Protein 4J2J (pdb70)

Secondary structure (DSSP, 8-state):
----TT-----B-TTS-B--GGG--HHHHHHHH---SEEEEEEEEEEEEEEEETTEEEEEEEETTTTEEEEEEEETTPPEEETTTEEEES-HHHHHHHH----EE--TT-EEEEEEE-/-EE-TT-----B-TTS-B--GGG--HHHHHHHH---SEEE--EEEEEEEE---EEEEEEESSS--EEEEEE-SSPPEEETTTEEEES-HHHHHHHT----EEP-TT-EE--EEE-/--TT-----B-TTS-B--GGG--HHHHHHHH------EEEEEEEEE-SSSTTEEEEEEEETTTTEEEEEEEETT--EEETTTEEEES-HHHHHHHH----EEP-TT-EEEE-/-EEE--BGGGSS---/--EEE--BGGGSS-B--/-------BGGGSS--

Structure (mmCIF, N/CA/C/O backbone):
data_4J2J
#
_entry.id   4J2J
#
_cell.length_a   77.722
_cell.length_b   89.096
_cell.length_c   132.663
_cell.angle_alpha   90.00
_cell.angle_beta   90.00
_cell.angle_gamma   90.00
#
_symmetry.space_group_name_H-M   'I 2 2 2'
#
loop_
_entity.id
_entity.type
_entity.pdbx_description
1 polymer Ataxin-1
2 polymer 'Protein capicua homolog'
3 water water
#
loop_
_atom_site.group_PDB
_atom_site.id
_atom_site.type_symbol
_atom_site.label_atom_id
_atom_site.label_alt_id
_atom_site.label_comp_id
_atom_site.label_asym_id
_atom_site.label_entity_id
_atom_site.label_seq_id
_atom_site.pdbx_PDB_ins_code
_atom_site.Cartn_x
_atom_site.Cartn_y
_atom_site.Cartn_z
_atom_site.occupancy
_atom_site.B_iso_or_equiv
_atom_site.auth_seq_id
_atom_site.auth_comp_id
_atom_site.auth_asym_id
_atom_site.auth_atom_id
_atom_site.pdbx_PDB_model_num
ATOM 1 N N . PRO A 1 9 ? 83.737 24.898 3.693 1.00 105.50 569 PRO A N 1
ATOM 2 C CA . PRO A 1 9 ? 83.299 24.341 4.997 1.00 105.50 569 PRO A CA 1
ATOM 3 C C . PRO A 1 9 ? 81.811 24.579 5.258 1.00 105.50 569 PRO A C 1
ATOM 4 O O . PRO A 1 9 ? 81.031 24.746 4.320 1.00 105.50 569 PRO A O 1
ATOM 8 N N . THR A 1 10 ? 81.420 24.588 6.530 1.00 83.65 570 THR A N 1
ATOM 9 C CA . THR A 1 10 ? 80.021 24.800 6.903 1.00 83.65 570 THR A CA 1
ATOM 10 C C . THR A 1 10 ? 79.869 25.705 8.129 1.00 83.65 570 THR A C 1
ATOM 11 O O . THR A 1 10 ? 80.862 26.167 8.695 1.00 83.65 570 THR A O 1
ATOM 15 N N . LEU A 1 11 ? 78.625 25.957 8.535 1.00 70.91 571 LEU A N 1
ATOM 16 C CA . LEU A 1 11 ? 78.367 26.830 9.676 1.00 70.91 571 LEU A CA 1
ATOM 17 C C . LEU A 1 11 ? 77.595 26.213 10.819 1.00 70.91 571 LEU A C 1
ATOM 18 O O . LEU A 1 11 ? 76.480 25.717 10.645 1.00 70.91 571 LEU A O 1
ATOM 23 N N . PRO A 1 12 ? 78.186 26.252 12.021 1.00 55.17 572 PRO A N 1
ATOM 24 C CA . PRO A 1 12 ? 77.573 25.700 13.227 1.00 55.17 572 PRO A CA 1
ATOM 25 C C . PRO A 1 12 ? 76.441 26.589 13.721 1.00 55.17 572 PRO A C 1
ATOM 26 O O . PRO A 1 12 ? 76.383 27.774 13.390 1.00 55.17 572 PRO A O 1
ATOM 30 N N . PRO A 1 13 ? 75.521 26.019 14.511 1.00 47.44 573 PRO A N 1
ATOM 31 C CA . PRO A 1 13 ? 74.370 26.737 15.069 1.00 47.44 573 PRO A CA 1
ATOM 32 C C . PRO A 1 13 ? 74.638 27.644 16.268 1.00 47.44 573 PRO A C 1
ATOM 33 O O . PRO A 1 13 ? 73.756 28.390 16.674 1.00 47.44 573 PRO A O 1
ATOM 37 N N . TYR A 1 14 ? 75.835 27.604 16.837 1.00 50.68 574 TYR A N 1
ATOM 38 C CA . TYR A 1 14 ? 76.069 28.424 18.012 1.00 50.68 574 TYR A CA 1
ATOM 39 C C . TYR A 1 14 ? 76.364 29.896 17.808 1.00 50.68 574 TYR A C 1
ATOM 40 O O . TYR A 1 14 ? 76.596 30.618 18.776 1.00 50.68 574 TYR A O 1
ATOM 49 N N . PHE A 1 15 ? 76.360 30.362 16.565 1.00 36.03 575 PHE A N 1
ATOM 50 C CA . PHE A 1 15 ? 76.579 31.782 16.351 1.00 36.03 575 PHE A CA 1
ATOM 51 C C . PHE A 1 15 ? 75.215 32.494 16.364 1.00 36.03 575 PHE A C 1
ATOM 52 O O . PHE A 1 15 ? 75.135 33.715 16.403 1.00 36.03 575 PHE A O 1
ATOM 68 N N . LYS A 1 17 ? 71.838 34.140 17.481 1.00 37.30 577 LYS A N 1
ATOM 69 C CA . LYS A 1 17 ? 71.491 34.978 18.623 1.00 37.30 577 LYS A CA 1
ATOM 70 C C . LYS A 1 17 ? 70.712 34.207 19.693 1.00 37.30 577 LYS A C 1
ATOM 71 O O . LYS A 1 17 ? 69.799 33.427 19.388 1.00 37.30 577 LYS A O 1
ATOM 77 N N . GLY A 1 18 ? 71.077 34.428 20.949 1.00 42.36 578 GLY A N 1
ATOM 78 C CA . GLY A 1 18 ? 70.399 33.744 22.028 1.00 42.36 578 GLY A CA 1
ATOM 79 C C . GLY A 1 18 ? 70.985 32.379 22.342 1.00 42.36 578 GLY A C 1
ATOM 80 O O . GLY A 1 18 ? 70.434 31.653 23.177 1.00 42.36 578 GLY A O 1
ATOM 81 N N . SER A 1 19 ? 72.084 32.017 21.674 1.00 46.18 579 SER A N 1
ATOM 82 C CA . SER A 1 19 ? 72.733 30.729 21.928 1.00 46.18 579 SER A CA 1
ATOM 83 C C . SER A 1 19 ? 73.444 30.756 23.276 1.00 46.18 579 SER A C 1
ATOM 84 O O . SER A 1 19 ? 74.314 31.594 23.519 1.00 46.18 579 SER A O 1
ATOM 95 N N . ILE A 1 21 ? 76.054 30.069 25.796 1.00 30.24 581 ILE A N 1
ATOM 96 C CA . ILE A 1 21 ? 77.455 29.685 25.755 1.00 30.24 581 ILE A CA 1
ATOM 97 C C . ILE A 1 21 ? 77.930 29.556 27.177 1.00 30.24 581 ILE A C 1
ATOM 98 O O . ILE A 1 21 ? 77.749 30.474 27.965 1.00 30.24 581 ILE A O 1
ATOM 103 N N . GLN A 1 22 ? 78.533 28.423 27.510 1.00 33.45 582 GLN A N 1
ATOM 104 C CA . GLN A 1 22 ? 79.052 28.206 28.860 1.00 33.45 582 GLN A CA 1
ATOM 105 C C . GLN A 1 22 ? 80.530 28.635 28.959 1.00 33.45 582 GLN A C 1
ATOM 106 O O . GLN A 1 22 ? 81.400 28.078 28.278 1.00 33.45 582 GLN A O 1
ATOM 112 N N . LEU A 1 23 ? 80.804 29.641 29.792 1.00 30.31 583 LEU A N 1
ATOM 113 C CA . LEU A 1 23 ? 82.172 30.107 29.981 1.00 30.31 583 LEU A CA 1
ATOM 114 C C . LEU A 1 23 ? 82.955 29.080 30.813 1.00 30.31 583 LEU A C 1
ATOM 115 O O . LEU A 1 23 ? 82.374 28.152 31.389 1.00 30.31 583 LEU A O 1
ATOM 120 N N . ALA A 1 24 ? 84.272 29.240 30.866 1.00 32.87 584 ALA A N 1
ATOM 121 C CA . ALA A 1 24 ? 85.138 28.326 31.613 1.00 32.87 584 ALA A CA 1
ATOM 122 C C . ALA A 1 24 ? 84.714 28.062 33.065 1.00 32.87 584 ALA A C 1
ATOM 123 O O . ALA A 1 24 ? 84.723 26.927 33.504 1.00 32.87 584 ALA A O 1
ATOM 125 N N . ASN A 1 25 ? 84.336 29.109 33.799 1.00 34.07 585 ASN A N 1
ATOM 126 C CA . ASN A 1 25 ? 83.931 28.965 35.197 1.00 34.07 585 ASN A CA 1
ATOM 127 C C . ASN A 1 25 ? 82.497 28.473 35.414 1.00 34.07 585 ASN A C 1
ATOM 128 O O . ASN A 1 25 ? 82.025 28.423 36.551 1.00 34.07 585 ASN A O 1
ATOM 133 N N . GLY A 1 26 ? 81.796 28.131 34.336 1.00 34.11 586 GLY A N 1
ATOM 134 C CA . GLY A 1 26 ? 80.436 27.631 34.483 1.00 34.11 586 GLY A CA 1
ATOM 135 C C . GLY A 1 26 ? 79.354 28.659 34.201 1.00 34.11 586 GLY A C 1
ATOM 136 O O . GLY A 1 26 ? 78.185 28.316 34.019 1.00 34.11 586 GLY A O 1
ATOM 137 N N . GLU A 1 27 ? 79.745 29.925 34.170 1.00 37.65 587 GLU A N 1
ATOM 138 C CA . GLU A 1 27 ? 78.803 31.003 33.911 1.00 37.65 587 GLU A CA 1
ATOM 139 C C . GLU A 1 27 ? 78.229 30.841 32.504 1.00 37.65 587 GLU A C 1
ATOM 140 O O . GLU A 1 27 ? 78.930 30.411 31.583 1.00 37.65 587 GLU A O 1
ATOM 146 N N . LEU A 1 28 ? 76.942 31.159 32.368 1.00 40.80 588 LEU A N 1
ATOM 147 C CA . LEU A 1 28 ? 76.216 31.075 31.107 1.00 40.80 588 LEU A CA 1
ATOM 148 C C . LEU A 1 28 ? 75.959 32.467 30.573 1.00 40.80 588 LEU A C 1
ATOM 149 O O . LEU A 1 28 ? 75.543 33.367 31.319 1.00 40.80 588 LEU A O 1
ATOM 154 N N . LYS A 1 29 ? 76.194 32.635 29.278 1.00 35.38 589 LYS A N 1
ATOM 155 C CA . LYS A 1 29 ? 75.988 33.912 28.603 1.00 35.38 589 LYS A CA 1
ATOM 156 C C . LYS A 1 29 ? 75.480 33.725 27.176 1.00 35.38 589 LYS A C 1
ATOM 157 O O . LYS A 1 29 ? 75.751 32.711 26.540 1.00 35.38 589 LYS A O 1
ATOM 163 N N . LYS A 1 30 ? 74.734 34.703 26.674 1.00 34.56 590 LYS A N 1
ATOM 164 C CA . LYS A 1 30 ? 74.237 34.623 25.314 1.00 34.56 590 LYS A CA 1
ATOM 165 C C . LYS A 1 30 ? 75.384 35.018 24.417 1.00 34.56 590 LYS A C 1
ATOM 166 O O . LYS A 1 30 ? 76.103 35.977 24.709 1.00 34.56 590 LYS A O 1
ATOM 172 N N . VAL A 1 31 ? 75.576 34.263 23.340 1.00 36.40 591 VAL A N 1
ATOM 173 C CA . VAL A 1 31 ? 76.666 34.517 22.405 1.00 36.40 591 VAL A CA 1
ATOM 174 C C . VAL A 1 31 ? 76.798 35.968 21.939 1.00 36.40 591 VAL A C 1
ATOM 175 O O . VAL A 1 31 ? 77.911 36.435 21.683 1.00 36.40 591 VAL A O 1
ATOM 179 N N . GLU A 1 32 ? 75.690 36.694 21.834 1.00 40.31 592 GLU A N 1
ATOM 180 C CA . GLU A 1 32 ? 75.776 38.085 21.398 1.00 40.31 592 GLU A CA 1
ATOM 181 C C . GLU A 1 32 ? 76.389 38.984 22.486 1.00 40.31 592 GLU A C 1
ATOM 182 O O . GLU A 1 32 ? 76.937 40.048 22.176 1.00 40.31 592 GLU A O 1
ATOM 188 N N . ASP A 1 33 ? 76.311 38.559 23.752 1.00 41.33 593 ASP A N 1
ATOM 189 C CA . ASP A 1 33 ? 76.855 39.361 24.857 1.00 41.33 593 ASP A CA 1
ATOM 190 C C . ASP A 1 33 ? 78.298 39.073 25.222 1.00 41.33 593 ASP A C 1
ATOM 191 O O . ASP A 1 33 ? 78.826 39.699 26.128 1.00 41.33 593 ASP A O 1
ATOM 196 N N . LEU A 1 34 ? 78.939 38.130 24.539 1.00 39.31 594 LEU A N 1
ATOM 197 C CA . LEU A 1 34 ? 80.321 37.782 24.857 1.00 39.31 594 LEU A CA 1
ATOM 198 C C . LEU A 1 34 ? 81.253 38.934 24.580 1.00 39.31 594 LEU A C 1
ATOM 199 O O . LEU A 1 34 ? 81.099 39.640 23.579 1.00 39.31 594 LEU A O 1
ATOM 204 N N . LYS A 1 35 ? 82.221 39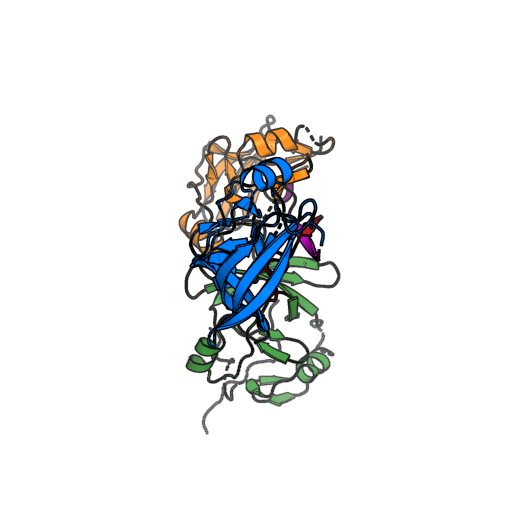.115 25.476 1.00 41.38 595 LYS A N 1
ATOM 205 C CA . LYS A 1 35 ? 83.207 40.187 25.359 1.00 41.38 595 LYS A CA 1
ATOM 206 C C . LYS A 1 35 ? 84.597 39.585 25.368 1.00 41.38 595 LYS A C 1
ATOM 207 O O . LYS A 1 35 ? 84.779 38.434 25.746 1.00 41.38 595 LYS A O 1
ATOM 213 N N . THR A 1 36 ? 85.580 40.377 24.976 1.00 39.76 596 THR A N 1
ATOM 214 C CA . THR A 1 36 ? 86.948 39.908 24.955 1.00 39.76 596 THR A CA 1
ATOM 215 C C . THR A 1 36 ? 87.356 39.302 26.286 1.00 39.76 596 THR A C 1
ATOM 216 O O . THR A 1 36 ? 87.881 38.194 26.322 1.00 39.76 596 THR A O 1
ATOM 220 N N . GLU A 1 37 ? 87.094 40.008 27.380 1.00 36.52 597 GLU A N 1
ATOM 221 C CA . GLU A 1 37 ? 87.470 39.509 28.688 1.00 36.52 597 GLU A CA 1
ATOM 222 C C . GLU A 1 37 ? 86.865 38.149 29.009 1.00 36.52 597 GLU A C 1
ATOM 223 O O . GLU A 1 37 ? 87.483 37.358 29.731 1.00 36.52 597 GLU A O 1
ATOM 229 N N . ASP A 1 38 ? 85.676 37.856 28.478 1.00 34.36 598 ASP A N 1
ATOM 230 C CA . ASP A 1 38 ? 85.075 36.555 28.750 1.00 34.36 598 ASP A CA 1
ATOM 231 C C . ASP A 1 38 ? 85.945 35.438 28.167 1.00 34.36 598 ASP A C 1
ATOM 232 O O . ASP A 1 38 ? 86.058 34.372 28.756 1.00 34.36 598 ASP A O 1
ATOM 237 N N . PHE A 1 39 ? 86.568 35.677 27.015 1.00 35.67 599 PHE A N 1
ATOM 238 C CA . PHE A 1 39 ? 87.413 34.656 26.406 1.00 35.67 599 PHE A CA 1
ATOM 239 C C . PHE A 1 39 ? 88.739 34.585 27.122 1.00 35.67 599 PHE A C 1
ATOM 240 O O . PHE A 1 39 ? 89.249 33.506 27.394 1.00 35.67 599 PHE A O 1
ATOM 248 N N . ILE A 1 40 ? 89.307 35.748 27.406 1.00 31.95 600 ILE A N 1
ATOM 249 C CA . ILE A 1 40 ? 90.573 35.823 28.109 1.00 31.95 600 ILE A CA 1
ATOM 250 C C . ILE A 1 40 ? 90.451 35.154 29.471 1.00 31.95 600 ILE A C 1
ATOM 251 O O . ILE A 1 40 ? 91.297 34.354 29.859 1.00 31.95 600 ILE A O 1
ATOM 256 N N . GLN A 1 41 ? 89.396 35.479 30.204 1.00 41.23 601 GLN A N 1
ATOM 257 C CA . GLN A 1 41 ? 89.193 34.878 31.511 1.00 41.23 601 GLN A CA 1
ATOM 258 C C . GLN A 1 41 ? 88.999 33.376 31.382 1.00 41.23 601 GLN A C 1
ATOM 259 O O . GLN A 1 41 ? 89.560 32.622 32.165 1.00 41.23 601 GLN A O 1
ATOM 265 N N . SER A 1 42 ? 88.227 32.936 30.389 1.00 37.65 602 SER A N 1
ATOM 266 C CA . SER A 1 42 ? 87.999 31.506 30.195 1.00 37.65 602 SER A CA 1
ATOM 267 C C . SER A 1 42 ? 89.268 30.724 29.875 1.00 37.65 602 SER A C 1
ATOM 268 O O . SER A 1 42 ? 89.392 29.565 30.260 1.00 37.65 602 SER A O 1
ATOM 271 N N . ALA A 1 43 ? 90.200 31.343 29.159 1.00 50.38 603 ALA A N 1
ATOM 272 C CA . ALA A 1 43 ? 91.447 30.672 28.828 1.00 50.38 603 ALA A CA 1
ATOM 273 C C . ALA A 1 43 ? 92.257 30.511 30.106 1.00 50.38 603 ALA A C 1
ATOM 274 O O . ALA A 1 43 ? 92.877 29.467 30.323 1.00 50.38 603 ALA A O 1
ATOM 276 N N . GLU A 1 44 ? 92.245 31.549 30.946 1.00 50.11 604 GLU A N 1
ATOM 277 C CA . GLU A 1 44 ? 92.961 31.532 32.225 1.00 50.11 604 GLU A CA 1
ATOM 278 C C . GLU A 1 44 ? 92.383 30.442 33.130 1.00 50.11 604 GLU A C 1
ATOM 279 O O . GLU A 1 44 ? 93.115 29.662 33.756 1.00 50.11 604 GLU A O 1
ATOM 293 N N . SER A 1 46 ? 90.753 27.800 32.277 1.00 39.81 606 SER A N 1
ATOM 294 C CA . SER A 1 46 ? 90.988 26.472 31.726 1.00 39.81 606 SER A CA 1
ATOM 295 C C . SER A 1 46 ? 92.363 25.913 32.047 1.00 39.81 606 SER A C 1
ATOM 296 O O . SER A 1 46 ? 93.316 26.656 32.211 1.00 39.81 606 SER A O 1
ATOM 299 N N . ASN A 1 47 ? 92.465 24.595 32.134 1.00 49.40 607 ASN A N 1
ATOM 300 C CA . ASN A 1 47 ? 93.741 23.958 32.432 1.00 49.40 607 ASN A CA 1
ATOM 301 C C . ASN A 1 47 ? 94.428 23.445 31.176 1.00 49.40 607 ASN A C 1
ATOM 302 O O . ASN A 1 47 ? 95.577 23.024 31.244 1.00 49.40 607 ASN A O 1
ATOM 307 N N . ASP A 1 48 ? 93.741 23.495 30.033 1.00 44.93 608 ASP A N 1
ATOM 308 C CA . ASP A 1 48 ? 94.320 22.990 28.783 1.00 44.93 608 ASP A CA 1
ATOM 309 C C . ASP A 1 48 ? 94.357 23.920 27.574 1.00 44.93 608 ASP A C 1
ATOM 310 O O . ASP A 1 48 ? 95.165 23.722 26.661 1.00 44.93 608 ASP A O 1
ATOM 315 N N . LEU A 1 49 ? 93.490 24.922 27.554 1.00 55.24 609 LEU A N 1
ATOM 316 C CA . LEU A 1 49 ? 93.449 25.841 26.425 1.00 55.24 609 LEU A CA 1
ATOM 317 C C . LEU A 1 49 ? 93.981 27.212 26.800 1.00 55.24 609 LEU A C 1
ATOM 318 O O . LEU A 1 49 ? 93.779 27.686 27.915 1.00 55.24 609 LEU A O 1
ATOM 323 N N . LYS A 1 50 ? 94.683 27.834 25.865 1.00 49.54 610 LYS A N 1
ATOM 324 C CA . LYS A 1 50 ? 95.218 29.171 26.072 1.00 49.54 610 LYS A CA 1
ATOM 325 C C . LYS A 1 50 ? 94.883 29.980 24.826 1.00 49.54 610 LYS A C 1
ATOM 326 O O . LYS A 1 50 ? 94.569 29.412 23.787 1.00 49.54 610 LYS A O 1
ATOM 332 N N . ILE A 1 51 ? 94.942 31.301 24.934 1.00 44.57 611 ILE A N 1
ATOM 333 C CA . ILE A 1 51 ? 94.613 32.168 23.810 1.00 44.57 611 ILE A CA 1
ATOM 334 C C . ILE A 1 51 ? 95.832 32.561 22.992 1.00 44.57 611 ILE A C 1
ATOM 335 O O . ILE A 1 51 ? 96.894 32.876 23.538 1.00 44.57 611 ILE A O 1
ATOM 340 N N . ASP A 1 52 ? 95.663 32.535 21.676 1.00 53.81 612 ASP A N 1
ATOM 341 C CA . ASP A 1 52 ? 96.726 32.884 20.748 1.00 53.81 612 ASP A CA 1
ATOM 342 C C . ASP A 1 52 ? 96.223 33.939 19.770 1.00 53.81 612 ASP A C 1
ATOM 343 O O . ASP A 1 52 ? 95.271 33.703 19.040 1.00 53.81 612 ASP A O 1
ATOM 348 N N . SER A 1 53 ? 96.852 35.104 19.756 1.00 50.07 613 SER A N 1
ATOM 349 C CA . SER A 1 53 ? 96.448 36.164 18.839 1.00 50.07 613 SER A CA 1
ATOM 350 C C . SER A 1 53 ? 96.743 35.738 17.411 1.00 50.07 613 SER A C 1
ATOM 351 O O . SER A 1 53 ? 97.826 35.243 17.119 1.00 50.07 613 SER A O 1
ATOM 354 N N . SER A 1 54 ? 95.776 35.924 16.522 1.00 37.90 614 SER A N 1
ATOM 355 C CA . SER A 1 54 ? 95.967 35.596 15.120 1.00 37.90 614 SER A CA 1
ATOM 356 C C . SER A 1 54 ? 95.643 36.850 14.315 1.00 37.90 614 SER A C 1
ATOM 357 O O . SER A 1 54 ? 94.514 37.331 14.333 1.00 37.90 614 SER A O 1
ATOM 360 N N . THR A 1 55 ? 96.647 37.381 13.619 1.00 49.02 615 THR A N 1
ATOM 361 C CA . THR A 1 55 ? 96.486 38.598 12.834 1.00 49.02 615 THR A CA 1
ATOM 362 C C . THR A 1 55 ? 96.200 38.366 11.357 1.00 49.02 615 THR A C 1
ATOM 363 O O . THR A 1 55 ? 96.985 37.732 10.663 1.00 49.02 615 THR A O 1
ATOM 367 N N . VAL A 1 56 ? 95.082 38.911 10.884 1.00 42.75 616 VAL A N 1
ATOM 368 C CA . VAL A 1 56 ? 94.675 38.778 9.491 1.00 42.75 616 VAL A CA 1
ATOM 369 C C . VAL A 1 56 ? 95.633 39.537 8.596 1.00 42.75 616 VAL A C 1
ATOM 370 O O . VAL A 1 56 ? 95.672 40.763 8.637 1.00 42.75 616 VAL A O 1
ATOM 374 N N . GLU A 1 57 ? 96.391 38.809 7.779 1.00 63.46 617 GLU A N 1
ATOM 375 C CA . GLU A 1 57 ? 97.357 39.430 6.883 1.00 63.46 617 GLU A CA 1
ATOM 376 C C . GLU A 1 57 ? 96.780 39.684 5.500 1.00 63.46 617 GLU A C 1
ATOM 377 O O . GLU A 1 57 ? 97.279 40.531 4.765 1.00 63.46 617 GLU A O 1
ATOM 383 N N . ARG A 1 58 ? 95.719 38.964 5.153 1.00 39.83 618 ARG A N 1
ATOM 384 C CA . ARG A 1 58 ? 95.088 39.133 3.856 1.00 39.83 618 ARG A CA 1
ATOM 385 C C . ARG A 1 58 ? 93.789 38.343 3.698 1.00 39.83 618 ARG A C 1
ATOM 386 O O . ARG A 1 58 ? 93.659 37.215 4.181 1.00 39.83 618 ARG A O 1
ATOM 394 N N . ILE A 1 59 ? 92.832 38.955 3.004 1.00 51.05 619 ILE A N 1
ATOM 395 C CA . ILE A 1 59 ? 91.533 38.346 2.743 1.00 51.05 619 ILE A CA 1
ATOM 396 C C . ILE A 1 59 ? 91.344 38.216 1.230 1.00 51.05 619 ILE A C 1
ATOM 397 O O . ILE A 1 59 ? 91.286 39.215 0.521 1.00 51.05 619 ILE A O 1
ATOM 402 N N . GLU A 1 60 ? 91.259 36.988 0.732 1.00 61.43 620 GLU A N 1
ATOM 403 C CA . GLU A 1 60 ? 91.082 36.786 -0.698 1.00 61.43 620 GLU A CA 1
ATOM 404 C C . GLU A 1 60 ? 89.680 36.283 -0.973 1.00 61.43 620 GLU A C 1
ATOM 405 O O . GLU A 1 60 ? 89.477 35.118 -1.296 1.00 61.43 620 GLU A O 1
ATOM 411 N N . ASP A 1 61 ? 88.724 37.197 -0.843 1.00 71.37 621 ASP A N 1
ATOM 412 C CA . ASP A 1 61 ? 87.305 36.934 -1.035 1.00 71.37 621 ASP A CA 1
ATOM 413 C C . ASP A 1 61 ? 86.926 36.224 -2.341 1.00 71.37 621 ASP A C 1
ATOM 414 O O . ASP A 1 61 ? 87.715 36.155 -3.294 1.00 71.37 621 ASP A O 1
ATOM 419 N N . SER A 1 62 ? 85.696 35.713 -2.371 1.00 56.77 622 SER A N 1
ATOM 420 C CA . SER A 1 62 ? 85.156 34.994 -3.521 1.00 56.77 622 SER A CA 1
ATOM 421 C C . SER A 1 62 ? 86.118 33.992 -4.142 1.00 56.77 622 SER A C 1
ATOM 422 O O . SER A 1 62 ? 86.444 34.073 -5.326 1.00 56.77 622 SER A O 1
ATOM 425 N N . HIS A 1 63 ? 86.559 33.045 -3.321 1.00 68.04 623 HIS A N 1
ATOM 426 C CA . HIS A 1 63 ? 87.465 31.978 -3.735 1.00 68.04 623 HIS A CA 1
ATOM 427 C C . HIS A 1 63 ? 86.630 31.034 -4.604 1.00 68.04 623 HIS A C 1
ATOM 428 O O . HIS A 1 63 ? 87.046 30.607 -5.683 1.00 68.04 623 HIS A O 1
ATOM 435 N N . SER A 1 64 ? 85.434 30.735 -4.110 1.00 37.38 624 SER A N 1
ATOM 436 C CA . SER A 1 64 ? 84.475 29.879 -4.789 1.00 37.38 624 SER A CA 1
ATOM 437 C C . SER A 1 64 ? 83.118 30.291 -4.217 1.00 37.38 624 SER A C 1
ATOM 438 O O . SER A 1 64 ? 83.063 31.086 -3.282 1.00 37.38 624 SER A O 1
ATOM 441 N N . PRO A 1 65 ? 82.011 29.766 -4.761 1.00 55.21 625 PRO A N 1
ATOM 442 C CA . PRO A 1 65 ? 80.699 30.156 -4.235 1.00 55.21 625 PRO A CA 1
ATOM 443 C C . PRO A 1 65 ? 80.572 30.148 -2.704 1.00 55.21 625 PRO A C 1
ATOM 444 O O . PRO A 1 65 ? 80.705 29.101 -2.070 1.00 55.21 625 PRO A O 1
ATOM 448 N N . GLY A 1 66 ? 80.318 31.325 -2.130 1.00 59.21 626 GLY A N 1
ATOM 449 C CA . GLY A 1 66 ? 80.138 31.467 -0.690 1.00 59.21 626 GLY A CA 1
ATOM 450 C C . GLY A 1 66 ? 81.323 31.286 0.250 1.00 59.21 626 GLY A C 1
ATOM 451 O O . GLY A 1 66 ? 81.151 31.257 1.471 1.00 59.21 626 GLY A O 1
ATOM 452 N N . VAL A 1 67 ? 82.526 31.198 -0.306 1.00 46.49 627 VAL A N 1
ATOM 453 C CA . VAL A 1 67 ? 83.729 30.984 0.485 1.00 46.49 627 VAL A CA 1
ATOM 454 C C . VAL A 1 67 ? 84.806 32.032 0.290 1.00 46.49 627 VAL A C 1
ATOM 455 O O . VAL A 1 67 ? 85.026 32.524 -0.815 1.00 46.49 627 VAL A O 1
ATOM 459 N N . ALA A 1 68 ? 85.498 32.334 1.383 1.00 41.68 628 ALA A N 1
ATOM 460 C CA . ALA A 1 68 ? 86.599 33.286 1.407 1.00 41.68 628 ALA A CA 1
ATOM 461 C C . ALA A 1 68 ? 87.816 32.533 1.910 1.00 41.68 628 ALA A C 1
ATOM 462 O O . ALA A 1 68 ? 87.692 31.527 2.593 1.00 41.68 628 ALA A O 1
ATOM 464 N N . VAL A 1 69 ? 88.993 33.023 1.558 1.00 43.65 629 VAL A N 1
ATOM 465 C CA . VAL A 1 69 ? 90.234 32.427 2.009 1.00 43.65 629 VAL A CA 1
ATOM 466 C C . VAL A 1 69 ? 90.927 33.513 2.796 1.00 43.65 629 VAL A C 1
ATOM 467 O O . VAL A 1 69 ? 91.192 34.595 2.280 1.00 43.65 629 VAL A O 1
ATOM 471 N N . ILE A 1 70 ? 91.197 33.232 4.060 1.00 37.63 630 ILE A N 1
ATOM 472 C CA . ILE A 1 70 ? 91.860 34.198 4.912 1.00 37.63 630 ILE A CA 1
ATOM 473 C C . ILE A 1 70 ? 93.242 33.685 5.266 1.00 37.63 630 ILE A C 1
ATOM 474 O O . ILE A 1 70 ? 93.445 32.495 5.499 1.00 37.63 630 ILE A O 1
ATOM 479 N N . GLN A 1 71 ? 94.198 34.596 5.292 1.00 42.40 631 GLN A N 1
ATOM 480 C CA . GLN A 1 71 ? 95.569 34.259 5.598 1.00 42.40 631 GLN A CA 1
ATOM 481 C C . GLN A 1 71 ? 95.955 34.981 6.887 1.00 42.40 631 GLN A C 1
ATOM 482 O O . GLN A 1 71 ? 95.972 36.214 6.944 1.00 42.40 631 GLN A O 1
ATOM 488 N N . PHE A 1 72 ? 96.250 34.203 7.923 1.00 42.82 632 PHE A N 1
ATOM 489 C CA . PHE A 1 72 ? 96.612 34.747 9.230 1.00 42.82 632 PHE A CA 1
ATOM 490 C C . PHE A 1 72 ? 98.077 34.530 9.531 1.00 42.82 632 PHE A C 1
ATOM 491 O O . PHE A 1 72 ? 98.746 33.749 8.868 1.00 42.82 632 PHE A O 1
ATOM 499 N N . ALA A 1 73 ? 98.551 35.225 10.558 1.00 54.46 633 ALA A N 1
ATOM 500 C CA . ALA A 1 73 ? 99.907 35.081 11.066 1.00 54.46 633 ALA A CA 1
ATOM 501 C C . ALA A 1 73 ? 99.568 34.677 12.491 1.00 54.46 633 ALA A C 1
ATOM 502 O O . ALA A 1 73 ? 99.242 35.533 13.316 1.00 54.46 633 ALA A O 1
ATOM 504 N N . VAL A 1 74 ? 99.615 33.375 12.767 1.00 56.13 634 VAL A N 1
ATOM 505 C CA . VAL A 1 74 ? 99.252 32.848 14.079 1.00 56.13 634 VAL A CA 1
ATOM 506 C C . VAL A 1 74 ? 100.313 32.818 15.167 1.00 56.13 634 VAL A C 1
ATOM 507 O O . VAL A 1 74 ? 101.425 32.325 14.964 1.00 56.13 634 VAL A O 1
ATOM 511 N N . GLY A 1 75 ? 99.943 33.342 16.331 1.00 56.59 635 GLY A N 1
ATOM 512 C CA . GLY A 1 75 ? 100.826 33.349 17.485 1.00 56.59 635 GLY A CA 1
ATOM 513 C C . GLY A 1 75 ? 102.164 34.055 17.403 1.00 56.59 635 GLY A C 1
ATOM 514 O O . GLY A 1 75 ? 102.531 34.624 16.372 1.00 56.59 635 GLY A O 1
ATOM 515 N N . GLU A 1 76 ? 102.885 33.995 18.522 1.00 109.27 636 GLU A N 1
ATOM 516 C CA . GLU A 1 76 ? 104.206 34.597 18.707 1.00 109.27 636 GLU A CA 1
ATOM 517 C C . GLU A 1 76 ? 105.053 34.656 17.438 1.00 109.27 636 GLU A C 1
ATOM 518 O O . GLU A 1 76 ? 105.245 35.723 16.853 1.00 109.27 636 GLU A O 1
ATOM 524 N N . HIS A 1 77 ? 105.561 33.498 17.029 1.00 168.42 637 HIS A N 1
ATOM 525 C CA . HIS A 1 77 ? 106.404 33.383 15.844 1.00 168.42 637 HIS A CA 1
ATOM 526 C C . HIS A 1 77 ? 105.775 33.938 14.568 1.00 168.42 637 HIS A C 1
ATOM 527 O O . HIS A 1 77 ? 106.486 34.347 13.650 1.00 168.42 637 HIS A O 1
ATOM 534 N N . ARG A 1 78 ? 104.446 33.946 14.513 1.00 96.09 63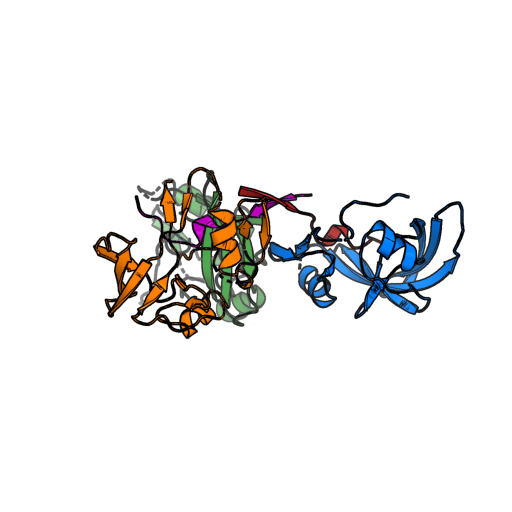8 ARG A N 1
ATOM 535 C CA . ARG A 1 78 ? 103.714 34.445 13.350 1.00 96.09 638 ARG A CA 1
ATOM 536 C C . ARG A 1 78 ? 103.783 33.464 12.182 1.00 96.09 638 ARG A C 1
ATOM 537 O O . ARG A 1 78 ? 104.257 33.810 11.098 1.00 96.09 638 ARG A O 1
ATOM 545 N N . ALA A 1 79 ? 103.312 32.241 12.405 1.00 99.74 639 ALA A N 1
ATOM 546 C CA . ALA A 1 79 ? 103.318 31.223 11.358 1.00 99.74 639 ALA A CA 1
ATOM 547 C C . ALA A 1 79 ? 102.202 31.511 10.360 1.00 99.74 639 ALA A C 1
ATOM 548 O O . ALA A 1 79 ? 101.048 31.681 10.750 1.00 99.74 639 ALA A O 1
ATOM 550 N N . GLN A 1 80 ? 102.542 31.566 9.075 1.00 70.23 640 GLN A N 1
ATOM 551 C CA . GLN A 1 80 ? 101.541 31.840 8.051 1.00 70.23 640 GLN A CA 1
ATOM 552 C C . GLN A 1 80 ? 100.550 30.686 7.899 1.00 70.23 640 GLN A C 1
ATOM 553 O O . GLN A 1 80 ? 100.920 29.574 7.538 1.00 70.23 640 GLN A O 1
ATOM 559 N N . VAL A 1 81 ? 99.285 30.967 8.192 1.00 47.80 641 VAL A N 1
ATOM 560 C CA . VAL A 1 81 ? 98.222 29.982 8.097 1.00 47.80 641 VAL A CA 1
ATOM 561 C C . VAL A 1 81 ? 97.120 30.551 7.222 1.00 47.80 641 VAL A C 1
ATOM 562 O O . VAL A 1 81 ? 96.684 31.682 7.425 1.00 47.80 641 VAL A O 1
ATOM 566 N N . SER A 1 82 ? 96.678 29.769 6.246 1.00 36.59 642 SER A N 1
ATOM 567 C CA . SER A 1 82 ? 95.608 30.189 5.367 1.00 36.59 642 SER A CA 1
ATOM 568 C C . SER A 1 82 ? 94.469 29.223 5.624 1.00 36.59 642 SER A C 1
ATOM 569 O O . SER A 1 82 ? 94.681 28.022 5.773 1.00 36.59 642 SER A O 1
ATOM 572 N N . VAL A 1 83 ? 93.258 29.756 5.693 1.00 45.35 643 VAL A N 1
ATOM 573 C CA . VAL A 1 83 ? 92.109 28.931 5.976 1.00 45.35 643 VAL A CA 1
ATOM 574 C C . VAL A 1 83 ? 90.971 29.282 5.019 1.00 45.35 643 VAL A C 1
ATOM 575 O O . VAL A 1 83 ? 90.978 30.333 4.390 1.00 45.35 643 VAL A O 1
ATOM 579 N N . GLU A 1 84 ? 90.005 28.388 4.893 1.00 48.01 644 GLU A N 1
ATOM 580 C CA . GLU A 1 84 ? 88.890 28.586 3.984 1.00 48.01 644 GLU A CA 1
ATOM 581 C C . GLU A 1 84 ? 87.579 28.523 4.760 1.00 48.01 644 GLU A C 1
ATOM 582 O O . GLU A 1 84 ? 87.304 27.520 5.434 1.00 48.01 644 GLU A O 1
ATOM 588 N N . VAL A 1 85 ? 86.767 29.580 4.669 1.00 35.14 645 VAL A N 1
ATOM 589 C CA . VAL A 1 85 ? 85.499 29.610 5.394 1.00 35.14 645 VAL A CA 1
ATOM 590 C C . VAL A 1 85 ? 84.349 30.213 4.628 1.00 35.14 645 VAL A C 1
ATOM 591 O O . VAL A 1 85 ? 84.551 30.942 3.673 1.00 35.14 645 VAL A O 1
ATOM 595 N N . LEU A 1 86 ? 83.133 29.887 5.058 1.00 31.76 646 LEU A N 1
ATOM 596 C CA . LEU A 1 86 ? 81.933 30.447 4.461 1.00 31.76 646 LEU A CA 1
ATOM 597 C C . LEU A 1 86 ? 82.028 31.925 4.812 1.00 31.76 646 LEU A C 1
ATOM 598 O O . LEU A 1 86 ? 82.431 32.280 5.928 1.00 31.76 646 LEU A O 1
ATOM 603 N N . VAL A 1 87 ? 81.675 32.785 3.861 1.00 45.17 647 VAL A N 1
ATOM 604 C CA . VAL A 1 87 ? 81.784 34.227 4.072 1.00 45.17 647 VAL A CA 1
ATOM 605 C C . VAL A 1 87 ? 81.148 34.740 5.355 1.00 45.17 647 VAL A C 1
ATOM 606 O O . VAL A 1 87 ? 81.658 35.682 5.959 1.00 45.17 647 VAL A O 1
ATOM 610 N N . GLU A 1 88 ? 80.062 34.106 5.791 1.00 42.81 648 GLU A N 1
ATOM 611 C CA . GLU A 1 88 ? 79.379 34.549 7.000 1.00 42.81 648 GLU A CA 1
ATOM 612 C C . GLU A 1 88 ? 79.945 34.066 8.336 1.00 42.81 648 GLU A C 1
ATOM 613 O O . GLU A 1 88 ? 79.370 34.360 9.386 1.00 42.81 648 GLU A O 1
ATOM 619 N N . TYR A 1 89 ? 81.075 33.353 8.300 1.00 38.91 649 TYR A N 1
ATOM 620 C CA . TYR A 1 89 ? 81.722 32.838 9.512 1.00 38.91 649 TYR A CA 1
ATOM 621 C C . TYR A 1 89 ? 82.337 33.979 10.315 1.00 38.91 649 TYR A C 1
ATOM 622 O O . TYR A 1 89 ? 83.169 34.727 9.808 1.00 38.91 649 TYR A O 1
ATOM 631 N N . PRO A 1 90 ? 81.964 34.104 11.593 1.00 34.53 650 PRO A N 1
ATOM 632 C CA . PRO A 1 90 ? 82.523 35.191 12.396 1.00 34.53 650 PRO A CA 1
ATOM 633 C C . PRO A 1 90 ? 83.701 34.876 13.306 1.00 34.53 650 PRO A C 1
ATOM 634 O O . PRO A 1 90 ? 83.682 33.885 14.045 1.00 34.53 650 PRO A O 1
ATOM 638 N N . PHE A 1 91 ? 84.714 35.740 13.257 1.00 32.17 651 PHE A N 1
ATOM 639 C CA . PHE A 1 91 ? 85.887 35.601 14.100 1.00 32.17 651 PHE A CA 1
ATOM 640 C C . PHE A 1 91 ? 85.701 36.597 15.221 1.00 32.17 651 PHE A C 1
ATOM 641 O O . PHE A 1 91 ? 84.943 37.556 15.076 1.00 32.17 651 PHE A O 1
ATOM 649 N N . PHE A 1 92 ? 86.357 36.381 16.353 1.00 46.46 652 PHE A N 1
ATOM 650 C CA . PHE A 1 92 ? 86.201 37.322 17.442 1.00 46.46 652 PHE A CA 1
ATOM 651 C C . PHE A 1 92 ? 87.460 38.149 17.549 1.00 46.46 652 PHE A C 1
ATOM 652 O O . PHE A 1 92 ? 88.505 37.658 17.981 1.00 46.46 652 PHE A O 1
ATOM 660 N N . VAL A 1 93 ? 87.355 39.409 17.140 1.00 38.99 653 VAL A N 1
ATOM 661 C CA . VAL A 1 93 ? 88.493 40.323 17.157 1.00 38.99 653 VAL A CA 1
ATOM 662 C C . VAL A 1 93 ? 88.700 40.964 18.521 1.00 38.99 653 VAL A C 1
ATOM 663 O O . VAL A 1 93 ? 87.767 41.485 19.118 1.00 38.99 653 VAL A O 1
ATOM 667 N N . PHE A 1 94 ? 89.934 40.916 19.009 1.00 41.67 654 PHE A N 1
ATOM 668 C CA . PHE A 1 94 ? 90.260 41.488 20.312 1.00 41.67 654 PHE A CA 1
ATOM 669 C C . PHE A 1 94 ? 89.764 42.915 20.438 1.00 41.67 654 PHE A C 1
ATOM 670 O O . PHE A 1 94 ? 90.107 43.773 19.631 1.00 41.67 654 PHE A O 1
ATOM 678 N N . GLY A 1 95 ? 88.956 43.163 21.457 1.00 41.19 655 GLY A N 1
ATOM 679 C CA . GLY A 1 95 ? 88.426 44.496 21.693 1.00 41.19 655 GLY A CA 1
ATOM 680 C C . GLY A 1 95 ? 87.384 44.977 20.700 1.00 41.19 655 GLY A C 1
ATOM 681 O O . GLY A 1 95 ? 86.986 46.134 20.747 1.00 41.19 655 GLY A O 1
ATOM 682 N N . GLN A 1 96 ? 86.917 44.094 19.824 1.00 41.64 656 GLN A N 1
ATOM 683 C CA . GLN A 1 96 ? 85.940 44.474 18.808 1.00 41.64 656 GLN A CA 1
ATOM 684 C C . GLN A 1 96 ? 84.760 43.514 18.683 1.00 41.64 656 GLN A C 1
ATOM 685 O O . GLN A 1 96 ? 83.646 43.944 18.403 1.00 41.64 656 GLN A O 1
ATOM 691 N N . GLY A 1 97 ? 85.001 42.217 18.871 1.00 30.61 657 GLY A N 1
ATOM 692 C CA . GLY A 1 97 ? 83.916 41.256 18.792 1.00 30.61 657 GLY A CA 1
ATOM 693 C C . GLY A 1 97 ? 83.698 40.624 17.436 1.00 30.61 657 GLY A C 1
ATOM 694 O O . GLY A 1 97 ? 84.538 40.725 16.554 1.00 30.61 657 GLY A O 1
ATOM 695 N N . TRP A 1 98 ? 82.549 39.988 17.259 1.00 39.78 658 TRP A N 1
ATOM 696 C CA . TRP A 1 98 ? 82.242 39.310 16.015 1.00 39.78 658 TRP A CA 1
ATOM 697 C C . TRP A 1 98 ? 82.560 40.129 14.772 1.00 39.78 658 TRP A C 1
ATOM 698 O O . TRP A 1 98 ? 82.062 41.237 14.596 1.00 39.78 658 TRP A O 1
ATOM 709 N N . SER A 1 99 ? 83.405 39.576 13.916 1.00 44.09 659 SER A N 1
ATOM 710 C CA . SER A 1 99 ? 83.796 40.243 12.683 1.00 44.09 659 SER A CA 1
ATOM 711 C C . SER A 1 99 ? 83.883 39.213 11.561 1.00 44.09 659 SER A C 1
ATOM 712 O O . SER A 1 99 ? 84.489 38.158 11.737 1.00 44.09 659 SER A O 1
ATOM 715 N N . SER A 1 100 ? 83.271 39.515 10.416 1.00 45.80 660 SER A N 1
ATOM 716 C CA . SER A 1 100 ? 83.286 38.600 9.278 1.00 45.80 660 SER A CA 1
ATOM 717 C C . SER A 1 100 ? 83.584 39.314 7.962 1.00 45.80 660 SER A C 1
ATOM 718 O O . SER A 1 100 ? 83.807 40.525 7.933 1.00 45.80 660 SER A O 1
ATOM 721 N N . CYS A 1 101 ? 83.591 38.549 6.873 1.00 73.81 661 CYS A N 1
ATOM 722 C CA . CYS A 1 101 ? 83.852 39.099 5.548 1.00 73.81 661 CYS A CA 1
ATOM 723 C C . CYS A 1 101 ? 82.649 39.891 5.089 1.00 73.81 661 CYS A C 1
ATOM 724 O O . CYS A 1 101 ? 82.778 40.990 4.552 1.00 73.81 661 CYS A O 1
ATOM 727 N N . CYS A 1 102 ? 81.476 39.306 5.300 1.00 40.98 662 CYS A N 1
ATOM 728 C CA . CYS A 1 102 ? 80.219 39.919 4.918 1.00 40.98 662 CYS A CA 1
ATOM 729 C C . CYS A 1 102 ? 79.389 40.164 6.164 1.00 40.98 662 CYS A C 1
ATOM 730 O O . CYS A 1 102 ? 78.457 39.406 6.459 1.00 40.98 662 CYS A O 1
ATOM 733 N N . PRO A 1 103 ? 79.723 41.218 6.924 1.00 33.37 663 PRO A N 1
ATOM 734 C CA . PRO A 1 103 ? 78.987 41.556 8.149 1.00 33.37 663 PRO A CA 1
ATOM 735 C C . PRO A 1 103 ? 77.495 41.454 7.888 1.00 33.37 663 PRO A C 1
ATOM 736 O O . PRO A 1 103 ? 76.747 40.841 8.659 1.00 33.37 663 PRO A O 1
ATOM 740 N N . GLU A 1 104 ? 77.076 42.048 6.772 1.00 42.79 664 GLU A N 1
ATOM 741 C CA . GLU A 1 104 ? 75.675 42.059 6.387 1.00 42.79 664 GLU A CA 1
ATOM 742 C C . GLU A 1 104 ? 75.069 40.668 6.409 1.00 42.79 664 GLU A C 1
ATOM 743 O O . GLU A 1 104 ? 74.053 40.445 7.063 1.00 42.79 664 GLU A O 1
ATOM 749 N N . ARG A 1 105 ? 75.697 39.724 5.717 1.00 43.57 665 ARG A N 1
ATOM 750 C CA . ARG A 1 105 ? 75.173 38.361 5.669 1.00 43.57 665 ARG A CA 1
ATOM 751 C C . ARG A 1 105 ? 75.231 37.660 7.031 1.00 43.57 665 ARG A C 1
ATOM 752 O O . ARG A 1 105 ? 74.308 36.930 7.399 1.00 43.57 665 ARG A O 1
ATOM 760 N N . THR A 1 106 ? 76.304 37.882 7.781 1.00 39.27 666 THR A N 1
ATOM 761 C CA . THR A 1 106 ? 76.426 37.271 9.100 1.00 39.27 666 THR A CA 1
ATOM 762 C C . THR A 1 106 ? 75.279 37.782 9.985 1.00 39.27 666 THR A C 1
ATOM 763 O O . THR A 1 106 ? 74.644 37.015 10.721 1.00 39.27 666 THR A O 1
ATOM 767 N N . SER A 1 107 ? 75.027 39.088 9.914 1.00 34.40 667 SER A N 1
ATOM 768 C CA . SER A 1 107 ? 73.947 39.697 10.666 1.00 34.40 667 SER A CA 1
ATOM 769 C C . SER A 1 107 ? 72.595 39.159 10.198 1.00 34.40 667 SER A C 1
ATOM 770 O O . SER A 1 107 ? 71.750 38.783 11.005 1.00 34.40 667 SER A O 1
ATOM 773 N N . GLN A 1 108 ? 72.372 39.112 8.894 1.00 44.84 668 GLN A N 1
ATOM 774 C CA . GLN A 1 108 ? 71.085 38.618 8.424 1.00 44.84 668 GLN A CA 1
ATOM 775 C C . GLN A 1 108 ? 70.857 37.160 8.802 1.00 44.84 668 GLN A C 1
ATOM 776 O O . GLN A 1 108 ? 69.814 36.794 9.346 1.00 44.84 668 GLN A O 1
ATOM 782 N N . LEU A 1 109 ? 71.855 36.336 8.515 1.00 50.50 669 LEU A N 1
ATOM 783 C CA . LEU A 1 109 ? 71.791 34.913 8.785 1.00 50.50 669 LEU A CA 1
ATOM 784 C C . LEU A 1 109 ? 71.787 34.587 10.272 1.00 50.50 669 LEU A C 1
ATOM 785 O O . LEU A 1 109 ? 70.977 33.778 10.729 1.00 50.50 669 LEU A O 1
ATOM 790 N N . PHE A 1 110 ? 72.679 35.230 11.027 1.00 48.64 670 PHE A N 1
ATOM 791 C CA . PHE A 1 110 ? 72.795 34.958 12.456 1.00 48.64 670 PHE A CA 1
ATOM 792 C C . PHE A 1 110 ? 72.104 35.908 13.417 1.00 48.64 670 PHE A C 1
ATOM 793 O O . PHE A 1 110 ? 71.921 35.569 14.587 1.00 48.64 670 PHE A O 1
ATOM 801 N N . ASP A 1 111 ? 71.721 37.087 12.936 1.00 42.27 671 ASP A N 1
ATOM 802 C CA . ASP A 1 111 ? 71.059 38.077 13.782 1.00 42.27 671 ASP A CA 1
ATOM 803 C C . ASP A 1 111 ? 72.081 38.466 14.844 1.00 42.27 671 ASP A C 1
ATOM 804 O O . ASP A 1 111 ? 71.768 38.596 16.027 1.00 42.27 671 ASP A O 1
ATOM 809 N N . LEU A 1 112 ? 73.314 38.648 14.381 1.00 31.15 672 LEU A N 1
ATOM 810 C CA . LEU A 1 112 ? 74.441 38.998 15.223 1.00 31.15 672 LEU A CA 1
ATOM 811 C C . LEU A 1 112 ? 75.058 40.310 14.766 1.00 31.15 672 LEU A C 1
ATOM 812 O O . LEU A 1 112 ? 75.565 40.402 13.655 1.00 31.15 672 LEU A O 1
ATOM 817 N N . PRO A 1 113 ? 75.017 41.351 15.598 1.00 36.11 673 PRO A N 1
ATOM 818 C CA . PRO A 1 113 ? 75.652 42.561 15.068 1.00 36.11 673 PRO A CA 1
ATOM 819 C C . PRO A 1 113 ? 77.081 42.123 14.721 1.00 36.11 673 PRO A C 1
ATOM 820 O O . PRO A 1 113 ? 77.633 41.270 15.408 1.00 36.11 673 PRO A O 1
ATOM 824 N N . CYS A 1 114 ? 77.683 42.692 13.678 1.00 45.31 674 CYS A N 1
ATOM 825 C CA . CYS A 1 114 ? 79.003 42.232 13.265 1.00 45.31 674 CYS A CA 1
ATOM 826 C C . CYS A 1 114 ? 79.852 43.264 12.520 1.00 45.31 674 CYS A C 1
ATOM 827 O O . CYS A 1 114 ? 79.329 44.069 11.768 1.00 45.31 674 CYS A O 1
ATOM 830 N N . SER A 1 115 ? 81.164 43.241 12.733 1.00 41.73 675 SER A N 1
ATOM 831 C CA . SER A 1 115 ? 82.061 44.177 12.060 1.00 41.73 675 SER A CA 1
ATOM 832 C C . SER A 1 115 ? 82.587 43.613 10.747 1.00 41.73 675 SER A C 1
ATOM 833 O O . SER A 1 115 ? 82.303 42.465 10.381 1.00 41.73 675 SER A O 1
ATOM 836 N N . LYS A 1 116 ? 83.368 44.425 10.043 1.00 36.68 676 LYS A N 1
ATOM 837 C CA . LYS A 1 116 ? 83.959 44.011 8.785 1.00 36.68 676 LYS A CA 1
ATOM 838 C C . LYS A 1 116 ? 85.371 43.509 9.095 1.00 36.68 676 LYS A C 1
ATOM 839 O O . LYS A 1 116 ? 86.234 44.303 9.468 1.00 36.68 676 LYS A O 1
ATOM 845 N N . LEU A 1 117 ? 85.604 42.202 8.957 1.00 36.42 677 LEU A N 1
ATOM 846 C CA . LEU A 1 117 ? 86.930 41.637 9.239 1.00 36.42 677 LEU A CA 1
ATOM 847 C C . LEU A 1 117 ? 87.934 42.364 8.367 1.00 36.42 677 LEU A C 1
ATOM 848 O O . LEU A 1 117 ? 87.676 42.597 7.202 1.00 36.42 677 LEU A O 1
ATOM 853 N N . SER A 1 118 ? 89.088 42.721 8.908 1.00 45.23 678 SER A N 1
ATOM 854 C CA . SER A 1 118 ? 90.047 43.441 8.084 1.00 45.23 678 SER A CA 1
ATOM 855 C C . SER A 1 118 ? 91.520 43.131 8.295 1.00 45.23 678 SER A C 1
ATOM 856 O O . SER A 1 118 ? 91.948 42.762 9.381 1.00 45.23 678 SER A O 1
ATOM 859 N N . VAL A 1 119 ? 92.289 43.300 7.230 1.00 42.87 679 VAL A N 1
ATOM 860 C CA . VAL A 1 119 ? 93.716 43.078 7.279 1.00 42.87 679 VAL A CA 1
ATOM 861 C C . VAL A 1 119 ? 94.237 43.853 8.470 1.00 42.87 679 VAL A C 1
ATOM 862 O O . VAL A 1 119 ? 94.036 45.064 8.550 1.00 42.87 679 VAL A O 1
ATOM 866 N N . GLY A 1 120 ? 94.888 43.152 9.396 1.00 37.03 680 GLY A N 1
ATOM 867 C CA . GLY A 1 120 ? 95.407 43.803 10.586 1.00 37.03 680 GLY A CA 1
ATOM 868 C C . GLY A 1 120 ? 94.592 43.471 11.832 1.00 37.03 680 GLY A C 1
ATOM 869 O O . GLY A 1 120 ? 95.056 43.687 12.942 1.00 37.03 680 GLY A O 1
ATOM 870 N N . ASP A 1 121 ? 93.375 42.956 11.674 1.00 42.16 681 ASP A N 1
ATOM 871 C CA . ASP A 1 121 ? 92.576 42.600 12.849 1.00 42.16 681 ASP A CA 1
ATOM 872 C C . ASP A 1 121 ? 93.160 41.395 13.590 1.00 42.16 681 ASP A C 1
ATOM 873 O O . ASP A 1 121 ? 93.420 40.347 12.999 1.00 42.16 681 ASP A O 1
ATOM 878 N N . VAL A 1 122 ? 93.356 41.545 14.891 1.00 45.39 682 VAL A N 1
ATOM 879 C CA . VAL A 1 122 ? 93.893 40.468 15.699 1.00 45.39 682 VAL A CA 1
ATOM 880 C C . VAL A 1 122 ? 92.752 39.622 16.228 1.00 45.39 682 VAL A C 1
ATOM 881 O O . VAL A 1 122 ? 91.983 40.059 17.072 1.00 45.39 682 VAL A O 1
ATOM 885 N N . CYS A 1 123 ? 92.639 38.404 15.725 1.00 38.60 683 CYS A N 1
ATOM 886 C CA . CYS A 1 123 ? 91.575 37.510 16.147 1.00 38.60 683 CYS A CA 1
ATOM 887 C C . CYS A 1 123 ? 91.941 36.601 17.309 1.00 38.60 683 CYS A C 1
ATOM 888 O O . CYS A 1 123 ? 93.111 36.361 17.587 1.00 38.60 683 CYS A O 1
ATOM 891 N N . ILE A 1 124 ? 90.925 36.092 17.988 1.00 35.58 684 ILE A N 1
ATOM 892 C CA . ILE A 1 124 ? 91.154 35.181 19.089 1.00 35.58 684 ILE A CA 1
ATOM 893 C C . ILE A 1 124 ? 91.148 33.772 18.517 1.00 35.58 684 ILE A C 1
ATOM 894 O O . ILE A 1 124 ? 90.222 33.392 17.810 1.00 35.58 684 ILE A O 1
ATOM 899 N N . SER A 1 125 ? 92.204 33.016 18.797 1.00 53.68 685 SER A N 1
ATOM 900 C CA . SER A 1 125 ? 92.302 31.630 18.352 1.00 53.68 685 SER A CA 1
ATOM 901 C C . SER A 1 125 ? 92.801 30.852 19.552 1.00 53.68 685 SER A C 1
ATOM 902 O O . SER A 1 125 ? 93.227 31.447 20.542 1.00 53.68 685 SER A O 1
ATOM 905 N N . LEU A 1 126 ? 92.751 29.529 19.483 1.00 43.04 686 LEU A N 1
ATOM 906 C CA . LEU A 1 126 ? 93.177 28.719 20.615 1.00 43.04 686 LEU A CA 1
ATOM 907 C C . LEU A 1 126 ? 94.225 27.676 20.274 1.00 43.04 686 LEU A C 1
ATOM 908 O O . LEU A 1 126 ? 94.294 27.192 19.139 1.00 43.04 686 LEU A O 1
ATOM 913 N N . THR A 1 127 ? 95.021 27.324 21.283 1.00 48.07 687 THR A N 1
ATOM 914 C CA . THR A 1 127 ? 96.064 26.303 21.182 1.00 48.07 687 THR A CA 1
ATOM 915 C C . THR A 1 127 ? 96.143 25.633 22.554 1.00 48.07 687 THR A C 1
ATOM 916 O O . THR A 1 127 ? 95.802 26.242 23.565 1.00 48.07 687 THR A O 1
ATOM 920 N N . LEU A 1 128 ? 96.599 24.388 22.594 1.00 43.09 688 LEU A N 1
ATOM 921 C CA . LEU A 1 128 ? 96.694 23.674 23.858 1.00 43.09 688 LEU A CA 1
ATOM 922 C C . LEU A 1 128 ? 97.798 24.264 24.716 1.00 43.09 688 LEU A C 1
ATOM 923 O O . LEU A 1 128 ? 98.743 24.854 24.199 1.00 43.09 688 LEU A O 1
ATOM 928 N N . LYS A 1 129 ? 97.671 24.124 26.030 1.00 43.85 689 LYS A N 1
ATOM 929 C CA . LYS A 1 129 ? 98.705 24.630 26.923 1.00 43.85 689 LYS A CA 1
ATOM 930 C C . LYS A 1 129 ? 98.942 23.695 28.110 1.00 43.85 689 LYS A C 1
ATOM 931 O O . LYS A 1 129 ? 98.055 22.863 28.400 1.00 43.85 689 LYS A O 1
ATOM 938 N N . PRO B 1 9 ? 78.217 25.378 55.168 1.00 116.70 569 PRO B N 1
ATOM 939 C CA . PRO B 1 9 ? 77.887 26.761 54.731 1.00 116.70 569 PRO B CA 1
ATOM 940 C C . PRO B 1 9 ? 77.122 26.704 53.406 1.00 116.70 569 PRO B C 1
ATOM 941 O O . PRO B 1 9 ? 77.526 27.327 52.423 1.00 116.70 569 PRO B O 1
ATOM 945 N N . THR B 1 10 ? 76.008 25.970 53.398 1.00 61.83 570 THR B N 1
ATOM 946 C CA . THR B 1 10 ? 75.201 25.772 52.188 1.00 61.83 570 THR B CA 1
ATOM 947 C C . THR B 1 10 ? 74.156 26.820 51.853 1.00 61.83 570 THR B C 1
ATOM 948 O O . THR B 1 10 ? 73.295 27.141 52.665 1.00 61.83 570 THR B O 1
ATOM 952 N N . LEU B 1 11 ? 74.210 27.308 50.619 1.00 42.95 571 LEU B N 1
ATOM 953 C CA . LEU B 1 11 ? 73.286 28.331 50.142 1.00 42.95 571 LEU B CA 1
ATOM 954 C C . LEU B 1 11 ? 72.479 27.874 48.923 1.00 42.95 571 LEU B C 1
ATOM 955 O O . LEU B 1 11 ? 72.831 26.890 48.260 1.00 42.95 571 LEU B O 1
ATOM 960 N N . PRO B 1 12 ? 71.368 28.580 48.627 1.00 44.38 572 PRO B N 1
ATOM 961 C CA . PRO B 1 12 ? 70.501 28.270 47.484 1.00 44.38 572 PRO B CA 1
ATOM 962 C C . PRO B 1 12 ? 71.222 28.817 46.260 1.00 44.38 572 PRO B C 1
ATOM 963 O O . PRO B 1 12 ? 71.323 30.026 46.082 1.00 44.38 572 PRO B O 1
ATOM 967 N N . PRO B 1 13 ? 71.699 27.931 45.383 1.00 46.33 573 PRO B N 1
ATOM 968 C CA . PRO B 1 13 ? 72.427 28.315 44.171 1.00 46.33 573 PRO B CA 1
ATOM 969 C C . PRO B 1 13 ? 71.708 29.202 43.155 1.00 46.33 573 PRO B C 1
ATOM 970 O O . PRO B 1 13 ? 72.357 29.852 42.337 1.00 46.33 573 PRO B O 1
ATOM 974 N N . TYR B 1 14 ? 70.383 29.247 43.195 1.00 35.90 574 TYR B N 1
ATOM 975 C CA . TYR B 1 14 ? 69.677 30.037 42.192 1.00 35.90 574 TYR B CA 1
ATOM 976 C C . TYR B 1 14 ? 69.536 31.551 42.400 1.00 35.90 574 TYR B C 1
ATOM 977 O O . TYR B 1 14 ? 69.048 32.242 41.508 1.00 35.90 574 TYR B O 1
ATOM 986 N N . PHE B 1 15 ? 69.966 32.077 43.543 1.00 47.86 575 PHE B N 1
ATOM 987 C CA . PHE B 1 15 ? 69.880 33.519 43.756 1.00 47.86 575 PHE B CA 1
ATOM 988 C C . PHE B 1 15 ? 71.182 34.193 43.317 1.00 47.86 575 PHE B C 1
ATOM 989 O O . PHE B 1 15 ? 71.268 35.418 43.232 1.00 47.86 575 PHE B O 1
ATOM 1005 N N . LYS B 1 17 ? 73.820 35.861 41.208 1.00 39.76 577 LYS B N 1
ATOM 1006 C CA . LYS B 1 17 ? 73.748 36.650 39.994 1.00 39.76 577 LYS B CA 1
ATOM 1007 C C . LYS B 1 17 ? 74.193 35.777 38.831 1.00 39.76 577 LYS B C 1
ATOM 1008 O O . LYS B 1 17 ? 75.104 34.957 38.974 1.00 39.76 577 LYS B O 1
ATOM 1014 N N . GLY B 1 18 ? 73.541 35.939 37.685 1.00 36.10 578 GLY B N 1
ATOM 1015 C CA . GLY B 1 18 ? 73.897 35.145 36.529 1.00 36.10 578 GLY B CA 1
ATOM 1016 C C . GLY B 1 18 ? 73.181 33.810 36.393 1.00 36.10 578 GLY B C 1
ATOM 1017 O O . GLY B 1 18 ? 73.199 33.237 35.309 1.00 36.10 578 GLY B O 1
ATOM 1018 N N . SER B 1 19 ? 72.569 33.295 37.464 1.00 38.63 579 SER B N 1
ATOM 1019 C CA . SER B 1 19 ? 71.851 32.013 37.391 1.00 38.63 579 SER B CA 1
ATOM 1020 C C . SER B 1 19 ? 70.735 32.071 36.357 1.00 38.63 579 SER B C 1
ATOM 1021 O O . SER B 1 19 ? 69.912 32.977 36.390 1.00 38.63 579 SER B O 1
ATOM 1032 N N . ILE B 1 21 ? 67.256 31.308 34.823 1.00 31.09 581 ILE B N 1
ATOM 1033 C CA . ILE B 1 21 ? 65.964 30.911 35.350 1.00 31.09 581 ILE B CA 1
ATOM 1034 C C . ILE B 1 21 ? 65.078 30.579 34.166 1.00 31.09 581 ILE B C 1
ATOM 1035 O O . ILE B 1 21 ? 65.002 31.349 33.210 1.00 31.09 581 ILE B O 1
ATOM 1040 N N . GLN B 1 22 ? 64.422 29.427 34.211 1.00 28.99 582 GLN B N 1
ATOM 1041 C CA . GLN B 1 22 ? 63.538 29.023 33.118 1.00 28.99 582 GLN B CA 1
ATOM 1042 C C . GLN B 1 22 ? 62.087 29.418 33.424 1.00 28.99 582 GLN B C 1
ATOM 1043 O O . GLN B 1 22 ? 61.517 28.965 34.406 1.00 28.99 582 GLN B O 1
ATOM 1049 N N . LEU B 1 23 ? 61.489 30.262 32.596 1.00 44.30 583 LEU B N 1
ATOM 1050 C CA . LEU B 1 23 ? 60.114 30.672 32.845 1.00 44.30 583 LEU B CA 1
ATOM 1051 C C . LEU B 1 23 ? 59.096 29.650 32.298 1.00 44.30 583 LEU B C 1
ATOM 1052 O O . LEU B 1 23 ? 59.435 28.811 31.466 1.00 44.30 583 LEU B O 1
ATOM 1057 N N . ALA B 1 24 ? 57.853 29.714 32.761 1.00 41.96 584 ALA B N 1
ATOM 1058 C CA . ALA B 1 24 ? 56.841 28.765 32.311 1.00 41.96 584 ALA B CA 1
ATOM 1059 C C . ALA B 1 24 ? 56.868 28.514 30.812 1.00 41.96 584 ALA B C 1
ATOM 1060 O O . ALA B 1 24 ? 56.783 27.363 30.379 1.00 41.96 584 ALA B O 1
ATOM 1062 N N . ASN B 1 25 ? 56.995 29.571 30.013 1.00 38.03 585 ASN B N 1
ATOM 1063 C CA . ASN B 1 25 ? 57.035 29.402 28.562 1.00 38.03 585 ASN B CA 1
ATOM 1064 C C . ASN B 1 25 ? 58.356 28.779 28.079 1.00 38.03 585 ASN B C 1
ATOM 1065 O O . ASN B 1 25 ? 58.499 28.463 26.902 1.00 38.03 585 ASN B O 1
ATOM 1070 N N . GLY B 1 26 ? 59.325 28.608 28.973 1.00 42.86 586 GLY B N 1
ATOM 1071 C CA . GLY B 1 26 ? 60.583 28.001 28.565 1.00 42.86 586 GLY B CA 1
ATOM 1072 C C . GLY B 1 26 ? 61.714 28.976 28.266 1.00 42.86 586 GLY B C 1
ATOM 1073 O O . GLY B 1 26 ? 62.827 28.569 27.933 1.00 42.86 586 GLY B O 1
ATOM 1074 N N . GLU B 1 27 ? 61.436 30.266 28.383 1.00 42.70 587 GLU B N 1
ATOM 1075 C CA . GLU B 1 27 ? 62.443 31.285 28.134 1.00 42.70 587 GLU B CA 1
ATOM 1076 C C . GLU B 1 27 ? 63.444 31.276 29.287 1.00 42.70 587 GLU B C 1
ATOM 1077 O O . GLU B 1 27 ? 63.110 30.853 30.387 1.00 42.70 587 GLU B O 1
ATOM 1083 N N . LEU B 1 28 ? 64.663 31.738 29.035 1.00 36.42 588 LEU B N 1
ATOM 1084 C CA . LEU B 1 28 ? 65.681 31.816 30.076 1.00 36.42 588 LEU B CA 1
ATOM 1085 C C . LEU B 1 28 ? 66.021 33.274 30.365 1.00 36.42 588 LEU B C 1
ATOM 1086 O O . LEU B 1 28 ? 66.213 34.055 29.440 1.00 36.42 588 LEU B O 1
ATOM 1091 N N . LYS B 1 29 ? 66.098 33.633 31.644 1.00 32.53 589 LYS B N 1
ATOM 1092 C CA . LYS B 1 29 ? 66.446 34.995 32.073 1.00 32.53 589 LYS B CA 1
ATOM 1093 C C . LYS B 1 29 ? 67.426 34.921 33.236 1.00 32.53 589 LYS B C 1
ATOM 1094 O O . LYS B 1 29 ? 67.399 33.965 34.013 1.00 32.53 589 LYS B O 1
ATOM 1100 N N . LYS B 1 30 ? 68.296 35.916 33.362 1.00 36.37 590 LYS B N 1
ATOM 1101 C CA . LYS B 1 30 ? 69.237 35.920 34.473 1.00 36.37 590 LYS B CA 1
ATOM 1102 C C . LYS B 1 30 ? 68.375 36.271 35.669 1.00 36.37 590 LYS B C 1
ATOM 1103 O O . LYS B 1 30 ? 67.435 37.055 35.540 1.00 36.37 590 LYS B O 1
ATOM 1109 N N . VAL B 1 31 ? 68.671 35.687 36.824 1.00 34.47 591 VAL B N 1
ATOM 1110 C CA . VAL B 1 31 ? 67.870 35.944 38.011 1.00 34.47 591 VAL B CA 1
ATOM 1111 C C . VAL B 1 31 ? 67.817 37.425 38.426 1.00 34.47 591 VAL B C 1
ATOM 1112 O O . VAL B 1 31 ? 66.808 37.884 38.960 1.00 34.47 591 VAL B O 1
ATOM 1116 N N . GLU B 1 32 ? 68.889 38.177 38.172 1.00 39.36 592 GLU B N 1
ATOM 1117 C CA . GLU B 1 32 ? 68.906 39.592 38.543 1.00 39.36 592 GLU B CA 1
ATOM 1118 C C . GLU B 1 32 ? 67.975 40.426 37.666 1.00 39.36 592 GLU B C 1
ATOM 1119 O O . GLU B 1 32 ? 67.561 41.514 38.056 1.00 39.36 592 GLU B O 1
ATOM 1125 N N . ASP B 1 33 ? 67.626 39.900 36.497 1.00 34.31 593 ASP B N 1
ATOM 1126 C CA . ASP B 1 33 ? 66.757 40.612 35.562 1.00 34.31 593 ASP B CA 1
ATOM 1127 C C . ASP B 1 33 ? 65.276 40.278 35.689 1.00 34.31 593 ASP B C 1
ATOM 1128 O O . ASP B 1 33 ? 64.479 40.759 34.889 1.00 34.31 593 ASP B O 1
ATOM 1133 N N . LEU B 1 34 ? 64.893 39.454 36.660 1.00 34.45 594 LEU B N 1
ATOM 1134 C CA . LEU B 1 34 ? 63.480 39.096 36.811 1.00 34.45 594 LEU B CA 1
ATOM 1135 C C . LEU B 1 34 ? 62.529 40.250 37.191 1.00 34.45 594 LEU B C 1
ATOM 1136 O O . LEU B 1 34 ? 62.792 41.028 38.110 1.00 34.45 594 LEU B O 1
ATOM 1141 N N . LYS B 1 35 ? 61.416 40.339 36.474 1.00 48.65 595 LYS B N 1
ATOM 1142 C CA . LYS B 1 35 ? 60.411 41.367 36.725 1.00 48.65 595 LYS B CA 1
ATOM 1143 C C . LYS B 1 35 ? 59.119 40.721 37.215 1.00 48.65 595 LYS B C 1
ATOM 1144 O O . LYS B 1 35 ? 58.873 39.539 36.956 1.00 48.65 595 LYS B O 1
ATOM 1150 N N . THR B 1 36 ? 58.301 41.500 37.922 1.00 42.15 596 THR B N 1
ATOM 1151 C CA . THR B 1 36 ? 57.030 41.011 38.446 1.00 42.15 596 THR B CA 1
ATOM 1152 C C . THR B 1 36 ? 56.264 40.320 37.341 1.00 42.15 596 THR B C 1
ATOM 1153 O O . THR B 1 36 ? 55.744 39.229 37.533 1.00 42.15 596 THR B O 1
ATOM 1157 N N . GLU B 1 37 ? 56.201 40.960 36.183 1.00 35.05 597 GLU B N 1
ATOM 1158 C CA . GLU B 1 37 ? 55.498 40.405 35.040 1.00 35.05 597 GLU B CA 1
ATOM 1159 C C . GLU B 1 37 ? 56.066 39.035 34.624 1.00 35.05 597 GLU B C 1
ATOM 1160 O O . GLU B 1 37 ? 55.411 38.268 33.917 1.00 35.05 597 GLU B O 1
ATOM 1166 N N . ASP B 1 38 ? 57.285 38.723 35.047 1.00 40.10 598 ASP B N 1
ATOM 1167 C CA . ASP B 1 38 ? 57.854 37.431 34.704 1.00 40.10 598 ASP B CA 1
ATOM 1168 C C . ASP B 1 38 ? 57.171 36.335 35.524 1.00 40.10 598 ASP B C 1
ATOM 1169 O O . ASP B 1 38 ? 56.878 35.253 35.009 1.00 40.10 598 ASP B O 1
ATOM 1174 N N . PHE B 1 39 ? 56.908 36.613 36.794 1.00 46.75 599 PHE B N 1
ATOM 1175 C CA . PHE B 1 39 ? 56.239 35.628 37.620 1.00 46.75 599 PHE B CA 1
ATOM 1176 C C . PHE B 1 39 ? 54.774 35.546 37.207 1.00 46.75 599 PHE B C 1
ATOM 1177 O O . PHE B 1 39 ? 54.290 34.483 36.818 1.00 46.75 599 PHE B O 1
ATOM 1185 N N . ILE B 1 40 ? 54.081 36.677 37.283 1.00 39.68 600 ILE B N 1
ATOM 1186 C CA . ILE B 1 40 ? 52.680 36.750 36.915 1.00 39.68 600 ILE B CA 1
ATOM 1187 C C . ILE B 1 40 ? 52.428 36.056 35.582 1.00 39.68 600 ILE B C 1
ATOM 1188 O O . ILE B 1 40 ? 51.463 35.306 35.436 1.00 39.68 600 ILE B O 1
ATOM 1193 N N . GLN B 1 41 ? 53.298 36.290 34.608 1.00 48.37 601 GLN B N 1
ATOM 1194 C CA . GLN B 1 41 ? 53.118 35.656 33.317 1.00 48.37 601 GLN B CA 1
ATOM 1195 C C . GLN B 1 41 ? 53.327 34.147 33.422 1.00 48.37 601 GLN B C 1
ATOM 1196 O O . GLN B 1 41 ? 52.638 33.380 32.753 1.00 48.37 601 GLN B O 1
ATOM 1202 N N . SER B 1 42 ? 54.274 33.727 34.260 1.00 38.41 602 SER B N 1
ATOM 1203 C CA . SER B 1 42 ? 54.575 32.309 34.430 1.00 38.41 602 SER B CA 1
ATOM 1204 C C . SER B 1 42 ? 53.449 31.552 35.108 1.00 38.41 602 SER B C 1
ATOM 1205 O O . SER B 1 42 ? 53.058 30.474 34.645 1.00 38.41 602 SER B O 1
ATOM 1208 N N . ALA B 1 43 ? 52.928 32.116 36.195 1.00 46.38 603 ALA B N 1
ATOM 1209 C CA . ALA B 1 43 ? 51.824 31.496 36.916 1.00 46.38 603 ALA B CA 1
ATOM 1210 C C . ALA B 1 43 ? 50.631 31.303 35.972 1.00 46.38 603 ALA B C 1
ATOM 1211 O O . ALA B 1 43 ? 50.042 30.227 35.922 1.00 46.38 603 ALA B O 1
ATOM 1213 N N . GLU B 1 44 ? 50.290 32.350 35.222 1.00 50.15 604 GLU B N 1
ATOM 1214 C CA . GLU B 1 44 ? 49.194 32.291 34.260 1.00 50.15 604 GLU B CA 1
ATOM 1215 C C . GLU B 1 44 ? 49.463 31.141 33.292 1.00 50.15 604 GLU B C 1
ATOM 1216 O O . GLU B 1 44 ? 48.583 30.331 33.019 1.00 50.15 604 GLU B O 1
ATOM 1230 N N . SER B 1 46 ? 51.040 28.573 33.761 1.00 48.77 606 SER B N 1
ATOM 1231 C CA . SER B 1 46 ? 50.979 27.295 34.466 1.00 48.77 606 SER B CA 1
ATOM 1232 C C . SER B 1 46 ? 49.562 26.831 34.814 1.00 48.77 606 SER B C 1
ATOM 1233 O O . SER B 1 46 ? 48.722 27.627 35.220 1.00 48.77 606 SER B O 1
ATOM 1236 N N . ASN B 1 47 ? 49.289 25.540 34.654 1.00 43.54 607 ASN B N 1
ATOM 1237 C CA . ASN B 1 47 ? 47.959 25.050 35.001 1.00 43.54 607 ASN B CA 1
ATOM 1238 C C . ASN B 1 47 ? 47.900 24.567 36.451 1.00 43.54 607 ASN B C 1
ATOM 1239 O O . ASN B 1 47 ? 46.812 24.411 37.007 1.00 43.54 607 ASN B O 1
ATOM 1244 N N . ASP B 1 48 ? 49.064 24.362 37.070 1.00 43.08 608 ASP B N 1
ATOM 1245 C CA . ASP B 1 48 ? 49.114 23.897 38.457 1.00 43.08 608 ASP B CA 1
ATOM 1246 C C . ASP B 1 48 ? 49.468 24.914 39.534 1.00 43.08 608 ASP B C 1
ATOM 1247 O O . ASP B 1 48 ? 49.198 24.668 40.699 1.00 43.08 608 ASP B O 1
ATOM 1252 N N . LEU B 1 49 ? 50.072 26.041 39.170 1.00 59.21 609 LEU B N 1
ATOM 1253 C CA . LEU B 1 49 ? 50.468 27.031 40.174 1.00 59.21 609 LEU B CA 1
ATOM 1254 C C . LEU B 1 49 ? 49.870 28.420 39.969 1.00 59.21 609 LEU B C 1
ATOM 1255 O O . LEU B 1 49 ? 49.571 28.810 38.846 1.00 59.21 609 LEU B O 1
ATOM 1260 N N . LYS B 1 50 ? 49.697 29.160 41.062 1.00 35.82 610 LYS B N 1
ATOM 1261 C CA . LYS B 1 50 ? 49.153 30.515 41.007 1.00 35.82 610 LYS B CA 1
ATOM 1262 C C . LYS B 1 50 ? 49.895 31.432 41.970 1.00 35.82 610 LYS B C 1
ATOM 1263 O O . LYS B 1 50 ? 50.444 30.969 42.975 1.00 35.82 610 LYS B O 1
ATOM 1269 N N . ILE B 1 51 ? 49.922 32.726 41.649 1.00 44.05 611 ILE B N 1
ATOM 1270 C CA . ILE B 1 51 ? 50.584 33.729 42.482 1.00 44.05 611 ILE B CA 1
ATOM 1271 C C . ILE B 1 51 ? 49.778 33.869 43.760 1.00 44.05 611 ILE B C 1
ATOM 1272 O O . ILE B 1 51 ? 48.563 33.764 43.730 1.00 44.05 611 ILE B O 1
ATOM 1277 N N . ASP B 1 52 ? 50.435 34.123 44.882 1.00 69.47 612 ASP B N 1
ATOM 1278 C CA . ASP B 1 52 ? 49.697 34.244 46.132 1.00 69.47 612 ASP B CA 1
ATOM 1279 C C . ASP B 1 52 ? 50.210 35.370 47.025 1.00 69.47 612 ASP B C 1
ATOM 1280 O O . ASP B 1 52 ? 50.747 35.125 48.102 1.00 69.47 612 ASP B O 1
ATOM 1285 N N . SER B 1 53 ? 50.027 36.605 46.568 1.00 67.78 613 SER B N 1
ATOM 1286 C CA . SER B 1 53 ? 50.447 37.799 47.303 1.00 67.78 613 SER B CA 1
ATOM 1287 C C . SER B 1 53 ? 50.538 37.574 48.806 1.00 67.78 613 SER B C 1
ATOM 1288 O O . SER B 1 53 ? 49.556 37.218 49.444 1.00 67.78 613 SER B O 1
ATOM 1291 N N . SER B 1 54 ? 51.724 37.774 49.361 1.00 55.08 614 SER B N 1
ATOM 1292 C CA . SER B 1 54 ? 51.943 37.629 50.792 1.00 55.08 614 SER B CA 1
ATOM 1293 C C . SER B 1 54 ? 52.401 38.975 51.341 1.00 55.08 614 SER B C 1
ATOM 1294 O O . SER B 1 54 ? 53.504 39.431 51.036 1.00 55.08 614 SER B O 1
ATOM 1297 N N . THR B 1 55 ? 51.556 39.614 52.143 1.00 66.74 615 THR B N 1
ATOM 1298 C CA . THR B 1 55 ? 51.901 40.909 52.719 1.00 66.74 615 THR B CA 1
ATOM 1299 C C . THR B 1 55 ? 52.607 40.772 54.060 1.00 66.74 615 THR B C 1
ATOM 1300 O O . THR B 1 55 ? 52.092 40.148 54.987 1.00 66.74 615 THR B O 1
ATOM 1304 N N . VAL B 1 56 ? 53.794 41.361 54.150 1.00 72.30 616 VAL B N 1
ATOM 1305 C CA . VAL B 1 56 ? 54.583 41.324 55.373 1.00 72.30 616 VAL B CA 1
ATOM 1306 C C . VAL B 1 56 ? 53.949 42.229 56.428 1.00 72.30 616 VAL B C 1
ATOM 1307 O O . VAL B 1 56 ? 53.287 43.218 56.099 1.00 72.30 616 VAL B O 1
ATOM 1311 N N . GLU B 1 57 ? 54.152 41.881 57.695 1.00 94.79 617 GLU B N 1
ATOM 1312 C CA . GLU B 1 57 ? 53.589 42.655 58.794 1.00 94.79 617 GLU B CA 1
ATOM 1313 C C . GLU B 1 57 ? 54.449 42.632 60.053 1.00 94.79 617 GLU B C 1
ATOM 1314 O O . GLU B 1 57 ? 54.164 43.351 61.011 1.00 94.79 617 GLU B O 1
ATOM 1320 N N . ARG B 1 58 ? 55.503 41.820 60.052 1.00 77.37 618 ARG B N 1
ATOM 1321 C CA . ARG B 1 58 ? 56.370 41.730 61.221 1.00 77.37 618 ARG B CA 1
ATOM 1322 C C . ARG B 1 58 ? 57.762 41.181 60.915 1.00 77.37 618 ARG B C 1
ATOM 1323 O O . ARG B 1 58 ? 57.969 39.966 60.862 1.00 77.37 618 ARG B O 1
ATOM 1331 N N . ILE B 1 59 ? 58.718 42.083 60.726 1.00 141.48 619 ILE B N 1
ATOM 1332 C CA . ILE B 1 59 ? 60.091 41.689 60.436 1.00 141.48 619 ILE B CA 1
ATOM 1333 C C . ILE B 1 59 ? 60.938 41.837 61.695 1.00 141.48 619 ILE B C 1
ATOM 1334 O O . ILE B 1 59 ? 61.611 42.850 61.888 1.00 141.48 619 ILE B O 1
ATOM 1339 N N . GLU B 1 60 ? 60.898 40.823 62.552 1.00 77.21 620 GLU B N 1
ATOM 1340 C CA . GLU B 1 60 ? 61.655 40.851 63.797 1.00 77.21 620 GLU B CA 1
ATOM 1341 C C . GLU B 1 60 ? 62.943 40.044 63.699 1.00 77.21 620 GLU B C 1
ATOM 1342 O O . GLU B 1 60 ? 63.192 39.369 62.699 1.00 77.21 620 GLU B O 1
ATOM 1348 N N . ASP B 1 61 ? 63.756 40.123 64.749 1.00 118.64 621 ASP B N 1
ATOM 1349 C CA . ASP B 1 61 ? 65.030 39.416 64.800 1.00 118.64 621 ASP B CA 1
ATOM 1350 C C . ASP B 1 61 ? 64.871 38.083 65.517 1.00 118.64 621 ASP B C 1
ATOM 1351 O O . ASP B 1 61 ? 63.859 37.840 66.173 1.00 118.64 621 ASP B O 1
ATOM 1356 N N . SER B 1 62 ? 65.880 37.226 65.392 1.00 157.88 622 SER B N 1
ATOM 1357 C CA . SER B 1 62 ? 65.849 35.917 66.028 1.00 157.88 622 SER B CA 1
ATOM 1358 C C . SER B 1 62 ? 67.060 35.067 65.665 1.00 157.88 622 SER B C 1
ATOM 1359 O O . SER B 1 62 ? 67.041 34.342 64.671 1.00 157.88 622 SER B O 1
ATOM 1362 N N . HIS B 1 63 ? 68.109 35.153 66.477 1.00 86.49 623 HIS B N 1
ATOM 1363 C CA . HIS B 1 63 ? 69.330 34.374 66.263 1.00 86.49 623 HIS B CA 1
ATOM 1364 C C . HIS B 1 63 ? 69.992 34.672 64.918 1.00 86.49 623 HIS B C 1
ATOM 1365 O O . HIS B 1 63 ? 70.585 33.785 64.295 1.00 86.49 623 HIS B O 1
ATOM 1372 N N . VAL B 1 67 ? 70.114 35.016 60.900 1.00 96.25 627 VAL B N 1
ATOM 1373 C CA . VAL B 1 67 ? 68.746 34.526 60.766 1.00 96.25 627 VAL B CA 1
ATOM 1374 C C . VAL B 1 67 ? 67.746 35.556 61.298 1.00 96.25 627 VAL B C 1
ATOM 1375 O O . VAL B 1 67 ? 68.140 36.536 61.929 1.00 96.25 627 VAL B O 1
ATOM 1379 N N . ALA B 1 68 ? 66.459 35.338 61.031 1.00 88.12 628 ALA B N 1
ATOM 1380 C CA . ALA B 1 68 ? 65.410 36.251 61.482 1.00 88.12 628 ALA B CA 1
ATOM 1381 C C . ALA B 1 68 ? 64.036 35.635 61.279 1.00 88.12 628 ALA B C 1
ATOM 1382 O O . ALA B 1 68 ? 63.862 34.774 60.423 1.00 88.12 628 ALA B O 1
ATOM 1384 N N . VAL B 1 69 ? 63.063 36.086 62.068 1.00 113.94 629 VAL B N 1
ATOM 1385 C CA . VAL B 1 69 ? 61.691 35.589 61.975 1.00 113.94 629 VAL B CA 1
ATOM 1386 C C . VAL B 1 69 ? 60.835 36.582 61.202 1.00 113.94 629 VAL B C 1
ATOM 1387 O O . VAL B 1 69 ? 61.091 37.784 61.235 1.00 113.94 629 VAL B O 1
ATOM 1391 N N . ILE B 1 70 ? 59.814 36.081 60.513 1.00 85.24 630 ILE B N 1
ATOM 1392 C CA . ILE B 1 70 ? 58.942 36.945 59.722 1.00 85.24 630 ILE B CA 1
ATOM 1393 C C . ILE B 1 70 ? 57.489 36.477 59.763 1.00 85.24 630 ILE B C 1
ATOM 1394 O O . ILE B 1 70 ? 57.216 35.286 59.642 1.00 85.24 630 ILE B O 1
ATOM 1399 N N . GLN B 1 71 ? 56.563 37.418 59.920 1.00 80.96 631 GLN B N 1
ATOM 1400 C CA . GLN B 1 71 ? 55.139 37.092 59.972 1.00 80.96 631 GLN B CA 1
ATOM 1401 C C . GLN B 1 71 ? 54.418 37.585 58.713 1.00 80.96 631 GLN B C 1
ATOM 1402 O O . GLN B 1 71 ? 54.334 38.789 58.466 1.00 80.96 631 GLN B O 1
ATOM 1408 N N . PHE B 1 72 ? 53.890 36.643 57.933 1.00 70.01 632 PHE B N 1
ATOM 1409 C CA . PHE B 1 72 ? 53.189 36.950 56.687 1.00 70.01 632 PHE B CA 1
ATOM 1410 C C . PHE B 1 72 ? 51.663 36.775 56.726 1.00 70.01 632 PHE B C 1
ATOM 1411 O O . PHE B 1 72 ? 51.136 35.907 57.425 1.00 70.01 632 PHE B O 1
ATOM 1419 N N . ALA B 1 73 ? 50.968 37.602 55.947 1.00 94.28 633 ALA B N 1
ATOM 1420 C CA . ALA B 1 73 ? 49.513 37.544 55.836 1.00 94.28 633 ALA B CA 1
ATOM 1421 C C . ALA B 1 73 ? 49.191 37.039 54.429 1.00 94.28 633 ALA B C 1
ATOM 1422 O O . ALA B 1 73 ? 48.867 37.816 53.526 1.00 94.28 633 ALA B O 1
ATOM 1424 N N . VAL B 1 74 ? 49.291 35.724 54.263 1.00 86.51 634 VAL B N 1
ATOM 1425 C CA . VAL B 1 74 ? 49.052 35.050 52.992 1.00 86.51 634 VAL B CA 1
ATOM 1426 C C . VAL B 1 74 ? 47.662 35.229 52.381 1.00 86.51 634 VAL B C 1
ATOM 1427 O O . VAL B 1 74 ? 46.667 35.369 53.088 1.00 86.51 634 VAL B O 1
ATOM 1431 N N . GLY B 1 75 ? 47.618 35.215 51.053 1.00 87.26 635 GLY B N 1
ATOM 1432 C CA . GLY B 1 75 ? 46.370 35.336 50.319 1.00 87.26 635 GLY B CA 1
ATOM 1433 C C . GLY B 1 75 ? 45.407 36.448 50.689 1.00 87.26 635 GLY B C 1
ATOM 1434 O O . GLY B 1 75 ? 45.713 37.320 51.501 1.00 87.26 635 GLY B O 1
ATOM 1435 N N . GLU B 1 76 ? 44.231 36.409 50.068 1.00 147.35 636 GLU B N 1
ATOM 1436 C CA . GLU B 1 76 ? 43.181 37.393 50.304 1.00 147.35 636 GLU B CA 1
ATOM 1437 C C . GLU B 1 76 ? 42.401 37.030 51.559 1.00 147.35 636 GLU B C 1
ATOM 1438 O O . GLU B 1 76 ? 41.878 37.904 52.248 1.00 147.35 636 GLU B O 1
ATOM 1444 N N . HIS B 1 77 ? 42.312 35.737 51.850 1.00 136.09 637 HIS B N 1
ATOM 1445 C CA . HIS B 1 77 ? 41.609 35.292 53.043 1.00 136.09 637 HIS B CA 1
ATOM 1446 C C . HIS B 1 77 ? 42.497 35.615 54.235 1.00 136.09 637 HIS B C 1
ATOM 1447 O O . HIS B 1 77 ? 42.334 35.067 55.326 1.00 136.09 637 HIS B O 1
ATOM 1454 N N . ARG B 1 78 ? 43.445 36.515 53.987 1.00 84.46 638 ARG B N 1
ATOM 1455 C CA . ARG B 1 78 ? 44.400 37.002 54.976 1.00 84.46 638 ARG B CA 1
ATOM 1456 C C . ARG B 1 78 ? 45.007 35.929 55.879 1.00 84.46 638 ARG B C 1
ATOM 1457 O O . ARG B 1 78 ? 45.571 36.245 56.929 1.00 84.46 638 ARG B O 1
ATOM 1465 N N . ALA B 1 79 ? 44.902 34.670 55.463 1.00 90.34 639 ALA B N 1
ATOM 1466 C CA . ALA B 1 79 ? 45.431 33.550 56.233 1.00 90.34 639 ALA B CA 1
ATOM 1467 C C . ALA B 1 79 ? 46.750 33.894 56.919 1.00 90.34 639 ALA B C 1
ATOM 1468 O O . ALA B 1 79 ? 47.732 34.238 56.262 1.00 90.34 639 ALA B O 1
ATOM 1470 N N . GLN B 1 80 ? 46.768 33.804 58.245 1.00 79.89 640 GLN B N 1
ATOM 1471 C CA . GLN B 1 80 ? 47.973 34.105 59.004 1.00 79.89 640 GLN B CA 1
ATOM 1472 C C . GLN B 1 80 ? 48.969 32.952 58.912 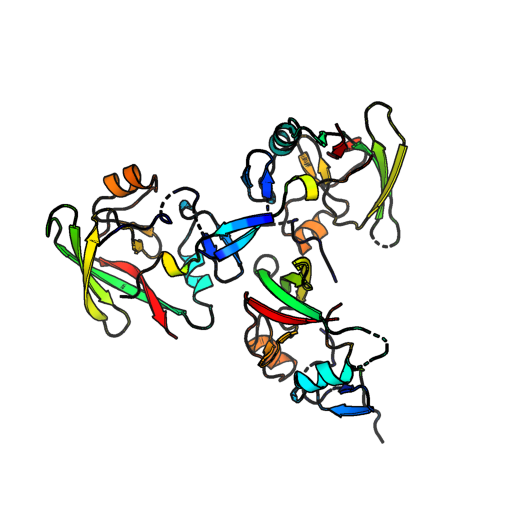1.00 79.89 640 GLN B C 1
ATOM 1473 O O . GLN B 1 80 ? 48.640 31.807 59.220 1.00 79.89 640 GLN B O 1
ATOM 1479 N N . VAL B 1 81 ? 50.189 33.262 58.486 1.00 128.00 641 VAL B N 1
ATOM 1480 C CA . VAL B 1 81 ? 51.230 32.250 58.353 1.00 128.00 641 VAL B CA 1
ATOM 1481 C C . VAL B 1 81 ? 52.591 32.804 58.762 1.00 128.00 641 VAL B C 1
ATOM 1482 O O . VAL B 1 81 ? 53.014 33.854 58.279 1.00 128.00 641 VAL B O 1
ATOM 1486 N N . SER B 1 82 ? 53.271 32.092 59.654 1.00 73.80 642 SER B N 1
ATOM 1487 C CA . SER B 1 82 ? 54.584 32.510 60.125 1.00 73.80 642 SER B CA 1
ATOM 1488 C C . SER B 1 82 ? 55.655 31.557 59.628 1.00 73.80 642 SER B C 1
ATOM 1489 O O . SER B 1 82 ? 55.427 30.352 59.525 1.00 73.80 642 SER B O 1
ATOM 1492 N N . VAL B 1 83 ? 56.823 32.109 59.319 1.00 106.61 643 VAL B N 1
ATOM 1493 C CA . VAL B 1 83 ? 57.952 31.327 58.829 1.00 106.61 643 VAL B CA 1
ATOM 1494 C C . VAL B 1 83 ? 59.259 32.065 59.104 1.00 106.61 643 VAL B C 1
ATOM 1495 O O . VAL B 1 83 ? 59.397 33.250 58.794 1.00 106.61 643 VAL B O 1
ATOM 1499 N N . GLU B 1 84 ? 60.216 31.354 59.689 1.00 89.21 644 GLU B N 1
ATOM 1500 C CA . GLU B 1 84 ? 61.511 31.936 60.012 1.00 89.21 644 GLU B CA 1
ATOM 1501 C C . GLU B 1 84 ? 62.589 31.419 59.070 1.00 89.21 644 GLU B C 1
ATOM 1502 O O . GLU B 1 84 ? 62.809 30.211 58.961 1.00 89.21 644 GLU B O 1
ATOM 1508 N N . VAL B 1 85 ? 63.262 32.347 58.396 1.00 120.22 645 VAL B N 1
ATOM 1509 C CA . VAL B 1 85 ? 64.323 32.002 57.459 1.00 120.22 645 VAL B CA 1
ATOM 1510 C C . VAL B 1 85 ? 65.482 32.978 57.598 1.00 120.22 645 VAL B C 1
ATOM 1511 O O . VAL B 1 85 ? 65.336 34.051 58.186 1.00 120.22 645 VAL B O 1
ATOM 1515 N N . LEU B 1 86 ? 66.629 32.597 57.049 1.00 95.16 646 LEU B N 1
ATOM 1516 C CA . LEU B 1 86 ? 67.825 33.429 57.082 1.00 95.16 646 LEU B CA 1
ATOM 1517 C C . LEU B 1 86 ? 67.506 34.887 56.757 1.00 95.16 646 LEU B C 1
ATOM 1518 O O . LEU B 1 86 ? 66.493 35.192 56.124 1.00 95.16 646 LEU B O 1
ATOM 1523 N N . VAL B 1 87 ? 68.389 35.780 57.189 1.00 85.06 647 VAL B N 1
ATOM 1524 C CA . VAL B 1 87 ? 68.222 37.208 56.962 1.00 85.06 647 VAL B CA 1
ATOM 1525 C C . VAL B 1 87 ? 68.375 37.557 55.485 1.00 85.06 647 VAL B C 1
ATOM 1526 O O . VAL B 1 87 ? 67.533 38.244 54.909 1.00 85.06 647 VAL B O 1
ATOM 1530 N N . GLU B 1 88 ? 69.456 37.070 54.883 1.00 88.04 648 GLU B N 1
ATOM 1531 C CA . GLU B 1 88 ? 69.760 37.339 53.480 1.00 88.04 648 GLU B CA 1
ATOM 1532 C C . GLU B 1 88 ? 68.825 36.736 52.436 1.00 88.04 648 GLU B C 1
ATOM 1533 O O . GLU B 1 88 ? 68.939 37.078 51.262 1.00 88.04 648 GLU B O 1
ATOM 1539 N N . TYR B 1 89 ? 67.916 35.847 52.834 1.00 78.06 649 TYR B N 1
ATOM 1540 C CA . TYR B 1 89 ? 67.002 35.253 51.859 1.00 78.06 649 TYR B CA 1
ATOM 1541 C C . TYR B 1 89 ? 66.258 36.392 51.169 1.00 78.06 649 TYR B C 1
ATOM 1542 O O . TYR B 1 89 ? 65.709 37.275 51.830 1.00 78.06 649 TYR B O 1
ATOM 1551 N N . PRO B 1 90 ? 66.233 36.386 49.829 1.00 38.73 650 PRO B N 1
ATOM 1552 C CA . PRO B 1 90 ? 65.555 37.439 49.072 1.00 38.73 650 PRO B CA 1
ATOM 1553 C C . PRO B 1 90 ? 64.111 37.191 48.656 1.00 38.73 650 PRO B C 1
ATOM 1554 O O . PRO B 1 90 ? 63.809 36.199 48.014 1.00 38.73 650 PRO B O 1
ATOM 1558 N N . PHE B 1 91 ? 63.221 38.106 49.026 1.00 39.78 651 PHE B N 1
ATOM 1559 C CA . PHE B 1 91 ? 61.825 38.001 48.644 1.00 39.78 651 PHE B CA 1
ATOM 1560 C C . PHE B 1 91 ? 61.679 38.903 47.434 1.00 39.78 651 PHE B C 1
ATOM 1561 O O . PHE B 1 91 ? 62.462 39.828 47.262 1.00 39.78 651 PHE B O 1
ATOM 1569 N N . PHE B 1 92 ? 60.702 38.636 46.580 1.00 39.18 652 PHE B N 1
ATOM 1570 C CA . PHE B 1 92 ? 60.490 39.492 45.429 1.00 39.18 652 PHE B CA 1
ATOM 1571 C C . PHE B 1 92 ? 59.222 40.274 45.718 1.00 39.18 652 PHE B C 1
ATOM 1572 O O . PHE B 1 92 ? 58.119 39.728 45.687 1.00 39.18 652 PHE B O 1
ATOM 1580 N N . VAL B 1 93 ? 59.381 41.554 46.030 1.00 47.37 653 VAL B N 1
ATOM 1581 C CA . VAL B 1 93 ? 58.238 42.397 46.336 1.00 47.37 653 VAL B CA 1
ATOM 1582 C C . VAL B 1 93 ? 57.655 42.963 45.053 1.00 47.37 653 VAL B C 1
ATOM 1583 O O . VAL B 1 93 ? 58.396 43.390 44.168 1.00 47.37 653 VAL B O 1
ATOM 1587 N N . PHE B 1 94 ? 56.330 42.950 44.945 1.00 52.81 654 PHE B N 1
ATOM 1588 C CA . PHE B 1 94 ? 55.648 43.468 43.756 1.00 52.81 654 PHE B CA 1
ATOM 1589 C C . PHE B 1 94 ? 56.081 44.898 43.390 1.00 52.81 654 PHE B C 1
ATOM 1590 O O . PHE B 1 94 ? 56.015 45.811 44.223 1.00 52.81 654 PHE B O 1
ATOM 1598 N N . GLY B 1 95 ? 56.514 45.083 42.142 1.00 51.55 655 GLY B N 1
ATOM 1599 C CA . GLY B 1 95 ? 56.939 46.393 41.681 1.00 51.55 655 GLY B CA 1
ATOM 1600 C C . GLY B 1 95 ? 58.164 46.931 42.406 1.00 51.55 655 GLY B C 1
ATOM 1601 O O . GLY B 1 95 ? 58.407 48.146 42.424 1.00 51.55 655 GLY B O 1
ATOM 1602 N N . GLN B 1 96 ? 58.941 46.029 43.003 1.00 51.79 656 GLN B N 1
ATOM 1603 C CA . GLN B 1 96 ? 60.142 46.406 43.734 1.00 51.79 656 GLN B CA 1
ATOM 1604 C C . GLN B 1 96 ? 61.296 45.462 43.432 1.00 51.79 656 GLN B C 1
ATOM 1605 O O . GLN B 1 96 ? 62.419 45.898 43.196 1.00 51.79 656 GLN B O 1
ATOM 1611 N N . GLY B 1 97 ? 61.020 44.164 43.441 1.00 45.42 657 GLY B N 1
ATOM 1612 C CA . GLY B 1 97 ? 62.061 43.201 43.163 1.00 45.42 657 GLY B CA 1
ATOM 1613 C C . GLY B 1 97 ? 62.638 42.624 44.434 1.00 45.42 657 GLY B C 1
ATOM 1614 O O . GLY B 1 97 ? 62.078 42.808 45.513 1.00 45.42 657 GLY B O 1
ATOM 1615 N N . TRP B 1 98 ? 63.762 41.926 44.304 1.00 42.45 658 TRP B N 1
ATOM 1616 C CA . TRP B 1 98 ? 64.428 41.295 45.439 1.00 42.45 658 TRP B CA 1
ATOM 1617 C C . TRP B 1 98 ? 64.568 42.234 46.625 1.00 42.45 658 TRP B C 1
ATOM 1618 O O . TRP B 1 98 ? 64.988 43.381 46.474 1.00 42.45 658 TRP B O 1
ATOM 1629 N N . SER B 1 99 ? 64.210 41.746 47.805 1.00 48.96 659 SER B N 1
ATOM 1630 C CA . SER B 1 99 ? 64.298 42.550 49.016 1.00 48.96 659 SER B CA 1
ATOM 1631 C C . SER B 1 99 ? 64.416 41.616 50.198 1.00 48.96 659 SER B C 1
ATOM 1632 O O . SER B 1 99 ? 63.540 40.783 50.415 1.00 48.96 659 SER B O 1
ATOM 1635 N N . SER B 1 100 ? 65.490 41.755 50.968 1.00 66.62 660 SER B N 1
ATOM 1636 C CA . SER B 1 100 ? 65.701 40.907 52.138 1.00 66.62 660 SER B CA 1
ATOM 1637 C C . SER B 1 100 ? 65.737 41.716 53.425 1.00 66.62 660 SER B C 1
ATOM 1638 O O . SER B 1 100 ? 65.407 42.901 53.431 1.00 66.62 660 SER B O 1
ATOM 1641 N N . CYS B 1 101 ? 66.129 41.067 54.516 1.00 84.61 661 CYS B N 1
ATOM 1642 C CA . CYS B 1 101 ? 66.221 41.743 55.803 1.00 84.61 661 CYS B CA 1
ATOM 1643 C C . CYS B 1 101 ? 67.589 42.398 55.926 1.00 84.61 661 CYS B C 1
ATOM 1644 O O . CYS B 1 101 ? 67.742 43.409 56.610 1.00 84.61 661 CYS B O 1
ATOM 1647 N N . CYS B 1 102 ? 68.586 41.821 55.263 1.00 78.42 662 CYS B N 1
ATOM 1648 C CA . CYS B 1 102 ? 69.932 42.381 55.296 1.00 78.42 662 CYS B CA 1
ATOM 1649 C C . CYS B 1 102 ? 70.490 42.549 53.885 1.00 78.42 662 CYS B C 1
ATOM 1650 O O . CYS B 1 102 ? 71.389 41.819 53.468 1.00 78.42 662 CYS B O 1
ATOM 1653 N N . PRO B 1 103 ? 69.962 43.529 53.137 1.00 56.44 663 PRO B N 1
ATOM 1654 C CA . PRO B 1 103 ? 70.368 43.834 51.764 1.00 56.44 663 PRO B CA 1
ATOM 1655 C C . PRO B 1 103 ? 71.861 43.724 51.486 1.00 56.44 663 PRO B C 1
ATOM 1656 O O . PRO B 1 103 ? 72.268 43.079 50.514 1.00 56.44 663 PRO B O 1
ATOM 1660 N N . GLU B 1 104 ? 72.672 44.360 52.328 1.00 60.52 664 GLU B N 1
ATOM 1661 C CA . GLU B 1 104 ? 74.120 44.330 52.158 1.00 60.52 664 GLU B CA 1
ATOM 1662 C C . GLU B 1 104 ? 74.659 42.906 52.210 1.00 60.52 664 GLU B C 1
ATOM 1663 O O . GLU B 1 104 ? 75.577 42.562 51.475 1.00 60.52 664 GLU B O 1
ATOM 1669 N N . ARG B 1 105 ? 74.090 42.077 53.076 1.00 70.97 665 ARG B N 1
ATOM 1670 C CA . ARG B 1 105 ? 74.543 40.699 53.182 1.00 70.97 665 ARG B CA 1
ATOM 1671 C C . ARG B 1 105 ? 74.128 39.955 51.913 1.00 70.97 665 ARG B C 1
ATOM 1672 O O . ARG B 1 105 ? 74.906 39.188 51.349 1.00 70.97 665 ARG B O 1
ATOM 1680 N N . THR B 1 106 ? 72.904 40.199 51.458 1.00 54.71 666 THR B N 1
ATOM 1681 C CA . THR B 1 106 ? 72.403 39.570 50.246 1.00 54.71 666 THR B CA 1
ATOM 1682 C C . THR B 1 106 ? 73.300 39.914 49.055 1.00 54.71 666 THR B C 1
ATOM 1683 O O . THR B 1 106 ? 73.519 39.082 48.176 1.00 54.71 666 THR B O 1
ATOM 1687 N N . SER B 1 107 ? 73.828 41.135 49.026 1.00 54.61 667 SER B N 1
ATOM 1688 C CA . SER B 1 107 ? 74.715 41.542 47.943 1.00 54.61 667 SER B CA 1
ATOM 1689 C C . SER B 1 107 ? 76.125 41.093 48.284 1.00 54.61 667 SER B C 1
ATOM 1690 O O . SER B 1 107 ? 77.064 41.272 47.502 1.00 54.61 667 SER B O 1
ATOM 1693 N N . GLN B 1 108 ? 76.273 40.510 49.468 1.00 74.26 668 GLN B N 1
ATOM 1694 C CA . GLN B 1 108 ? 77.571 40.016 49.906 1.00 74.26 668 GLN B CA 1
ATOM 1695 C C . GLN B 1 108 ? 77.721 38.628 49.296 1.00 74.26 668 GLN B C 1
ATOM 1696 O O . GLN B 1 108 ? 78.674 38.355 48.564 1.00 74.26 668 GLN B O 1
ATOM 1702 N N . LEU B 1 109 ? 76.751 37.767 49.588 1.00 63.64 669 LEU B N 1
ATOM 1703 C CA . LEU B 1 109 ? 76.739 36.402 49.074 1.00 63.64 669 LEU B CA 1
ATOM 1704 C C . LEU B 1 109 ? 76.471 36.326 47.572 1.00 63.64 669 LEU B C 1
ATOM 1705 O O . LEU B 1 109 ? 77.356 36.015 46.771 1.00 63.64 669 LEU B O 1
ATOM 1710 N N . PHE B 1 110 ? 75.232 36.641 47.214 1.00 46.82 670 PHE B N 1
ATOM 1711 C CA . PHE B 1 110 ? 74.743 36.553 45.845 1.00 46.82 670 PHE B CA 1
ATOM 1712 C C . PHE B 1 110 ? 75.082 37.623 44.815 1.00 46.82 670 PHE B C 1
ATOM 1713 O O . PHE B 1 110 ? 74.988 37.351 43.621 1.00 46.82 670 PHE B O 1
ATOM 1721 N N . ASP B 1 111 ? 75.468 38.822 45.255 1.00 43.15 671 ASP B N 1
ATOM 1722 C CA . ASP B 1 111 ? 75.776 39.911 44.323 1.00 43.15 671 ASP B CA 1
ATOM 1723 C C . ASP B 1 111 ? 74.472 40.211 43.591 1.00 43.15 671 ASP B C 1
ATOM 1724 O O . ASP B 1 111 ? 74.416 40.301 42.365 1.00 43.15 671 ASP B O 1
ATOM 1729 N N . LEU B 1 112 ? 73.420 40.363 44.380 1.00 34.01 672 LEU B N 1
ATOM 1730 C CA . LEU B 1 112 ? 72.082 40.625 43.876 1.00 34.01 672 LEU B CA 1
ATOM 1731 C C . LEU B 1 112 ? 71.589 41.961 44.448 1.00 34.01 672 LEU B C 1
ATOM 1732 O O . LEU B 1 112 ? 71.459 42.100 45.659 1.00 34.01 672 LEU B O 1
ATOM 1737 N N . PRO B 1 113 ? 71.337 42.966 43.592 1.00 45.37 673 PRO B N 1
ATOM 1738 C CA . PRO B 1 113 ? 70.860 44.237 44.145 1.00 45.37 673 PRO B CA 1
ATOM 1739 C C . PRO B 1 113 ? 69.631 43.906 44.977 1.00 45.37 673 PRO B C 1
ATOM 1740 O O . PRO B 1 113 ? 68.749 43.186 44.515 1.00 45.37 673 PRO B O 1
ATOM 1744 N N . CYS B 1 114 ? 69.556 44.427 46.193 1.00 55.08 674 CYS B N 1
ATOM 1745 C CA . CYS B 1 114 ? 68.439 44.086 47.052 1.00 55.08 674 CYS B CA 1
ATOM 1746 C C . CYS B 1 114 ? 67.823 45.243 47.842 1.00 55.08 674 CYS B C 1
ATOM 1747 O O . CYS B 1 114 ? 68.517 45.910 48.597 1.00 55.08 674 CYS B O 1
ATOM 1750 N N . SER B 1 115 ? 66.524 45.477 47.677 1.00 50.23 675 SER B N 1
ATOM 1751 C CA . SER B 1 115 ? 65.853 46.540 48.430 1.00 50.23 675 SER B CA 1
ATOM 1752 C C . SER B 1 115 ? 65.680 46.044 49.856 1.00 50.23 675 SER B C 1
ATOM 1753 O O . SER B 1 115 ? 65.723 44.840 50.104 1.00 50.23 675 SER B O 1
ATOM 1756 N N . LYS B 1 116 ? 65.494 46.961 50.798 1.00 55.01 676 LYS B N 1
ATOM 1757 C CA . LYS B 1 116 ? 65.307 46.580 52.196 1.00 55.01 676 LYS B CA 1
ATOM 1758 C C . LYS B 1 116 ? 63.873 46.089 52.393 1.00 55.01 676 LYS B C 1
ATOM 1759 O O . LYS B 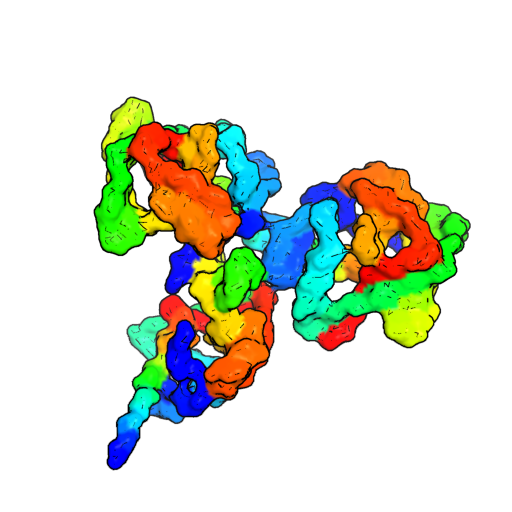1 116 ? 62.916 46.793 52.058 1.00 55.01 676 LYS B O 1
ATOM 1765 N N . LEU B 1 117 ? 63.716 44.876 52.916 1.00 69.65 677 LEU B N 1
ATOM 1766 C CA . LEU B 1 117 ? 62.380 44.332 53.149 1.00 69.65 677 LEU B CA 1
ATOM 1767 C C . LEU B 1 117 ? 61.787 44.968 54.401 1.00 69.65 677 LEU B C 1
ATOM 1768 O O . LEU B 1 117 ? 62.341 44.843 55.494 1.00 69.65 677 LEU B O 1
ATOM 1773 N N . SER B 1 118 ? 60.662 45.654 54.242 1.00 79.76 678 SER B N 1
ATOM 1774 C CA . SER B 1 118 ? 60.019 46.302 55.375 1.00 79.76 678 SER B CA 1
ATOM 1775 C C . SER B 1 118 ? 58.561 45.877 55.481 1.00 79.76 678 SER B C 1
ATOM 1776 O O . SER B 1 118 ? 58.002 45.295 54.550 1.00 79.76 678 SER B O 1
ATOM 1779 N N . VAL B 1 119 ? 57.952 46.169 56.625 1.00 70.57 679 VAL B N 1
ATOM 1780 C CA . VAL B 1 119 ? 56.557 45.828 56.855 1.00 70.57 679 VAL B CA 1
ATOM 1781 C C . VAL B 1 119 ? 55.684 46.525 55.819 1.00 70.57 679 VAL B C 1
ATOM 1782 O O . VAL B 1 119 ? 55.904 47.695 55.493 1.00 70.57 679 VAL B O 1
ATOM 1786 N N . GLY B 1 120 ? 54.701 45.797 55.298 1.00 71.17 680 GLY B N 1
ATOM 1787 C CA . GLY B 1 120 ? 53.806 46.355 54.301 1.00 71.17 680 GLY B CA 1
ATOM 1788 C C . GLY B 1 120 ? 54.103 45.863 52.896 1.00 71.17 680 GLY B C 1
ATOM 1789 O O . GLY B 1 120 ? 53.235 45.908 52.023 1.00 71.17 680 GLY B O 1
ATOM 1790 N N . ASP B 1 121 ? 55.330 45.399 52.669 1.00 53.03 681 ASP B N 1
ATOM 1791 C CA . ASP B 1 121 ? 55.729 44.899 51.351 1.00 53.03 681 ASP B CA 1
ATOM 1792 C C . ASP B 1 121 ? 55.019 43.598 51.000 1.00 53.03 681 ASP B C 1
ATOM 1793 O O . ASP B 1 121 ? 55.115 42.604 51.724 1.00 53.03 681 ASP B O 1
ATOM 1798 N N . VAL B 1 122 ? 54.308 43.617 49.881 1.00 47.58 682 VAL B N 1
ATOM 1799 C CA . VAL B 1 122 ? 53.580 42.454 49.389 1.00 47.58 682 VAL B CA 1
ATOM 1800 C C . VAL B 1 122 ? 54.514 41.559 48.557 1.00 47.58 682 VAL B C 1
ATOM 1801 O O . VAL B 1 122 ? 54.822 41.861 47.398 1.00 47.58 682 VAL B O 1
ATOM 1805 N N . CYS B 1 123 ? 54.967 40.464 49.153 1.00 40.23 683 CYS B N 1
ATOM 1806 C CA . CYS B 1 123 ? 55.863 39.547 48.460 1.00 40.23 683 CYS B CA 1
ATOM 1807 C C . CYS B 1 123 ? 55.123 38.589 47.542 1.00 40.23 683 CYS B C 1
ATOM 1808 O O . CYS B 1 123 ? 53.921 38.397 47.669 1.00 40.23 683 CYS B O 1
ATOM 1811 N N . ILE B 1 124 ? 55.839 38.002 46.597 1.00 41.75 684 ILE B N 1
ATOM 1812 C CA . ILE B 1 124 ? 55.221 37.057 45.690 1.00 41.75 684 ILE B CA 1
ATOM 1813 C C . ILE B 1 124 ? 55.426 35.677 46.280 1.00 41.75 684 ILE B C 1
ATOM 1814 O O . ILE B 1 124 ? 56.471 35.387 46.856 1.00 41.75 684 ILE B O 1
ATOM 1819 N N . SER B 1 125 ? 54.424 34.825 46.152 1.00 39.03 685 SER B N 1
ATOM 1820 C CA . SER B 1 125 ? 54.530 33.468 46.669 1.00 39.03 685 SER B CA 1
ATOM 1821 C C . SER B 1 125 ? 53.608 32.610 45.826 1.00 39.03 685 SER B C 1
ATOM 1822 O O . SER B 1 125 ? 52.918 33.125 44.947 1.00 39.03 685 SER B O 1
ATOM 1825 N N . LEU B 1 126 ? 53.596 31.311 46.081 1.00 41.37 686 LEU B N 1
ATOM 1826 C CA . LEU B 1 126 ? 52.782 30.427 45.271 1.00 41.37 686 LEU B CA 1
ATOM 1827 C C . LEU B 1 126 ? 51.936 29.437 46.043 1.00 41.37 686 LEU B C 1
ATOM 1828 O O . LEU B 1 126 ? 52.175 29.179 47.221 1.00 41.37 686 LEU B O 1
ATOM 1833 N N . THR B 1 127 ? 50.949 28.888 45.339 1.00 44.50 687 THR B N 1
AT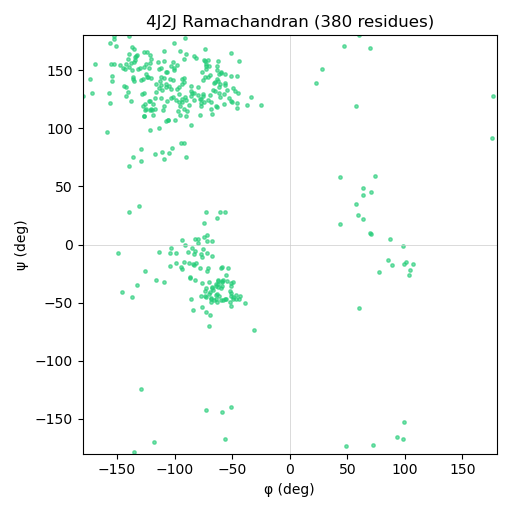OM 1834 C CA . THR B 1 127 ? 50.044 27.867 45.851 1.00 44.50 687 THR B CA 1
ATOM 1835 C C . THR B 1 127 ? 49.621 27.097 44.619 1.00 44.50 687 THR B C 1
ATOM 1836 O O . THR B 1 127 ? 50.038 27.419 43.510 1.00 44.50 687 THR B O 1
ATOM 1840 N N . LEU B 1 128 ? 48.782 26.089 44.812 1.00 42.91 688 LEU B N 1
ATOM 1841 C CA . LEU B 1 128 ? 48.309 25.266 43.713 1.00 42.91 688 LEU B CA 1
ATOM 1842 C C . LEU B 1 128 ? 47.014 25.818 43.165 1.00 42.91 688 LEU B C 1
ATOM 1843 O O . LEU B 1 128 ? 46.206 26.333 43.918 1.00 42.91 688 LEU B O 1
ATOM 1848 N N . LYS B 1 129 ? 46.828 25.733 41.852 1.00 78.09 689 LYS B N 1
ATOM 1849 C CA . LYS B 1 129 ? 45.604 26.221 41.234 1.00 78.09 689 LYS B CA 1
ATOM 1850 C C . LYS B 1 129 ? 44.480 25.232 41.503 1.00 78.09 689 LYS B C 1
ATOM 1851 O O . LYS B 1 129 ? 43.877 24.744 40.522 1.00 78.09 689 LYS B O 1
ATOM 1858 N N . LEU C 1 11 ? 88.994 29.398 56.909 1.00 86.46 571 LEU C N 1
ATOM 1859 C CA . LEU C 1 11 ? 90.484 29.430 56.937 1.00 86.46 571 LEU C CA 1
ATOM 1860 C C . LEU C 1 11 ? 91.030 28.447 57.981 1.00 86.46 571 LEU C C 1
ATOM 1861 O O . LEU C 1 11 ? 91.991 28.750 58.688 1.00 86.46 571 LEU C O 1
ATOM 1866 N N . PRO C 1 12 ? 90.432 27.246 58.076 1.00 88.90 572 PRO C N 1
ATOM 1867 C CA . PRO C 1 12 ? 90.855 26.223 59.036 1.00 88.90 572 PRO C CA 1
ATOM 1868 C C . PRO C 1 12 ? 92.368 26.014 59.090 1.00 88.90 572 PRO C C 1
ATOM 1869 O O . PRO C 1 12 ? 93.058 26.104 58.076 1.00 88.90 572 PRO C O 1
ATOM 1873 N N . PRO C 1 13 ? 92.899 25.723 60.285 1.00 53.32 573 PRO C N 1
ATOM 1874 C CA . PRO C 1 13 ? 94.332 25.498 60.483 1.00 53.32 573 PRO C CA 1
ATOM 1875 C C . PRO C 1 13 ? 94.803 24.093 60.112 1.00 53.32 573 PRO C C 1
ATOM 1876 O O . PRO C 1 13 ? 96.005 23.864 59.949 1.00 53.32 573 PRO C O 1
ATOM 1880 N N . TYR C 1 14 ? 93.869 23.154 59.981 1.00 45.17 574 TYR C N 1
ATOM 1881 C CA . TYR C 1 14 ? 94.254 21.791 59.630 1.00 45.17 574 TYR C CA 1
ATOM 1882 C C . TYR C 1 14 ? 94.717 21.612 58.195 1.00 45.17 574 TYR C C 1
ATOM 1883 O O . TYR C 1 14 ? 95.041 20.506 57.775 1.00 45.17 574 TYR C O 1
ATOM 1892 N N . PHE C 1 15 ? 94.773 22.706 57.449 1.00 52.06 575 PHE C N 1
ATOM 1893 C CA . PHE C 1 15 ? 95.229 22.644 56.072 1.00 52.06 575 PHE C CA 1
ATOM 1894 C C . PHE C 1 15 ? 96.723 22.953 56.033 1.00 52.06 575 PHE C C 1
ATOM 1895 O O . PHE C 1 15 ? 97.410 22.667 55.041 1.00 52.06 575 PHE C O 1
ATOM 1911 N N . LYS C 1 17 ? 100.454 22.751 56.094 1.00 48.36 577 LYS C N 1
ATOM 1912 C CA . LYS C 1 17 ? 101.311 21.611 55.782 1.00 48.36 577 LYS C CA 1
ATOM 1913 C C . LYS C 1 17 ? 101.810 20.956 57.070 1.00 48.36 577 LYS C C 1
ATOM 1914 O O . LYS C 1 17 ? 102.123 21.639 58.043 1.00 48.36 577 LYS C O 1
ATOM 1920 N N . GLY C 1 18 ? 101.876 19.633 57.074 1.00 79.59 578 GLY C N 1
ATOM 1921 C CA . GLY C 1 18 ? 102.341 18.930 58.251 1.00 79.59 578 GLY C CA 1
ATOM 1922 C C . GLY C 1 18 ? 101.266 18.664 59.288 1.00 79.59 578 GLY C C 1
ATOM 1923 O O . GLY C 1 18 ? 101.487 17.871 60.205 1.00 79.59 578 GLY C O 1
ATOM 1924 N N . SER C 1 19 ? 100.110 19.312 59.154 1.00 58.60 579 SER C N 1
ATOM 1925 C CA . SER C 1 19 ? 99.015 19.127 60.106 1.00 58.60 579 SER C CA 1
ATOM 1926 C C . SER C 1 19 ? 98.708 17.656 60.309 1.00 58.60 579 SER C C 1
ATOM 1927 O O . SER C 1 19 ? 98.678 16.884 59.352 1.00 58.60 579 SER C O 1
ATOM 1938 N N . ILE C 1 21 ? 96.381 14.683 60.789 1.00 58.40 581 ILE C N 1
ATOM 1939 C CA . ILE C 1 21 ? 95.005 14.260 60.563 1.00 58.40 581 ILE C CA 1
ATOM 1940 C C . ILE C 1 21 ? 94.901 12.810 60.983 1.00 58.40 581 ILE C C 1
ATOM 1941 O O . ILE C 1 21 ? 95.681 11.977 60.536 1.00 58.40 581 ILE C O 1
ATOM 1946 N N . GLN C 1 22 ? 93.934 12.509 61.836 1.00 48.46 582 GLN C N 1
ATOM 1947 C CA . GLN C 1 22 ? 93.754 11.151 62.319 1.00 48.46 582 GLN C CA 1
ATOM 1948 C C . GLN C 1 22 ? 92.653 10.389 61.598 1.00 48.46 582 GLN C C 1
ATOM 1949 O O . GLN C 1 22 ? 91.468 10.641 61.807 1.00 48.46 582 GLN C O 1
ATOM 1955 N N . LEU C 1 23 ? 93.052 9.446 60.755 1.00 46.64 583 LEU C N 1
ATOM 1956 C CA . LEU C 1 23 ? 92.101 8.628 60.026 1.00 46.64 583 LEU C CA 1
ATOM 1957 C C . LEU C 1 23 ? 91.142 7.927 60.995 1.00 46.64 583 LEU C C 1
ATOM 1958 O O . LEU C 1 23 ? 91.073 8.260 62.184 1.00 46.64 583 LEU C O 1
ATOM 1963 N N . ALA C 1 24 ? 90.404 6.952 60.482 1.00 77.59 584 ALA C N 1
ATOM 1964 C CA . ALA C 1 24 ? 89.450 6.213 61.295 1.00 77.59 584 ALA C CA 1
ATOM 1965 C C . ALA C 1 24 ? 90.135 5.197 62.206 1.00 77.59 584 ALA C C 1
ATOM 1966 O O . ALA C 1 24 ? 89.917 5.191 63.421 1.00 77.59 584 ALA C O 1
ATOM 1968 N N . ASN C 1 25 ? 90.961 4.339 61.617 1.00 78.01 585 ASN C N 1
ATOM 1969 C CA . ASN C 1 25 ? 91.668 3.321 62.384 1.00 78.01 585 ASN C CA 1
ATOM 1970 C C . ASN C 1 25 ? 92.799 3.889 63.235 1.00 78.01 585 ASN C C 1
ATOM 1971 O O . ASN C 1 25 ? 93.779 3.204 63.520 1.00 78.01 585 ASN C O 1
ATOM 1976 N N . GLY C 1 26 ? 92.662 5.145 63.637 1.00 52.71 586 GLY C N 1
ATOM 1977 C CA . GLY C 1 26 ? 93.673 5.759 64.475 1.00 52.71 586 GLY C CA 1
ATOM 1978 C C . GLY C 1 26 ? 94.949 6.209 63.798 1.00 52.71 586 GLY C C 1
ATOM 1979 O O . GLY C 1 26 ? 95.632 7.081 64.329 1.00 52.71 586 GLY C O 1
ATOM 1980 N N . GLU C 1 27 ? 95.289 5.629 62.649 1.00 66.31 587 GLU C N 1
ATOM 1981 C CA . GLU C 1 27 ? 96.508 6.023 61.945 1.00 66.31 587 GLU C CA 1
ATOM 1982 C C . GLU C 1 27 ? 96.531 7.542 61.798 1.00 66.31 587 GLU C C 1
ATOM 1983 O O . GLU C 1 27 ? 95.485 8.168 61.636 1.00 66.31 587 GLU C O 1
ATOM 1989 N N . LEU C 1 28 ? 97.714 8.139 61.871 1.00 56.89 588 LEU C N 1
ATOM 1990 C CA . LEU C 1 28 ? 97.831 9.584 61.730 1.00 56.89 588 LEU C CA 1
ATOM 1991 C C . LEU C 1 28 ? 98.639 9.888 60.483 1.00 56.89 588 LEU C C 1
ATOM 1992 O O . LEU C 1 28 ? 99.710 9.315 60.272 1.00 56.89 588 LEU C O 1
ATOM 1997 N N . LYS C 1 29 ? 98.125 10.790 59.657 1.00 53.95 589 LYS C N 1
ATOM 1998 C CA . LYS C 1 29 ? 98.811 11.170 58.438 1.00 53.95 589 LYS C CA 1
ATOM 1999 C C . LYS C 1 29 ? 98.847 12.683 58.356 1.00 53.95 589 LYS C C 1
ATOM 2000 O O . LYS C 1 29 ? 97.977 13.356 58.908 1.00 53.95 589 LYS C O 1
ATOM 2006 N N . LYS C 1 30 ? 99.873 13.212 57.695 1.00 49.64 590 LYS C N 1
ATOM 2007 C CA . LYS C 1 30 ? 99.992 14.646 57.503 1.00 49.64 590 LYS C CA 1
ATOM 2008 C C . LYS C 1 30 ? 98.972 14.969 56.410 1.00 49.64 590 LYS C C 1
ATOM 2009 O O . LYS C 1 30 ? 98.803 14.185 55.465 1.00 49.64 590 LYS C O 1
ATOM 2015 N N . VAL C 1 31 ? 98.299 16.111 56.543 1.00 51.54 591 VAL C N 1
ATOM 2016 C CA . VAL C 1 31 ? 97.283 16.536 55.588 1.00 51.54 591 VAL C CA 1
ATOM 2017 C C . VAL C 1 31 ? 97.709 16.516 54.110 1.00 51.54 591 VAL C C 1
ATOM 2018 O O . VAL C 1 31 ? 96.898 16.186 53.241 1.00 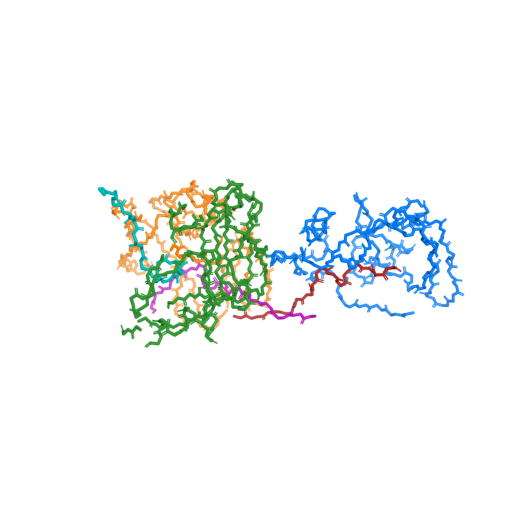51.54 591 VAL C O 1
ATOM 2022 N N . GLU C 1 32 ? 98.968 16.850 53.822 1.00 62.27 592 GLU C N 1
ATOM 2023 C CA . GLU C 1 32 ? 99.451 16.873 52.438 1.00 62.27 592 GLU C CA 1
ATOM 2024 C C . GLU C 1 32 ? 99.718 15.491 51.867 1.00 62.27 592 GLU C C 1
ATOM 2025 O O . GLU C 1 32 ? 99.938 15.339 50.665 1.00 62.27 592 GLU C O 1
ATOM 2031 N N . ASP C 1 33 ? 99.710 14.482 52.721 1.00 52.45 593 ASP C N 1
ATOM 2032 C CA . ASP C 1 33 ? 99.968 13.137 52.249 1.00 52.45 593 ASP C CA 1
ATOM 2033 C C . ASP C 1 33 ? 98.670 12.351 52.154 1.00 52.45 593 ASP C C 1
ATOM 2034 O O . ASP C 1 33 ? 98.657 11.195 51.716 1.00 52.45 593 ASP C O 1
ATOM 2039 N N . LEU C 1 34 ? 97.569 12.978 52.555 1.00 55.76 594 LEU C N 1
ATOM 2040 C CA . LEU C 1 34 ? 96.285 12.297 52.484 1.00 55.76 594 LEU C CA 1
ATOM 2041 C C . LEU C 1 34 ? 95.969 11.899 51.046 1.00 55.76 594 LEU C C 1
ATOM 2042 O O . LEU C 1 34 ? 96.359 12.589 50.086 1.00 55.76 594 LEU C O 1
ATOM 2047 N N . LYS C 1 35 ? 95.268 10.774 50.917 1.00 40.80 595 LYS C N 1
ATOM 2048 C CA . LYS C 1 35 ? 94.882 10.229 49.624 1.00 40.80 595 LYS C CA 1
ATOM 2049 C C . LYS C 1 35 ? 93.423 9.789 49.603 1.00 40.80 595 LYS C C 1
ATOM 2050 O O . LYS C 1 35 ? 92.822 9.528 50.650 1.00 40.80 595 LYS C O 1
ATOM 2056 N N . THR C 1 36 ? 92.864 9.705 48.396 1.00 53.49 596 THR C N 1
ATOM 2057 C CA . THR C 1 36 ? 91.472 9.298 48.189 1.00 53.49 596 THR C CA 1
ATOM 2058 C C . THR C 1 36 ? 91.112 8.056 48.996 1.00 53.49 596 THR C C 1
ATOM 2059 O O . THR C 1 36 ? 90.068 8.010 49.654 1.00 53.49 596 THR C O 1
ATOM 2063 N N . GLU C 1 37 ? 91.980 7.050 48.934 1.00 65.12 597 GLU C N 1
ATOM 2064 C CA . GLU C 1 37 ? 91.767 5.806 49.660 1.00 65.12 597 GLU C CA 1
ATOM 2065 C C . GLU C 1 37 ? 91.590 6.092 51.152 1.00 65.12 597 GLU C C 1
ATOM 2066 O O . GLU C 1 37 ? 90.665 5.580 51.793 1.00 65.12 597 GLU C O 1
ATOM 2072 N N . ASP C 1 38 ? 92.474 6.923 51.697 1.00 55.71 598 ASP C N 1
ATOM 2073 C CA . ASP C 1 38 ? 92.412 7.280 53.107 1.00 55.71 598 ASP C CA 1
ATOM 2074 C C . ASP C 1 38 ? 91.015 7.752 53.475 1.00 55.71 598 ASP C C 1
ATOM 2075 O O . ASP C 1 38 ? 90.490 7.383 54.521 1.00 55.71 598 ASP C O 1
ATOM 2080 N N . PHE C 1 39 ? 90.404 8.557 52.608 1.00 51.70 599 PHE C N 1
ATOM 2081 C CA . PHE C 1 39 ? 89.054 9.053 52.858 1.00 51.70 599 PHE C CA 1
ATOM 2082 C C . PHE C 1 39 ? 87.985 7.988 52.598 1.00 51.70 599 PHE C C 1
ATOM 2083 O O . PHE C 1 39 ? 86.953 7.971 53.266 1.00 51.70 599 PHE C O 1
ATOM 2091 N N . ILE C 1 40 ? 88.220 7.107 51.626 1.00 55.05 600 ILE C N 1
ATOM 2092 C CA . ILE C 1 40 ? 87.247 6.057 51.323 1.00 55.05 600 ILE C CA 1
ATOM 2093 C C . ILE C 1 40 ? 87.191 5.031 52.458 1.00 55.05 600 ILE C C 1
ATOM 2094 O O . ILE C 1 40 ? 86.143 4.845 53.083 1.00 55.05 600 ILE C O 1
ATOM 2099 N N . GLN C 1 41 ? 88.326 4.379 52.720 1.00 64.05 601 GLN C N 1
ATOM 2100 C CA . GLN C 1 41 ? 88.441 3.366 53.775 1.00 64.05 601 GLN C CA 1
ATOM 2101 C C . GLN C 1 41 ? 88.001 3.938 55.122 1.00 64.05 601 GLN C C 1
ATOM 2102 O O . GLN C 1 41 ? 87.238 3.313 55.860 1.00 64.05 601 GLN C O 1
ATOM 2108 N N . SER C 1 42 ? 88.493 5.132 55.435 1.00 66.52 602 SER C N 1
ATOM 2109 C CA . SER C 1 42 ? 88.144 5.804 56.679 1.00 66.52 602 SER C CA 1
ATOM 2110 C C . SER C 1 42 ? 86.634 6.006 56.755 1.00 66.52 602 SER C C 1
ATOM 2111 O O . SER C 1 42 ? 86.048 5.995 57.838 1.00 66.52 602 SER C O 1
ATOM 2114 N N . ALA C 1 43 ? 86.010 6.199 55.596 1.00 94.66 603 ALA C N 1
ATOM 2115 C CA . ALA C 1 43 ? 84.569 6.394 55.530 1.00 94.66 603 ALA C CA 1
ATOM 2116 C C . ALA C 1 43 ? 83.889 5.061 55.802 1.00 94.66 603 ALA C C 1
ATOM 2117 O O . ALA C 1 43 ? 82.844 5.011 56.449 1.00 94.66 603 ALA C O 1
ATOM 2119 N N . GLU C 1 44 ? 84.487 3.984 55.298 1.00 82.15 604 GLU C N 1
ATOM 2120 C CA . GLU C 1 44 ? 83.949 2.644 55.510 1.00 82.15 604 GLU C CA 1
ATOM 2121 C C . GLU C 1 44 ? 83.922 2.371 57.009 1.00 82.15 604 GLU C C 1
ATOM 2122 O O . GLU C 1 44 ? 82.981 1.774 57.529 1.00 82.15 604 GLU C O 1
ATOM 2136 N N . SER C 1 46 ? 83.623 4.552 59.362 1.00 146.05 606 SER C N 1
ATOM 2137 C CA . SER C 1 46 ? 82.587 5.375 59.973 1.00 146.05 606 SER C CA 1
ATOM 2138 C C . SER C 1 46 ? 81.309 4.606 60.292 1.00 146.05 606 SER C C 1
ATOM 2139 O O . SER C 1 46 ? 81.134 3.461 59.876 1.00 146.05 606 SER C O 1
ATOM 2142 N N . ASN C 1 47 ? 80.411 5.257 61.027 1.00 87.71 607 ASN C N 1
ATOM 2143 C CA . ASN C 1 47 ? 79.152 4.643 61.423 1.00 87.71 607 ASN C CA 1
ATOM 2144 C C . ASN C 1 47 ? 77.991 5.628 61.324 1.00 87.71 607 ASN C C 1
ATOM 2145 O O . ASN C 1 47 ? 78.012 6.694 61.942 1.00 87.71 607 ASN C O 1
ATOM 2150 N N . LEU C 1 49 ? 78.176 8.511 58.767 1.00 73.80 609 LEU C N 1
ATOM 2151 C CA . LEU C 1 49 ? 78.831 9.261 57.702 1.00 73.80 609 LEU C CA 1
ATOM 2152 C C . LEU C 1 49 ? 79.127 8.376 56.494 1.00 73.80 609 LEU C C 1
ATOM 2153 O O . LEU C 1 49 ? 79.870 7.390 56.594 1.00 73.80 609 LEU C O 1
ATOM 2158 N N . LYS C 1 50 ? 78.543 8.733 55.353 1.00 69.21 610 LYS C N 1
ATOM 2159 C CA . LYS C 1 50 ? 78.760 7.991 54.120 1.00 69.21 610 LYS C CA 1
ATOM 2160 C C . LYS C 1 50 ? 79.523 8.908 53.169 1.00 69.21 610 LYS C C 1
ATOM 2161 O O . LYS C 1 50 ? 79.404 10.134 53.233 1.00 69.21 610 LYS C O 1
ATOM 2167 N N . ILE C 1 51 ? 80.313 8.309 52.290 1.00 68.96 611 ILE C N 1
ATOM 2168 C CA . ILE C 1 51 ? 81.113 9.071 51.348 1.00 68.96 611 ILE C CA 1
ATOM 2169 C C . ILE C 1 51 ? 80.314 9.487 50.104 1.00 68.96 611 ILE C C 1
ATOM 2170 O O . ILE C 1 51 ? 79.715 8.656 49.417 1.00 68.96 611 ILE C O 1
ATOM 2175 N N . ASP C 1 52 ? 80.302 10.792 49.835 1.00 59.84 612 ASP C N 1
ATOM 2176 C CA . ASP C 1 52 ? 79.555 11.347 48.710 1.00 59.84 612 ASP C CA 1
ATOM 2177 C C . ASP C 1 52 ? 80.419 12.102 47.694 1.00 59.84 612 ASP C C 1
ATOM 2178 O O . ASP C 1 52 ? 81.531 12.531 47.997 1.00 59.84 612 ASP C O 1
ATOM 2183 N N . SER C 1 53 ? 79.889 12.261 46.487 1.00 55.32 613 SER C N 1
ATOM 2184 C CA . SER C 1 53 ? 80.589 12.976 45.430 1.00 55.32 613 SER C CA 1
ATOM 2185 C C . SER C 1 53 ? 79.890 14.294 45.117 1.00 55.32 613 SER C C 1
ATOM 2186 O O . SER C 1 53 ? 78.673 14.346 44.974 1.00 55.32 613 SER C O 1
ATOM 2189 N N . SER C 1 54 ? 80.672 15.361 45.025 1.00 44.48 614 SER C N 1
ATOM 2190 C CA . SER C 1 54 ? 80.142 16.675 44.712 1.00 44.48 614 SER C CA 1
ATOM 2191 C C . SER C 1 54 ? 80.903 17.220 43.514 1.00 44.48 614 SER C C 1
ATOM 2192 O O . SER C 1 54 ? 82.105 17.453 43.588 1.00 44.48 614 SER C O 1
ATOM 2195 N N . THR C 1 55 ? 80.201 17.422 42.410 1.00 36.06 615 THR C N 1
ATOM 2196 C CA . THR C 1 55 ? 80.830 17.923 41.206 1.00 36.06 615 THR C CA 1
ATOM 2197 C C . THR C 1 55 ? 80.615 19.425 41.038 1.00 36.06 615 THR C C 1
ATOM 2198 O O . THR C 1 55 ? 79.481 19.906 41.037 1.00 36.06 615 THR C O 1
ATOM 2202 N N . VAL C 1 56 ? 81.720 20.157 40.904 1.00 34.91 616 VAL C N 1
ATOM 2203 C CA . VAL C 1 56 ? 81.697 21.605 40.716 1.00 34.91 616 VAL C CA 1
ATOM 2204 C C . VAL C 1 56 ? 80.948 21.922 39.432 1.00 34.91 616 VAL C C 1
ATOM 2205 O O . VAL C 1 56 ? 81.259 21.376 38.368 1.00 34.91 616 VAL C O 1
ATOM 2209 N N . GLU C 1 57 ? 79.952 22.794 39.531 1.00 32.26 617 GLU C N 1
ATOM 2210 C CA . GLU C 1 57 ? 79.174 23.178 38.357 1.00 32.26 617 GLU C CA 1
ATOM 2211 C C . GLU C 1 57 ? 79.495 24.603 37.959 1.00 32.26 617 GLU C C 1
ATOM 2212 O O . GLU C 1 57 ? 79.443 24.945 36.783 1.00 32.26 617 GLU C O 1
ATOM 2218 N N . ARG C 1 58 ? 79.801 25.433 38.957 1.00 43.74 618 ARG C N 1
ATOM 2219 C CA . ARG C 1 58 ? 80.150 26.826 38.735 1.00 43.74 618 ARG C CA 1
ATOM 2220 C C . ARG C 1 58 ? 81.024 27.392 39.849 1.00 43.74 618 ARG C C 1
ATOM 2221 O O . ARG C 1 58 ? 80.834 27.096 41.034 1.00 43.74 618 ARG C O 1
ATOM 2229 N N . ILE C 1 59 ? 81.993 28.205 39.446 1.00 37.76 619 ILE C N 1
ATOM 2230 C CA . ILE C 1 59 ? 82.916 28.849 40.365 1.00 37.76 619 ILE C CA 1
ATOM 2231 C C . ILE C 1 59 ? 82.847 30.344 40.075 1.00 37.76 619 ILE C C 1
ATOM 2232 O O . ILE C 1 59 ? 83.097 30.769 38.951 1.00 37.76 619 ILE C O 1
ATOM 2237 N N . GLU C 1 60 ? 82.490 31.136 41.080 1.00 38.64 620 GLU C N 1
ATOM 2238 C CA . GLU C 1 60 ? 82.390 32.581 40.909 1.00 38.64 620 GLU C CA 1
ATOM 2239 C C . GLU C 1 60 ? 83.230 33.299 41.972 1.00 38.64 620 GLU C C 1
ATOM 2240 O O . GLU C 1 60 ? 82.894 33.286 43.158 1.00 38.64 620 GLU C O 1
ATOM 2246 N N . ASP C 1 61 ? 84.325 33.927 41.553 1.00 63.24 621 ASP C N 1
ATOM 2247 C CA . ASP C 1 61 ? 85.193 34.607 42.512 1.00 63.24 621 ASP C CA 1
ATOM 2248 C C . ASP C 1 61 ? 85.594 36.039 42.168 1.00 63.24 621 ASP C C 1
ATOM 2249 O O . ASP C 1 61 ? 86.687 36.480 42.525 1.00 63.24 621 ASP C O 1
ATOM 2254 N N . SER C 1 62 ? 84.708 36.777 41.507 1.00 64.76 622 SER C N 1
ATOM 2255 C CA . SER C 1 62 ? 85.029 38.149 41.146 1.00 64.76 622 SER C CA 1
ATOM 2256 C C . SER C 1 62 ? 84.139 39.191 41.823 1.00 64.76 622 SER C C 1
ATOM 2257 O O . SER C 1 62 ? 84.590 40.311 42.084 1.00 64.76 622 SER C O 1
ATOM 2260 N N . HIS C 1 63 ? 82.885 38.840 42.110 1.00 52.99 623 HIS C N 1
ATOM 2261 C CA . HIS C 1 63 ? 81.988 39.804 42.747 1.00 52.99 623 HIS C CA 1
ATOM 2262 C C . HIS C 1 63 ? 82.482 40.222 44.130 1.00 52.99 623 HIS C C 1
ATOM 2263 O O . HIS C 1 63 ? 82.238 41.345 44.568 1.00 52.99 623 HIS C O 1
ATOM 2270 N N . SER C 1 64 ? 83.179 39.316 44.811 1.00 42.58 624 SER C N 1
ATOM 2271 C CA . SER C 1 64 ? 83.721 39.599 46.136 1.00 42.58 624 SER C CA 1
ATOM 2272 C C . SER C 1 64 ? 85.163 39.061 46.219 1.00 42.58 624 SER C C 1
ATOM 2273 O O . SER C 1 64 ? 85.421 38.042 46.850 1.00 42.58 624 SER C O 1
ATOM 2276 N N . PRO C 1 65 ? 86.119 39.759 45.580 1.00 53.36 625 PRO C N 1
ATOM 2277 C CA . PRO C 1 65 ? 87.534 39.378 45.555 1.00 53.36 625 PRO C CA 1
ATOM 2278 C C . PRO C 1 65 ? 88.024 38.699 46.821 1.00 53.36 625 PRO C C 1
ATOM 2279 O O . PRO C 1 65 ? 87.847 39.221 47.923 1.00 53.36 625 PRO C O 1
ATOM 2283 N N . GLY C 1 66 ? 88.636 37.530 46.649 1.00 51.81 626 GLY C N 1
ATOM 2284 C CA . GLY C 1 66 ? 89.158 36.789 47.780 1.00 51.81 626 GLY C CA 1
ATOM 2285 C C . GLY C 1 66 ? 88.248 35.675 48.248 1.00 51.81 626 GLY C C 1
ATOM 2286 O O . GLY C 1 66 ? 88.678 34.781 48.977 1.00 51.81 626 GLY C O 1
ATOM 2287 N N . VAL C 1 67 ? 86.987 35.724 47.831 1.00 63.07 627 VAL C N 1
ATOM 2288 C CA . VAL C 1 67 ? 86.015 34.707 48.215 1.00 63.07 627 VAL C CA 1
ATOM 2289 C C . VAL C 1 67 ? 85.336 34.132 46.984 1.00 63.07 627 VAL C C 1
ATOM 2290 O O . VAL C 1 67 ? 85.053 34.845 46.028 1.00 63.07 627 VAL C O 1
ATOM 2294 N N . ALA C 1 68 ? 85.072 32.837 47.006 1.00 32.82 628 ALA C N 1
ATOM 2295 C CA . ALA C 1 68 ? 84.422 32.200 45.879 1.00 32.82 628 ALA C CA 1
ATOM 2296 C C . ALA C 1 68 ? 83.137 31.509 46.289 1.00 32.82 628 ALA C C 1
ATOM 2297 O O . ALA C 1 68 ? 83.029 30.981 47.393 1.00 32.82 628 ALA C O 1
ATOM 2299 N N . VAL C 1 69 ? 82.147 31.551 45.407 1.00 33.09 629 VAL C N 1
ATOM 2300 C CA . VAL C 1 69 ? 80.882 30.862 45.651 1.00 33.09 629 VAL C CA 1
ATOM 2301 C C . VAL C 1 69 ? 80.951 29.723 44.652 1.00 33.09 629 VAL C C 1
ATOM 2302 O O . VAL C 1 69 ? 81.064 29.959 43.456 1.00 33.09 629 VAL C O 1
ATOM 2306 N N . ILE C 1 70 ? 80.918 28.495 45.156 1.00 34.17 630 ILE C N 1
ATOM 2307 C CA . ILE C 1 70 ? 81.018 27.312 44.314 1.00 34.17 630 ILE C CA 1
ATOM 2308 C C . ILE C 1 70 ? 79.713 26.546 44.301 1.00 34.17 630 ILE C C 1
ATOM 2309 O O . ILE C 1 70 ? 79.187 26.188 45.352 1.00 34.17 630 ILE C O 1
ATOM 2314 N N . GLN C 1 71 ? 79.196 26.294 43.101 1.00 31.75 631 GLN C N 1
ATOM 2315 C CA . GLN C 1 71 ? 77.945 25.560 42.935 1.00 31.75 631 GLN C CA 1
ATOM 2316 C C . GLN C 1 71 ? 78.261 24.077 42.738 1.00 31.75 631 GLN C C 1
ATOM 2317 O O . GLN C 1 71 ? 79.004 23.697 41.840 1.00 31.75 631 GLN C O 1
ATOM 2323 N N . PHE C 1 72 ? 77.703 23.246 43.604 1.00 34.66 632 PHE C N 1
ATOM 2324 C CA . PHE C 1 72 ? 77.931 21.808 43.559 1.00 34.66 632 PHE C CA 1
ATOM 2325 C C . PHE C 1 72 ? 76.695 21.014 43.169 1.00 34.66 632 PHE C C 1
ATOM 2326 O O . PHE C 1 72 ? 75.561 21.437 43.407 1.00 34.66 632 PHE C O 1
ATOM 2334 N N . ALA C 1 73 ? 76.938 19.863 42.561 1.00 42.28 633 ALA C N 1
ATOM 2335 C CA . ALA C 1 73 ? 75.889 18.936 42.174 1.00 42.28 633 ALA C CA 1
ATOM 2336 C C . ALA C 1 73 ? 76.213 17.779 43.104 1.00 42.28 633 ALA C C 1
ATOM 2337 O O . ALA C 1 73 ? 77.136 17.008 42.838 1.00 42.28 633 ALA C O 1
ATOM 2339 N N . VAL C 1 74 ? 75.474 17.679 44.204 1.00 48.64 634 VAL C N 1
ATOM 2340 C CA . VAL C 1 74 ? 75.711 16.654 45.218 1.00 48.64 634 VAL C CA 1
ATOM 2341 C C . VAL C 1 74 ? 74.927 15.362 45.041 1.00 48.64 634 VAL C C 1
ATOM 2342 O O . VAL C 1 74 ? 73.748 15.378 44.691 1.00 48.64 634 VAL C O 1
ATOM 2346 N N . GLY C 1 75 ? 75.599 14.242 45.295 1.00 74.99 635 GLY C N 1
ATOM 2347 C CA . GLY C 1 75 ? 74.965 12.939 45.192 1.00 74.99 635 GLY C CA 1
ATOM 2348 C C . GLY C 1 75 ? 74.663 12.448 43.791 1.00 74.99 635 GLY C C 1
ATOM 2349 O O . GLY C 1 75 ? 75.069 13.058 42.805 1.00 74.99 635 GLY C O 1
ATOM 2350 N N . GLU C 1 76 ? 73.946 11.329 43.714 1.00 63.27 636 GLU C N 1
ATOM 2351 C CA . GLU C 1 76 ? 73.569 10.728 42.436 1.00 63.27 636 GLU C CA 1
ATOM 2352 C C . GLU C 1 76 ? 72.318 11.413 41.908 1.00 63.27 636 GLU C C 1
ATOM 2353 O O . GLU C 1 76 ? 71.995 11.303 40.728 1.00 63.27 636 GLU C O 1
ATOM 2359 N N . HIS C 1 77 ? 71.614 12.112 42.796 1.00 65.58 637 HIS C N 1
ATOM 2360 C CA . HIS C 1 77 ? 70.397 12.831 42.429 1.00 65.58 637 HIS C CA 1
ATOM 2361 C C . HIS C 1 77 ? 70.719 14.214 41.853 1.00 65.58 637 HIS C C 1
ATOM 2362 O O . HIS C 1 77 ? 69.881 14.843 41.206 1.00 65.58 637 HIS C O 1
ATOM 2369 N N . ARG C 1 78 ? 71.946 14.673 42.082 1.00 44.88 638 ARG C N 1
ATOM 2370 C CA . ARG C 1 78 ? 72.406 15.960 41.582 1.00 44.88 638 ARG C CA 1
ATOM 2371 C C . ARG C 1 78 ? 71.742 17.117 42.314 1.00 44.88 638 ARG C C 1
ATOM 2372 O O . ARG C 1 78 ? 71.285 18.076 41.694 1.00 44.88 638 ARG C O 1
ATOM 2380 N N . ALA C 1 79 ? 71.670 17.018 43.635 1.00 48.27 639 ALA C N 1
ATOM 2381 C CA . ALA C 1 79 ? 71.089 18.093 44.426 1.00 48.27 639 ALA C CA 1
ATOM 2382 C C . ALA C 1 79 ? 72.006 19.302 44.229 1.00 48.27 639 ALA C C 1
ATOM 2383 O O . ALA C 1 79 ? 73.197 19.250 44.541 1.00 48.27 639 ALA C O 1
ATOM 2385 N N . GLN C 1 80 ? 71.453 20.379 43.689 1.00 38.56 640 GLN C N 1
ATOM 2386 C CA . GLN C 1 80 ? 72.223 21.590 43.448 1.00 38.56 640 GLN C CA 1
ATOM 2387 C C . GLN C 1 80 ? 72.425 22.364 44.743 1.00 38.56 640 GLN C C 1
ATOM 2388 O O . GLN C 1 80 ? 71.460 22.753 45.396 1.00 38.56 640 GLN C O 1
ATOM 2394 N N . VAL C 1 81 ? 73.678 22.590 45.118 1.00 40.82 641 VAL C N 1
ATOM 2395 C CA . VAL C 1 81 ? 73.971 23.354 46.328 1.00 40.82 641 VAL C CA 1
ATOM 2396 C C . VAL C 1 81 ? 75.129 24.317 46.084 1.00 40.82 641 VAL C C 1
ATOM 2397 O O . VAL C 1 81 ? 75.948 24.100 45.190 1.00 40.82 641 VAL C O 1
ATOM 2401 N N . SER C 1 82 ? 75.193 25.388 46.871 1.00 44.86 642 SER C N 1
ATOM 2402 C CA . SER C 1 82 ? 76.279 26.349 46.736 1.00 44.86 642 SER C CA 1
ATOM 2403 C C . SER C 1 82 ? 76.934 26.650 48.068 1.00 44.86 642 SER C C 1
ATOM 2404 O O . SER C 1 82 ? 76.307 26.556 49.120 1.00 44.86 642 SER C O 1
ATOM 2407 N N . VAL C 1 83 ? 78.211 27.001 48.007 1.00 43.41 643 VAL C N 1
ATOM 2408 C CA . VAL C 1 83 ? 78.999 27.284 49.191 1.00 43.41 643 VAL C CA 1
ATOM 2409 C C . VAL C 1 83 ? 79.864 28.533 49.008 1.00 43.41 643 VAL C C 1
ATOM 2410 O O . VAL C 1 83 ? 80.406 28.792 47.924 1.00 43.41 643 VAL C O 1
ATOM 2414 N N . GLU C 1 84 ? 79.987 29.311 50.073 1.00 39.28 644 GLU C N 1
ATOM 2415 C CA . GLU C 1 84 ? 80.808 30.503 50.037 1.00 39.28 644 GLU C CA 1
ATOM 2416 C C . GLU C 1 84 ? 82.093 30.134 50.768 1.00 39.28 644 GLU C C 1
ATOM 2417 O O . GLU C 1 84 ? 82.054 29.647 51.900 1.00 39.28 644 GLU C O 1
ATOM 2423 N N . VAL C 1 85 ? 83.233 30.340 50.121 1.00 38.13 645 VAL C N 1
ATOM 2424 C CA . VAL C 1 85 ? 84.492 30.012 50.763 1.00 38.13 645 VAL C CA 1
ATOM 2425 C C . VAL C 1 85 ? 85.684 30.853 50.271 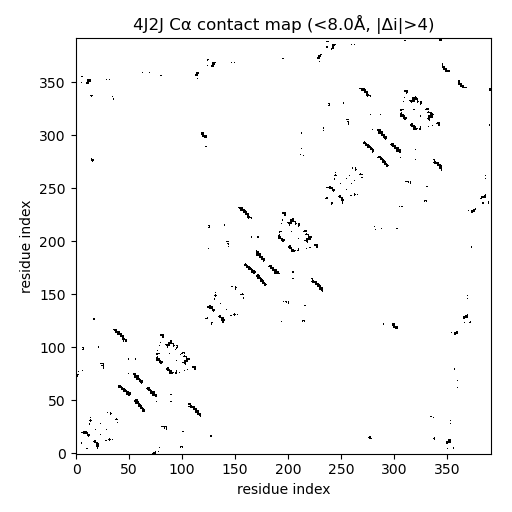1.00 38.13 645 VAL C C 1
ATOM 2426 O O . VAL C 1 85 ? 85.664 31.398 49.159 1.00 38.13 645 VAL C O 1
ATOM 2430 N N . LEU C 1 86 ? 86.705 30.980 51.119 1.00 37.54 646 LEU C N 1
ATOM 2431 C CA . LEU C 1 86 ? 87.901 31.742 50.769 1.00 37.54 646 LEU C CA 1
ATOM 2432 C C . LEU C 1 86 ? 88.545 31.057 49.569 1.00 37.54 646 LEU C C 1
ATOM 2433 O O . LEU C 1 86 ? 88.563 29.837 49.491 1.00 37.54 646 LEU C O 1
ATOM 2438 N N . VAL C 1 87 ? 89.065 31.833 48.628 1.00 47.37 647 VAL C N 1
ATOM 2439 C CA . VAL C 1 87 ? 89.659 31.229 47.446 1.00 47.37 647 VAL C CA 1
ATOM 2440 C C . VAL C 1 87 ? 90.732 30.183 47.729 1.00 47.37 647 VAL C C 1
ATOM 2441 O O . VAL C 1 87 ? 91.022 29.354 46.865 1.00 47.37 647 VAL C O 1
ATOM 2445 N N . GLU C 1 88 ? 91.314 30.197 48.927 1.00 50.39 648 GLU C N 1
ATOM 2446 C CA . GLU C 1 88 ? 92.357 29.217 49.254 1.00 50.39 648 GLU C CA 1
ATOM 2447 C C . GLU C 1 88 ? 91.857 27.906 49.849 1.00 50.39 648 GLU C C 1
ATOM 2448 O O . GLU C 1 88 ? 92.641 26.978 50.056 1.00 50.39 648 GLU C O 1
ATOM 2454 N N . TYR C 1 89 ? 90.562 27.829 50.130 1.00 34.00 649 TYR C N 1
ATOM 2455 C CA . TYR C 1 89 ? 89.975 26.617 50.687 1.00 34.00 649 TYR C CA 1
ATOM 2456 C C . TYR C 1 89 ? 90.142 25.489 49.668 1.00 34.00 649 TYR C C 1
ATOM 2457 O O . TYR C 1 89 ? 89.633 25.569 48.554 1.00 34.00 649 TYR C O 1
ATOM 2466 N N . PRO C 1 90 ? 90.868 24.422 50.038 1.00 40.12 650 PRO C N 1
ATOM 2467 C CA . PRO C 1 90 ? 91.087 23.299 49.119 1.00 40.12 650 PRO C CA 1
ATOM 2468 C C . PRO C 1 90 ? 90.139 22.124 49.293 1.00 40.12 650 PRO C C 1
ATOM 2469 O O . PRO C 1 90 ? 89.862 21.702 50.416 1.00 40.12 650 PRO C O 1
ATOM 2473 N N . PHE C 1 91 ? 89.633 21.602 48.183 1.00 43.16 651 PHE C N 1
ATOM 2474 C CA . PHE C 1 91 ? 88.757 20.436 48.240 1.00 43.16 651 PHE C CA 1
ATOM 2475 C C . PHE C 1 91 ? 89.587 19.274 47.739 1.00 43.16 651 PHE C C 1
ATOM 2476 O O . PHE C 1 91 ? 90.462 19.445 46.895 1.00 43.16 651 PHE C O 1
ATOM 2484 N N . PHE C 1 92 ? 89.311 18.091 48.259 1.00 38.36 652 PHE C N 1
ATOM 2485 C CA . PHE C 1 92 ? 90.029 16.919 47.826 1.00 38.36 652 PHE C CA 1
ATOM 2486 C C . PHE C 1 92 ? 89.265 16.344 46.646 1.00 38.36 652 PHE C C 1
ATOM 2487 O O . PHE C 1 92 ? 88.123 15.923 46.788 1.00 38.36 652 PHE C O 1
ATOM 2495 N N . VAL C 1 93 ? 89.891 16.351 45.477 1.00 41.31 653 VAL C N 1
ATOM 2496 C CA . VAL C 1 93 ? 89.259 15.824 44.281 1.00 41.31 653 VAL C CA 1
ATOM 2497 C C . VAL C 1 93 ? 89.708 14.383 44.068 1.00 41.31 653 VAL C C 1
ATOM 2498 O O . VAL C 1 93 ? 90.904 14.088 44.093 1.00 41.31 653 VAL C O 1
ATOM 2502 N N . PHE C 1 94 ? 88.742 13.492 43.868 1.00 37.76 654 PHE C N 1
ATOM 2503 C CA . PHE C 1 94 ? 89.022 12.087 43.625 1.00 37.76 654 PHE C CA 1
ATOM 2504 C C . PHE C 1 94 ? 90.160 11.917 42.627 1.00 37.76 654 PHE C C 1
ATOM 2505 O O . PHE C 1 94 ? 90.163 12.538 41.564 1.00 37.76 654 PHE C O 1
ATOM 2513 N N . GLY C 1 95 ? 91.130 11.083 42.991 1.00 45.50 655 GLY C N 1
ATOM 2514 C CA . GLY C 1 95 ? 92.262 10.808 42.131 1.00 45.50 655 GLY C CA 1
ATOM 2515 C C . GLY C 1 95 ? 93.098 12.004 41.743 1.00 45.50 655 GLY C C 1
ATOM 2516 O O . GLY C 1 95 ? 93.769 11.989 40.708 1.00 45.50 655 GLY C O 1
ATOM 2517 N N . GLN C 1 96 ? 93.077 13.043 42.565 1.00 38.87 656 GLN C N 1
ATOM 2518 C CA . GLN C 1 96 ? 93.853 14.231 42.255 1.00 38.87 656 GLN C CA 1
ATOM 2519 C C . GLN C 1 96 ? 94.394 14.883 43.508 1.00 38.87 656 GLN C C 1
ATOM 2520 O O . GLN C 1 96 ? 95.529 15.357 43.528 1.00 38.87 656 GLN C O 1
ATOM 2526 N N . GLY C 1 97 ? 93.564 14.926 44.543 1.00 37.28 657 GLY C N 1
ATOM 2527 C CA . GLY C 1 97 ? 93.981 15.536 45.787 1.00 37.28 657 GLY C CA 1
ATOM 2528 C C . GLY C 1 97 ? 93.501 16.960 46.001 1.00 37.28 657 GLY C C 1
ATOM 2529 O O . GLY C 1 97 ? 92.477 17.382 45.470 1.00 37.28 657 GLY C O 1
ATOM 2530 N N . TRP C 1 98 ? 94.260 17.712 46.781 1.00 36.54 658 TRP C N 1
ATOM 2531 C CA . TRP C 1 98 ? 93.892 19.072 47.095 1.00 36.54 658 TRP C CA 1
ATOM 2532 C C . TRP C 1 98 ? 93.808 19.961 45.870 1.00 36.54 658 TRP C C 1
ATOM 2533 O O . TRP C 1 98 ? 94.710 19.990 45.045 1.00 36.54 658 TRP C O 1
ATOM 2544 N N . SER C 1 99 ? 92.695 20.677 45.766 1.00 39.35 659 SER C N 1
ATOM 2545 C CA . SER C 1 99 ? 92.436 21.579 44.654 1.00 39.35 659 SER C CA 1
ATOM 2546 C C . SER C 1 99 ? 91.730 22.825 45.176 1.00 39.35 659 SER C C 1
ATOM 2547 O O . SER C 1 99 ? 90.817 22.725 45.990 1.00 39.35 659 SER C O 1
ATOM 2550 N N . SER C 1 100 ? 92.147 24.001 44.727 1.00 42.25 660 SER C N 1
ATOM 2551 C CA . SER C 1 100 ? 91.494 25.224 45.181 1.00 42.25 660 SER C CA 1
ATOM 2552 C C . SER C 1 100 ? 91.267 26.199 44.024 1.00 42.25 660 SER C C 1
ATOM 2553 O O . SER C 1 100 ? 91.768 25.996 42.911 1.00 42.25 660 SER C O 1
ATOM 2556 N N . CYS C 1 101 ? 90.496 27.250 44.290 1.00 45.23 661 CYS C N 1
ATOM 2557 C CA . CYS C 1 101 ? 90.215 28.259 43.281 1.00 45.23 661 CYS C CA 1
ATOM 2558 C C . CYS C 1 101 ? 91.486 29.055 43.009 1.00 45.23 661 CYS C C 1
ATOM 2559 O O . CYS C 1 101 ? 91.709 29.504 41.885 1.00 45.23 661 CYS C O 1
ATOM 2562 N N . CYS C 1 102 ? 92.319 29.221 44.039 1.00 41.67 662 CYS C N 1
ATOM 2563 C CA . CYS C 1 102 ? 93.575 29.949 43.896 1.00 41.67 662 CYS C CA 1
ATOM 2564 C C . CYS C 1 102 ? 94.751 29.134 44.455 1.00 41.67 662 CYS C C 1
ATOM 2565 O O . CYS C 1 102 ? 95.176 29.345 45.591 1.00 41.67 662 CYS C O 1
ATOM 2568 N N . PRO C 1 103 ? 95.294 28.196 43.657 1.00 59.58 663 PRO C N 1
ATOM 2569 C CA . PRO C 1 103 ? 96.419 27.335 44.051 1.00 59.58 663 PRO C CA 1
ATOM 2570 C C . PRO C 1 103 ? 97.600 28.090 44.649 1.00 59.58 663 PRO C C 1
ATOM 2571 O O . PRO C 1 103 ? 98.161 27.689 45.670 1.00 59.58 663 PRO C O 1
ATOM 2575 N N . GLU C 1 104 ? 97.972 29.186 43.999 1.00 56.71 664 GLU C N 1
ATOM 2576 C CA . GLU C 1 104 ? 99.094 29.992 44.448 1.00 56.71 664 GLU C CA 1
ATOM 2577 C C . GLU C 1 104 ? 98.845 30.614 45.811 1.00 56.71 664 GLU C C 1
ATOM 2578 O O . GLU C 1 104 ? 99.721 30.609 46.660 1.00 56.71 664 GLU C O 1
ATOM 2584 N N . ARG C 1 105 ? 97.651 31.139 46.039 1.00 51.40 665 ARG C N 1
ATOM 2585 C CA . ARG C 1 105 ? 97.379 31.734 47.336 1.00 51.40 665 ARG C CA 1
ATOM 2586 C C . ARG C 1 105 ? 97.352 30.643 48.402 1.00 51.40 665 ARG C C 1
ATOM 2587 O O . ARG C 1 105 ? 97.821 30.850 49.515 1.00 51.40 665 ARG C O 1
ATOM 2595 N N . THR C 1 106 ? 96.815 29.476 48.062 1.00 51.46 666 THR C N 1
ATOM 2596 C CA . THR C 1 106 ? 96.768 28.377 49.020 1.00 51.46 666 THR C CA 1
ATOM 2597 C C . THR C 1 106 ? 98.196 27.964 49.357 1.00 51.46 666 THR C C 1
ATOM 2598 O O . THR C 1 106 ? 98.494 27.567 50.479 1.00 51.46 666 THR C O 1
ATOM 2602 N N . SER C 1 107 ? 99.080 28.068 48.374 1.00 69.07 667 SER C N 1
ATOM 2603 C CA . SER C 1 107 ? 100.479 27.713 48.569 1.00 69.07 667 SER C CA 1
ATOM 2604 C C . SER C 1 107 ? 101.153 28.659 49.561 1.00 69.07 667 SER C C 1
ATOM 2605 O O . SER C 1 107 ? 101.823 28.221 50.491 1.00 69.07 667 SER C O 1
ATOM 2608 N N . GLN C 1 108 ? 100.961 29.958 49.363 1.00 71.52 668 GLN C N 1
ATOM 2609 C CA . GLN C 1 108 ? 101.560 30.974 50.222 1.00 71.52 668 GLN C CA 1
ATOM 2610 C C . GLN C 1 108 ? 101.096 30.898 51.676 1.00 71.52 668 GLN C C 1
ATOM 2611 O O . GLN C 1 108 ? 101.849 31.233 52.590 1.00 71.52 668 GLN C O 1
ATOM 2617 N N . LEU C 1 109 ? 99.860 30.463 51.886 1.00 53.92 669 LEU C N 1
ATOM 2618 C CA . LEU C 1 109 ? 99.301 30.375 53.227 1.00 53.92 669 LEU C CA 1
ATOM 2619 C C . LEU C 1 109 ? 99.584 29.090 54.009 1.00 53.92 669 LEU C C 1
ATOM 2620 O O . LEU C 1 109 ? 99.954 29.149 55.186 1.00 53.92 669 LEU C O 1
ATOM 2625 N N . PHE C 1 110 ? 99.399 27.939 53.365 1.00 49.64 670 PHE C N 1
ATOM 2626 C CA . PHE C 1 110 ? 99.589 26.660 54.038 1.00 49.64 670 PHE C CA 1
ATOM 2627 C C . PHE C 1 110 ? 100.747 25.827 53.533 1.00 49.64 670 PHE C C 1
ATOM 2628 O O . PHE C 1 110 ? 101.047 24.786 54.112 1.00 49.64 670 PHE C O 1
ATOM 2636 N N . ASP C 1 111 ? 101.389 26.256 52.455 1.00 54.26 671 ASP C N 1
ATOM 2637 C CA . ASP C 1 111 ? 102.472 25.467 51.880 1.00 54.26 671 ASP C CA 1
ATOM 2638 C C . ASP C 1 111 ? 101.891 24.092 51.550 1.00 54.26 671 ASP C C 1
ATOM 2639 O O . ASP C 1 111 ? 102.555 23.064 51.661 1.00 54.26 671 ASP C O 1
ATOM 2644 N N . LEU C 1 112 ? 100.625 24.102 51.144 1.00 70.26 672 LEU C N 1
ATOM 2645 C CA . LEU C 1 112 ? 99.901 22.894 50.772 1.00 70.26 672 LEU C CA 1
ATOM 2646 C C . LEU C 1 112 ? 99.789 22.882 49.249 1.00 70.26 672 LEU C C 1
ATOM 2647 O O . LEU C 1 112 ? 99.030 23.654 48.673 1.00 70.26 672 LEU C O 1
ATOM 2652 N N . PRO C 1 113 ? 100.557 22.012 48.577 1.00 58.40 673 PRO C N 1
ATOM 2653 C CA . PRO C 1 113 ? 100.516 21.933 47.111 1.00 58.40 673 PRO C CA 1
ATOM 2654 C C . PRO C 1 113 ? 99.105 21.635 46.591 1.00 58.40 673 PRO C C 1
ATOM 2655 O O . PRO C 1 113 ? 98.516 20.609 46.931 1.00 58.40 673 PRO C O 1
ATOM 2659 N N . CYS C 1 114 ? 98.576 22.541 45.765 1.00 64.58 674 CYS C N 1
ATOM 2660 C CA . CYS C 1 114 ? 97.228 22.409 45.212 1.00 64.58 674 CYS C CA 1
ATOM 2661 C C . CYS C 1 114 ? 97.094 22.452 43.701 1.00 64.58 674 CYS C C 1
ATOM 2662 O O . CYS C 1 114 ? 97.827 23.160 43.016 1.00 64.58 674 CYS C O 1
ATOM 2665 N N . SER C 1 115 ? 96.129 21.694 43.193 1.00 52.99 675 SER C N 1
ATOM 2666 C CA . SER C 1 115 ? 95.815 21.709 41.774 1.00 52.99 675 SER C CA 1
ATOM 2667 C C . SER C 1 115 ? 94.755 22.815 41.692 1.00 52.99 675 SER C C 1
ATOM 2668 O O . SER C 1 115 ? 94.187 23.211 42.714 1.00 52.99 675 SER C O 1
ATOM 2671 N N . LYS C 1 116 ? 94.485 23.316 40.494 1.00 41.53 676 LYS C N 1
ATOM 2672 C CA . LYS C 1 116 ? 93.492 24.367 40.344 1.00 41.53 676 LYS C CA 1
ATOM 2673 C C . LYS C 1 116 ? 92.103 23.766 40.161 1.00 41.53 676 LYS C C 1
ATOM 2674 O O . LYS C 1 116 ? 91.864 23.010 39.226 1.00 41.53 676 LYS C O 1
ATOM 2680 N N . LEU C 1 117 ? 91.192 24.096 41.069 1.00 41.16 677 LEU C N 1
ATOM 2681 C CA . LEU C 1 117 ? 89.829 23.584 40.996 1.00 41.16 677 LEU C CA 1
ATOM 2682 C C . LEU C 1 117 ? 89.158 24.047 39.704 1.00 41.16 677 LEU C C 1
ATOM 2683 O O . LEU C 1 117 ? 89.427 25.146 39.207 1.00 41.16 677 LEU C O 1
ATOM 2688 N N . SER C 1 118 ? 88.283 23.219 39.146 1.00 37.79 678 SER C N 1
ATOM 2689 C CA . SER C 1 118 ? 87.608 23.625 37.921 1.00 37.79 678 SER C CA 1
ATOM 2690 C C . SER C 1 118 ? 86.278 22.914 37.737 1.00 37.79 678 SER C C 1
ATOM 2691 O O . SER C 1 118 ? 86.077 21.825 38.278 1.00 37.79 678 SER C O 1
ATOM 2694 N N . VAL C 1 119 ? 85.375 23.543 36.983 1.00 33.56 679 VAL C N 1
ATOM 2695 C CA . VAL C 1 119 ? 84.063 22.965 36.708 1.00 33.56 679 VAL C CA 1
ATOM 2696 C C . VAL C 1 119 ? 84.294 21.538 36.248 1.00 33.56 679 VAL C C 1
ATOM 2697 O O . VAL C 1 119 ? 85.180 21.281 35.440 1.00 33.56 679 VAL C O 1
ATOM 2701 N N . GLY C 1 120 ? 83.514 20.604 36.773 1.00 41.21 680 GLY C N 1
ATOM 2702 C CA . GLY C 1 120 ? 83.681 19.224 36.364 1.00 41.21 680 GLY C CA 1
ATOM 2703 C C . GLY C 1 120 ? 84.407 18.361 37.377 1.00 41.21 680 GLY C C 1
ATOM 2704 O O . GLY C 1 120 ? 84.215 17.142 37.403 1.00 41.21 680 GLY C O 1
ATOM 2705 N N . ASP C 1 121 ? 85.249 18.972 38.204 1.00 45.29 681 ASP C N 1
ATOM 2706 C CA . ASP C 1 121 ? 85.975 18.213 39.216 1.00 45.29 681 ASP C CA 1
ATOM 2707 C C . ASP C 1 121 ? 85.002 17.553 40.184 1.00 45.29 681 ASP C C 1
ATOM 2708 O O . ASP C 1 121 ? 84.029 18.179 40.623 1.00 45.29 681 ASP C O 1
ATOM 2713 N N . VAL C 1 122 ? 85.265 16.282 40.494 1.00 43.15 682 VAL C N 1
ATOM 2714 C CA . VAL C 1 122 ? 84.438 15.508 41.415 1.00 43.15 682 VAL C CA 1
ATOM 2715 C C . VAL C 1 122 ? 85.118 15.564 42.786 1.00 43.15 682 VAL C C 1
ATOM 2716 O O . VAL C 1 122 ? 86.231 15.068 42.959 1.00 43.15 682 VAL C O 1
ATOM 2720 N N . CYS C 1 123 ? 84.447 16.190 43.751 1.00 33.10 683 CYS C N 1
ATOM 2721 C CA . CYS C 1 123 ? 84.975 16.363 45.105 1.00 33.10 683 CYS C CA 1
ATOM 2722 C C . CYS C 1 123 ? 84.382 15.423 46.130 1.00 33.10 683 CYS C C 1
ATOM 2723 O O . CYS C 1 123 ? 83.248 14.964 45.990 1.00 33.10 683 CYS C O 1
ATOM 2726 N N . ILE C 1 124 ? 85.165 15.151 47.171 1.00 33.74 684 ILE C N 1
ATOM 2727 C CA . ILE C 1 124 ? 84.759 14.286 48.271 1.00 33.74 684 ILE C CA 1
ATOM 2728 C C . ILE C 1 124 ? 84.000 15.149 49.249 1.00 33.74 684 ILE C C 1
ATOM 2729 O O . ILE C 1 124 ? 84.457 16.227 49.599 1.00 33.74 684 ILE C O 1
ATOM 2734 N N . SER C 1 125 ? 82.845 14.676 49.688 1.00 52.86 685 SER C N 1
ATOM 2735 C CA . SER C 1 125 ? 82.038 15.386 50.675 1.00 52.86 685 SER C CA 1
ATOM 2736 C C . SER C 1 125 ? 81.310 14.254 51.374 1.00 52.86 685 SER C C 1
ATOM 2737 O O . SER C 1 125 ? 81.390 13.111 50.927 1.00 52.86 685 SER C O 1
ATOM 2740 N N . LEU C 1 126 ? 80.615 14.541 52.464 1.00 81.40 686 LEU C N 1
ATOM 2741 C CA . LEU C 1 126 ? 79.896 13.484 53.152 1.00 81.40 686 LEU C CA 1
ATOM 2742 C C . LEU C 1 126 ? 78.538 13.943 53.652 1.00 81.40 686 LEU C C 1
ATOM 2743 O O . LEU C 1 126 ? 77.542 13.243 53.358 1.00 81.40 686 LEU C O 1
ATOM 2748 N N . ARG D 2 3 ? 66.237 20.766 36.315 1.00 66.32 30 ARG D N 1
ATOM 2749 C CA . ARG D 2 3 ? 66.011 20.904 34.846 1.00 66.32 30 ARG D CA 1
ATOM 2750 C C . ARG D 2 3 ? 67.343 21.125 34.121 1.00 66.32 30 ARG D C 1
ATOM 2751 O O . ARG D 2 3 ? 68.346 21.486 34.742 1.00 66.32 30 ARG D O 1
ATOM 2759 N N . SER D 2 4 ? 67.353 20.905 32.808 1.00 67.02 31 SER D N 1
ATOM 2760 C CA . SER D 2 4 ? 68.571 21.082 32.025 1.00 67.02 31 SER D CA 1
ATOM 2761 C C . SER D 2 4 ? 68.307 21.691 30.649 1.00 67.02 31 SER D C 1
ATOM 2762 O O . SER D 2 4 ? 67.208 21.570 30.101 1.00 67.02 31 SER D O 1
ATOM 2765 N N . VAL D 2 5 ? 69.331 22.347 30.104 1.00 48.44 32 VAL D N 1
ATOM 2766 C CA . VAL D 2 5 ? 69.240 23.001 28.798 1.00 48.44 32 VAL D CA 1
ATOM 2767 C C . VAL D 2 5 ? 70.469 22.704 27.939 1.00 48.44 32 VAL D C 1
ATOM 2768 O O . VAL D 2 5 ? 71.528 22.359 28.462 1.00 48.44 32 VAL D O 1
ATOM 2772 N N . ALA D 2 6 ? 70.310 22.823 26.622 1.00 56.72 33 ALA D N 1
ATOM 2773 C CA . ALA D 2 6 ? 71.406 22.589 25.680 1.00 56.72 33 ALA D CA 1
ATOM 2774 C C . ALA D 2 6 ? 72.306 23.810 25.763 1.00 56.72 33 ALA D C 1
ATOM 2775 O O . ALA D 2 6 ? 71.847 24.940 25.651 1.00 56.72 33 ALA D O 1
ATOM 2777 N N . VAL D 2 7 ? 73.593 23.574 25.945 1.00 36.65 34 VAL D N 1
ATOM 2778 C CA . VAL D 2 7 ? 74.544 24.653 26.092 1.00 36.65 34 VAL D CA 1
ATOM 2779 C C . VAL D 2 7 ? 75.800 24.370 25.273 1.00 36.65 34 VAL D C 1
ATOM 2780 O O . VAL D 2 7 ? 76.199 23.223 25.141 1.00 36.65 34 VAL D O 1
ATOM 2784 N N . PHE D 2 8 ? 76.397 25.406 24.697 1.00 35.87 35 PHE D N 1
ATOM 2785 C CA . PHE D 2 8 ? 77.607 25.232 23.909 1.00 35.87 35 PHE D CA 1
ATOM 2786 C C . PHE D 2 8 ? 78.771 25.790 24.703 1.00 35.87 35 PHE D C 1
ATOM 2787 O O . PHE D 2 8 ? 78.656 26.855 25.301 1.00 35.87 35 PHE D O 1
ATOM 2795 N N . PRO D 2 9 ? 79.913 25.089 24.710 1.00 34.76 36 PRO D N 1
ATOM 2796 C CA . PRO D 2 9 ? 81.072 25.581 25.453 1.00 34.76 36 PRO D CA 1
ATOM 2797 C C . PRO D 2 9 ? 81.753 26.715 24.692 1.00 34.76 36 PRO D C 1
ATOM 2798 O O . PRO D 2 9 ? 81.737 26.738 23.464 1.00 34.76 36 PRO D O 1
ATOM 2802 N N . TRP D 2 10 ? 82.349 27.652 25.424 1.00 32.37 37 TRP D N 1
ATOM 2803 C CA . TRP D 2 10 ? 83.042 28.784 24.827 1.00 32.37 37 TRP D CA 1
ATOM 2804 C C . TRP D 2 10 ? 84.130 28.391 23.809 1.00 32.37 37 TRP D C 1
ATOM 2805 O O . TRP D 2 10 ? 84.374 29.124 22.859 1.00 32.37 37 TRP D O 1
ATOM 2816 N N . HIS D 2 11 ? 84.789 27.248 23.993 1.00 55.32 38 HIS D N 1
ATOM 2817 C CA . HIS D 2 11 ? 85.848 26.886 23.063 1.00 55.32 38 HIS D CA 1
ATOM 2818 C C . HIS D 2 11 ? 85.406 26.407 21.694 1.00 55.32 38 HIS D C 1
ATOM 2819 O O . HIS D 2 11 ? 86.234 25.986 20.891 1.00 55.32 38 HIS D O 1
ATOM 2826 N N . SER D 2 12 ? 84.109 26.486 21.415 1.00 40.41 39 SER D N 1
ATOM 2827 C CA . SER D 2 12 ? 83.599 26.085 20.106 1.00 40.41 39 SER D CA 1
ATOM 2828 C C . SER D 2 12 ? 83.500 27.309 19.202 1.00 40.41 39 SER D C 1
ATOM 2829 O O . SER D 2 12 ? 83.436 27.187 17.982 1.00 40.41 39 SER D O 1
ATOM 2832 N N . LEU D 2 13 ? 83.483 28.483 19.822 1.00 35.79 40 LEU D N 1
ATOM 2833 C CA . LEU D 2 13 ? 83.342 29.748 19.118 1.00 35.79 40 LEU D CA 1
ATOM 2834 C C . LEU D 2 13 ? 84.631 30.294 18.551 1.00 35.79 40 LEU D C 1
ATOM 2835 O O . LEU D 2 13 ? 84.614 31.284 17.834 1.00 35.79 40 LEU D O 1
ATOM 2840 N N . VAL D 2 14 ? 85.751 29.676 18.886 1.00 45.66 41 VAL D N 1
ATOM 2841 C CA . VAL D 2 14 ? 87.018 30.178 18.399 1.00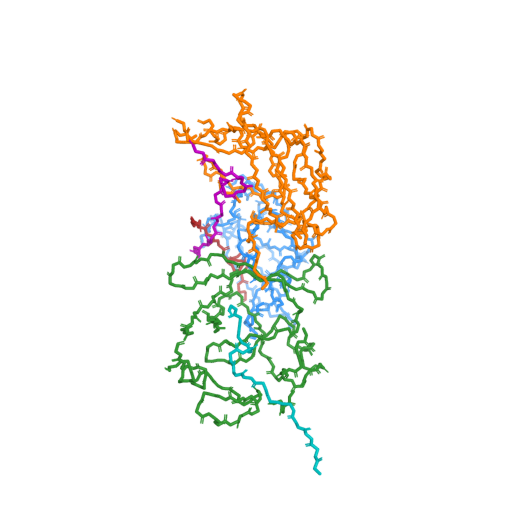 45.66 41 VAL D CA 1
ATOM 2842 C C . VAL D 2 14 ? 87.853 29.085 17.738 1.00 45.66 41 VAL D C 1
ATOM 2843 O O . VAL D 2 14 ? 88.085 28.025 18.312 1.00 45.66 41 VAL D O 1
ATOM 2847 N N . PRO D 2 15 ? 88.336 29.351 16.518 1.00 49.26 42 PRO D N 1
ATOM 2848 C CA . PRO D 2 15 ? 89.141 28.405 15.741 1.00 49.26 42 PRO D CA 1
ATOM 2849 C C . PRO D 2 15 ? 90.486 28.007 16.324 1.00 49.26 42 PRO D C 1
ATOM 2850 O O . PRO D 2 15 ? 91.097 28.757 17.084 1.00 49.26 42 PRO D O 1
ATOM 2854 N N . PHE D 2 16 ? 90.928 26.813 15.940 1.00 71.00 43 PHE D N 1
ATOM 2855 C CA . PHE D 2 16 ? 92.220 26.275 16.335 1.00 71.00 43 PHE D CA 1
ATOM 2856 C C . PHE D 2 16 ? 93.080 26.403 15.086 1.00 71.00 43 PHE D C 1
ATOM 2857 O O . PHE D 2 16 ? 93.278 25.432 14.354 1.00 71.00 43 PHE D O 1
ATOM 2865 N N . LEU D 2 17 ? 93.567 27.610 14.828 1.00 73.84 44 LEU D N 1
ATOM 2866 C CA . LEU D 2 17 ? 94.395 27.851 13.658 1.00 73.84 44 LEU D CA 1
ATOM 2867 C C . LEU D 2 17 ? 95.762 27.220 13.849 1.00 73.84 44 LEU D C 1
ATOM 2868 O O . LEU D 2 17 ? 96.247 26.581 12.894 1.00 73.84 44 LEU D O 1
ATOM 2873 N N . PRO E 2 2 ? 78.321 20.365 22.912 1.00 75.38 29 PRO E N 1
ATOM 2874 C CA . PRO E 2 2 ? 76.911 20.689 23.273 1.00 75.38 29 PRO E CA 1
ATOM 2875 C C . PRO E 2 2 ? 76.513 20.009 24.578 1.00 75.38 29 PRO E C 1
ATOM 2876 O O . PRO E 2 2 ? 75.640 19.145 24.593 1.00 75.38 29 PRO E O 1
ATOM 2880 N N . ARG E 2 3 ? 77.158 20.410 25.668 1.00 49.35 30 ARG E N 1
ATOM 2881 C CA . ARG E 2 3 ? 76.894 19.845 26.985 1.00 49.35 30 ARG E CA 1
ATOM 2882 C C . ARG E 2 3 ? 75.544 20.259 27.559 1.00 49.35 30 ARG E C 1
ATOM 2883 O O . ARG E 2 3 ? 74.959 21.260 27.149 1.00 49.35 30 ARG E O 1
ATOM 2891 N N . SER E 2 4 ? 75.062 19.465 28.510 1.00 59.95 31 SER E N 1
ATOM 2892 C CA . SER E 2 4 ? 73.790 19.692 29.190 1.00 59.95 31 SER E CA 1
ATOM 2893 C C . SER E 2 4 ? 74.070 20.312 30.559 1.00 59.95 31 SER E C 1
ATOM 2894 O O . SER E 2 4 ? 74.843 19.767 31.350 1.00 59.95 31 SER E O 1
ATOM 2897 N N . VAL E 2 5 ? 73.424 21.440 30.842 1.00 47.86 32 VAL E N 1
ATOM 2898 C CA . VAL E 2 5 ? 73.647 22.155 32.098 1.00 47.86 32 VAL E CA 1
ATOM 2899 C C . VAL E 2 5 ? 72.397 22.425 32.941 1.00 47.86 32 VAL E C 1
ATOM 2900 O O . VAL E 2 5 ? 71.278 22.469 32.426 1.00 47.86 32 VAL E O 1
ATOM 2904 N N . ALA E 2 6 ? 72.606 22.596 34.246 1.00 50.91 33 ALA E N 1
ATOM 2905 C CA . ALA E 2 6 ? 71.522 22.848 35.191 1.00 50.91 33 ALA E CA 1
ATOM 2906 C C . ALA E 2 6 ? 70.947 24.253 35.114 1.00 50.91 33 ALA E C 1
ATOM 2907 O O . ALA E 2 6 ? 71.653 25.244 35.283 1.00 50.91 33 ALA E O 1
ATOM 2909 N N . VAL E 2 7 ? 69.647 24.317 34.877 1.00 50.97 34 VAL E N 1
ATOM 2910 C CA . VAL E 2 7 ? 68.924 25.564 34.791 1.00 50.97 34 VAL E CA 1
ATOM 2911 C C . VAL E 2 7 ? 67.865 25.481 35.896 1.00 50.97 34 VAL E C 1
ATOM 2912 O O . VAL E 2 7 ? 67.331 24.405 36.167 1.00 50.97 34 VAL E O 1
ATOM 2916 N N . PHE E 2 8 ? 67.577 26.601 36.547 1.00 42.06 35 PHE E N 1
ATOM 2917 C CA . PHE E 2 8 ? 66.609 26.609 37.635 1.00 42.06 35 PHE E CA 1
ATOM 2918 C C . PHE E 2 8 ? 65.255 27.172 37.248 1.00 42.06 35 PHE E C 1
ATOM 2919 O O . PHE E 2 8 ? 65.170 28.232 36.613 1.00 42.06 35 PHE E O 1
ATOM 2927 N N . PRO E 2 9 ? 64.172 26.465 37.632 1.00 27.33 36 PRO E N 1
ATOM 2928 C CA . PRO E 2 9 ? 62.799 26.873 37.340 1.00 27.33 36 PRO E CA 1
ATOM 2929 C C . PRO E 2 9 ? 62.409 28.083 38.176 1.00 27.33 36 PRO E C 1
ATOM 2930 O O . PRO E 2 9 ? 62.804 28.190 39.332 1.00 27.33 36 PRO E O 1
ATOM 2934 N N . TRP E 2 10 ? 61.621 28.976 37.583 1.00 28.00 37 TRP E N 1
ATOM 2935 C CA . TRP E 2 10 ? 61.154 30.177 38.254 1.00 28.00 37 TRP E CA 1
ATOM 2936 C C . TRP E 2 10 ? 60.497 29.910 39.612 1.00 28.00 37 TRP E C 1
ATOM 2937 O O . TRP E 2 10 ? 60.721 30.665 40.560 1.00 28.00 37 TRP E O 1
ATOM 2948 N N . HIS E 2 11 ? 59.694 28.849 39.727 1.00 39.37 38 HIS E N 1
ATOM 2949 C CA . HIS E 2 11 ? 59.026 28.592 41.003 1.00 39.37 38 HIS E CA 1
ATOM 2950 C C . HIS E 2 11 ? 59.908 28.183 42.183 1.00 39.37 38 HIS E C 1
ATOM 2951 O O . HIS E 2 11 ? 59.401 27.904 43.274 1.00 39.37 38 HIS E O 1
ATOM 2958 N N . SER E 2 12 ? 61.222 28.158 41.978 1.00 33.55 39 SER E N 1
ATOM 2959 C CA . SER E 2 12 ? 62.160 27.837 43.068 1.00 33.55 39 SER E CA 1
ATOM 2960 C C . SER E 2 12 ? 62.465 29.134 43.811 1.00 33.55 39 SER E C 1
ATOM 2961 O O . SER E 2 12 ? 62.801 29.138 44.986 1.00 33.55 39 SER E O 1
ATOM 2964 N N . LEU E 2 13 ? 62.369 30.238 43.091 1.00 41.56 40 LEU E N 1
ATOM 2965 C CA . LEU E 2 13 ? 62.699 31.537 43.642 1.00 41.56 40 LEU E CA 1
ATOM 2966 C C . LEU E 2 13 ? 61.676 32.130 44.586 1.00 41.56 40 LEU E C 1
ATOM 2967 O O . LEU E 2 13 ? 61.927 33.167 45.194 1.00 41.56 40 LEU E O 1
ATOM 2972 N N . VAL E 2 14 ? 60.550 31.445 44.746 1.00 49.73 41 VAL E N 1
ATOM 2973 C CA . VAL E 2 14 ? 59.463 31.952 45.570 1.00 49.73 41 VAL E CA 1
ATOM 2974 C C . VAL E 2 14 ? 58.824 30.926 46.531 1.00 49.73 41 VAL E C 1
ATOM 2975 O O . VAL E 2 14 ? 58.626 29.769 46.170 1.00 49.73 41 VAL E O 1
ATOM 2979 N N . PRO E 2 15 ? 58.487 31.354 47.766 1.00 43.79 42 PRO E N 1
ATOM 2980 C CA . PRO E 2 15 ? 57.875 30.531 48.818 1.00 43.79 42 PRO E CA 1
ATOM 2981 C C . PRO E 2 15 ? 56.582 29.868 48.375 1.00 43.79 42 PRO E C 1
ATOM 2982 O O . PRO E 2 15 ? 55.757 30.491 47.709 1.00 43.79 42 PRO E O 1
ATOM 2986 N N . PHE E 2 16 ? 56.407 28.610 48.768 1.00 48.43 43 PHE E N 1
ATOM 2987 C CA . PHE E 2 16 ? 55.227 27.847 48.414 1.00 48.43 43 PHE E CA 1
ATOM 2988 C C . PHE E 2 16 ? 54.374 27.659 49.654 1.00 48.43 43 PHE E C 1
ATOM 2989 O O . PHE E 2 16 ? 54.879 27.749 50.777 1.00 48.43 43 PHE E O 1
ATOM 2997 N N . LEU E 2 17 ? 53.086 27.391 49.447 1.00 93.65 44 LEU E N 1
ATOM 2998 C CA . LEU E 2 17 ? 52.136 27.196 50.542 1.00 93.65 44 LEU E CA 1
ATOM 2999 C C . LEU E 2 17 ? 51.325 25.905 50.365 1.00 93.65 44 LEU E C 1
ATOM 3000 O O . LEU E 2 17 ? 51.893 24.816 50.244 1.00 93.65 44 LEU E O 1
ATOM 3005 N N . ALA E 2 18 ? 50.000 26.024 50.366 1.00 103.62 45 ALA E N 1
ATOM 3006 C CA . ALA E 2 18 ? 49.131 24.862 50.196 1.00 103.62 45 ALA E CA 1
ATOM 3007 C C . ALA E 2 18 ? 48.200 25.080 49.008 1.00 103.62 45 ALA E C 1
ATOM 3008 O O . ALA E 2 18 ? 46.995 24.763 49.133 1.00 103.62 45 ALA E O 1
ATOM 3010 N N . PRO F 2 2 ? 107.610 18.130 76.951 1.00 56.02 29 PRO F N 1
ATOM 3011 C CA . PRO F 2 2 ? 106.790 17.763 75.779 1.00 56.02 29 PRO F CA 1
ATOM 3012 C C . PRO F 2 2 ? 105.882 18.913 75.356 1.00 56.02 29 PRO F C 1
ATOM 3013 O O . PRO F 2 2 ? 105.416 19.689 76.186 1.00 56.02 29 PRO F O 1
ATOM 3017 N N . ARG F 2 3 ? 105.635 19.020 74.056 1.00 59.79 30 ARG F N 1
ATOM 3018 C CA . ARG F 2 3 ? 104.765 20.062 73.538 1.00 59.79 30 ARG F CA 1
ATOM 3019 C C . ARG F 2 3 ? 103.547 19.428 72.880 1.00 59.79 30 ARG F C 1
ATOM 3020 O O . ARG F 2 3 ? 103.671 18.561 72.014 1.00 59.79 30 ARG F O 1
ATOM 3028 N N . SER F 2 4 ? 102.364 19.844 73.311 1.00 57.87 31 SER F N 1
ATOM 3029 C CA . SER F 2 4 ? 101.136 19.301 72.755 1.00 57.87 31 SER F CA 1
ATOM 3030 C C . SER F 2 4 ? 101.047 19.657 71.278 1.00 57.87 31 SER F C 1
ATOM 3031 O O . SER F 2 4 ? 101.572 20.684 70.843 1.00 57.87 31 SER F O 1
ATOM 3034 N N . VAL F 2 5 ? 100.382 18.792 70.519 1.00 58.77 32 VAL F N 1
ATOM 3035 C CA . VAL F 2 5 ? 100.187 18.987 69.093 1.00 58.77 32 VAL F CA 1
ATOM 3036 C C . VAL F 2 5 ? 98.709 18.823 68.807 1.00 58.77 32 VAL F C 1
ATOM 3037 O O . VAL F 2 5 ? 98.041 17.963 69.393 1.00 58.77 32 VAL F O 1
ATOM 3041 N N . ALA F 2 6 ? 98.202 19.648 67.899 1.00 56.11 33 ALA F N 1
ATOM 3042 C CA . ALA F 2 6 ? 96.797 19.604 67.533 1.00 56.11 33 ALA F CA 1
ATOM 3043 C C . ALA F 2 6 ? 96.538 18.465 66.556 1.00 56.11 33 ALA F C 1
ATOM 3044 O O . ALA F 2 6 ? 97.231 18.338 65.547 1.00 56.11 33 ALA F O 1
ATOM 3046 N N . VAL F 2 7 ? 95.553 17.630 66.867 1.00 59.24 34 VAL F N 1
ATOM 3047 C CA . VAL F 2 7 ? 95.193 16.508 66.007 1.00 59.24 34 VAL F CA 1
ATOM 3048 C C . VAL F 2 7 ? 93.703 16.549 65.695 1.00 59.24 34 VAL F C 1
ATOM 3049 O O . VAL F 2 7 ? 92.869 16.307 66.570 1.00 59.24 34 VAL F O 1
ATOM 3053 N N . PHE F 2 8 ? 93.376 16.844 64.441 1.00 54.80 35 PHE F N 1
ATOM 3054 C CA . PHE F 2 8 ? 91.988 16.932 64.008 1.00 54.80 35 PHE F CA 1
ATOM 3055 C C . PHE F 2 8 ? 91.555 15.657 63.288 1.00 54.80 35 PHE F C 1
ATOM 3056 O O . PHE F 2 8 ? 92.374 14.961 62.687 1.00 54.80 35 PHE F O 1
ATOM 3064 N N . PRO F 2 9 ? 90.250 15.341 63.343 1.00 47.90 36 PRO F N 1
ATOM 3065 C CA . PRO F 2 9 ? 89.649 14.159 62.715 1.00 47.90 36 PRO F CA 1
ATOM 3066 C C . PRO F 2 9 ? 89.579 14.309 61.198 1.00 47.90 36 PRO F C 1
ATOM 3067 O O . PRO F 2 9 ? 89.512 15.427 60.686 1.00 47.90 36 PRO F O 1
ATOM 3071 N N . TRP F 2 10 ? 89.586 13.184 60.486 1.00 54.58 37 TRP F N 1
ATOM 3072 C CA . TRP F 2 10 ? 89.557 13.192 59.025 1.00 54.58 37 TRP F CA 1
ATOM 3073 C C . TRP F 2 10 ? 88.294 13.816 58.421 1.00 54.58 37 TRP F C 1
ATOM 3074 O O . TRP F 2 10 ? 88.351 14.485 57.386 1.00 54.58 37 TRP F O 1
ATOM 3085 N N . HIS F 2 11 ? 87.159 13.591 59.071 1.00 62.04 38 HIS F N 1
ATOM 3086 C CA . HIS F 2 11 ? 85.876 14.092 58.597 1.00 62.04 38 HIS F CA 1
ATOM 3087 C C . HIS F 2 11 ? 85.672 15.602 58.728 1.00 62.04 38 HIS F C 1
ATOM 3088 O O . HIS F 2 11 ? 84.572 16.100 58.497 1.00 62.04 38 HIS F O 1
ATOM 3095 N N . SER F 2 12 ? 86.716 16.338 59.097 1.00 45.83 39 SER F N 1
ATOM 3096 C CA . SER F 2 12 ? 86.580 17.784 59.207 1.00 45.83 39 SER F CA 1
ATOM 3097 C C . SER F 2 12 ? 87.241 18.471 58.016 1.00 45.83 39 SER F C 1
ATOM 3098 O O . SER F 2 12 ? 87.122 19.684 57.833 1.00 45.83 39 SER F O 1
ATOM 3101 N N . LEU F 2 13 ? 87.936 17.690 57.198 1.00 61.94 40 LEU F N 1
ATOM 3102 C CA . LEU F 2 13 ? 88.611 18.244 56.028 1.00 61.94 40 LEU F CA 1
ATOM 3103 C C . LEU F 2 13 ? 87.666 18.270 54.836 1.00 61.94 40 LEU F C 1
ATOM 3104 O O . LEU F 2 13 ? 87.916 18.954 53.848 1.00 61.94 40 LEU F O 1
ATOM 3109 N N . VAL F 2 14 ? 86.572 17.524 54.955 1.00 66.86 41 VAL F N 1
ATOM 3110 C CA . VAL F 2 14 ? 85.578 17.392 53.899 1.00 66.86 41 VAL F CA 1
ATOM 3111 C C . VAL F 2 14 ? 84.225 18.039 54.235 1.00 66.86 41 VAL F C 1
ATOM 3112 O O . VAL F 2 14 ? 83.733 17.906 55.352 1.00 66.86 41 VAL F O 1
ATOM 3116 N N . PRO F 2 15 ? 83.615 18.750 53.260 1.00 47.60 42 PRO F N 1
ATOM 3117 C CA . PRO F 2 15 ? 82.331 19.460 53.343 1.00 47.60 42 PRO F CA 1
ATOM 3118 C C . PRO F 2 15 ? 81.129 18.577 53.617 1.00 47.60 42 PRO F C 1
ATOM 3119 O O . PRO F 2 15 ? 81.160 17.389 53.326 1.00 47.60 42 PRO F O 1
ATOM 3123 N N . PHE F 2 16 ? 80.066 19.191 54.142 1.00 71.50 43 PHE F N 1
ATOM 3124 C CA . PHE F 2 16 ? 78.805 18.522 54.486 1.00 71.50 43 PHE F CA 1
ATOM 3125 C C . PHE F 2 16 ? 78.961 17.680 55.740 1.00 71.50 43 PHE F C 1
ATOM 3126 O O . PHE F 2 16 ? 80.041 17.762 56.354 1.00 71.50 43 PHE F O 1
#

Sequence (392 aa):
PTLPPYFKGSIQLANGELKKVEDLKTEDFIQSAESNDLKIDSSTVERIEDSHSPGVAVIQFAVGEHRAQVSVEVLVEYPFFVFGQGWSSCCPERTSQLFDLPCSKLSVGDVCISLTLKPTLPPYFKGSIQLANGELKKVEDLKTEDFIQSAESNDLKIDSSTVERIEDSHVAVIQFAVGEHRAQVSVEVLVEYPFFVFGQGWSSCCPERTSQLFDLPCSKLSVGDVCISLTLKLPPYFKGSIQLANGELKKVEDLKTEDFIQSAESNLKIDSSTVERIEDSHSPGVAVIQFAVGEHRAQVSVEVLVEYPFFVFGQGWSSCCPERTSQLFDLPCSKLSVGDVCISLRSVAVFPWHSLVPFLPRSVAVFPWHSLVPFLAPRSVAVFPWHSLVPF

GO terms:
  GO:0005634 nucleus (C, IDA)
  GO:0016363 nuclear matrix (C, IDA)
  GO:0005634 nucleus (C, EXP)
  GO:0042802 identical protein binding (F, IPI)
  GO:0005515 protein binding (F, IPI)
  GO:0005654 nucleoplasm (C, IDA)
  GO:0005730 nucleolus (C, IDA)
  GO:0005829 cytosol (C, IDA)
  GO:0042405 nuclear inclusion body (C, IDA)
  GO:0005737 cytoplasm (C, IDA)
  GO:0008266 poly(U) RNA binding (F, IDA)
  GO:0045892 negative regulation of DNA-templated transcription (P, IDA)
  GO:0034046 poly(G) binding (F, IDA)
  GO:0051168 nuclear export (P, IDA)

Foldseek 3Di:
DDDDPQQAQHDQAQVRDDDGNLPDALVSPQVSQCPPWKHKKWKFFQDKAPCPDVQKIKTWIQIHDVGNTDIDMDGQLDFFQFHPAGTEGCCQPCVCVVRVHRYHHDDGGTITIDMDTD/DDDDVQQAQHDQALVGDDDGLLPDAPCRVCVRQCPQWKDKKWWFWADWAQDVQTWTWIQIHPVSDTDIDHHGQLDWFQFHVAGTEGCDQVVVCVPRVHRHHHDDGGTTTIDMDTD/DDPLQAQHDQAQVRDDDGQLVDAPVSVQVSQCPVHHKWKWFWADWDADVPHQKIKTWTQIHPNGPTDIDIGGQLDWFQFHPAGTEGCDQVVVCVPRVRHHDHDDGGTITIDD/DDDDDDDPVVVDDDD/DDDDDDDDPVVVDDDDD/DDDDDDDDPVVVDDD

InterPro domains:
  IPR003652 Ataxin, AXH domain [PF08517] (574-686)
  IPR003652 Ataxin, AXH domain [PS51148] (562-693)
  IPR003652 Ataxin, AXH domain [SM00536] (569-688)
  IPR020997 Ataxin-1, N-terminal [PF12547] (197-558)
  IPR036096 Ataxin, AXH domain superfamily [SSF102031] (563-687)
  IPR043404 ATAXIN1-like [PTHR13392] (1-813)

Solvent-accessible surface area: 19458 Å² total

B-factor: mean 57.49, std 25.16, range [17.11, 168.42]

Radius of gyration: 25.46 Å; Cα contacts (8 Å, |Δi|>4): 891; chains: 6; bounding box: 65×44×81 Å

Nearest PDB structures (foldseek):
  4j2j-assembly3_C  TM=1.009E+00  e=1.682E-21  Homo sapiens
  4j2j-assembly1_A  TM=9.900E-01  e=1.148E-17  Homo sapiens
  4j2l-assembly1_A  TM=9.782E-01  e=2.431E-17  Homo sapiens
  4apt-assembly1_B  TM=9.105E-01  e=3.641E-17  Homo sapiens
  1oa8-assembly1_B  TM=8.481E-01  e=9.710E-17  Homo sapiens

Organism: Homo sapiens (NCBI:txid9606)